Protein AF-A0A258CUJ8-F1 (afdb_monomer_lite)

pLDDT: mean 74.96, std 20.25, range [27.72, 96.25]

Foldseek 3Di:
DDPVCPVVQVVPVVSVVCVVVVVDDDDDQDDLVVLLCVQPVVCVVVVAAFDQDPPPRDTVSVVLSVVCVVPSVCVVLSVQLSVQQQVVADPNRYRYPVSCVVCVHSLSVLLVLLVVLLVPADPLLVVCVLALVLQFWAWDQDPNDTDIDTHKHFPVSQVDPSSNVSQVSCVVSVQKDWDADPVRTIIIYGNDSSNCVNNPVNVVSCVVCVLLSVLQVVLLVLQVVCVVVVNDLVSQDEPDDNLVSLVVNVVCCVSHPHDPRSVVSSVSSVVVRVVVVVVVVVVVVVVVVVVVVVVVVVVVVVVVVLVVQLVVLLVVLVVLLVVLVCLVPVQPLQRFPDVVSVVSLVVNVVSVVSNVVSVHDHDPVCVVSVLVSCLVVQLCVLVVNDRVPSSVVVVVVVVVVVVCVVDLDLPVLLVQCVDVSSVSNVVVVVVSVVVVVVVVVVVVVVVCVVPVDDDDDDDPPVVSVVVSVVVNVVSVVVPDDD

Sequence (482 aa):
MRADFLAQLPEEPTLAALVKEGGLYPLEPPTRTELAAIVRDPAREAGLAFEEDRQSGERLDDVILEAVAADPTALPLLEFALDQLYLRRTADGVLTFAAYRELDGVEGAIASRAEEEFAALPTAEQESFPLVFAALVNLAELRSLERPVRRRAPLADFKTSRARAFADQFVAARLFVRETDAAGAASISVAHEALFSHWTRLKGWIDTNRDLLRIRGRVELAAARWLGENHAGDLLLREGRLLAEARELMVHRNMIALAPGTVDFVEASVQAENGRKRRRLAIAACIGVGLTLAGVVSVLQWRSLAANRIEAALNDYRNALFEANRLVLSGGPRGSLDGSTLRAVEDVLPKRQAILDLGGTLPPSDAADMAKIHELVGVFQVFGGRRDRLGPALAIRDRFLEQAKATKSQSSIAAALTNPHLVTVFQLQTELAIANEQIKRQMRAEEAKRTGVQSPPTDEISSNMMEGLALIWQATSESLPT

Structure (mmCIF, N/CA/C/O backbone):
data_AF-A0A258CUJ8-F1
#
_entry.id   AF-A0A258CUJ8-F1
#
loop_
_atom_site.group_PDB
_atom_site.id
_atom_site.type_symbol
_atom_site.label_atom_id
_atom_site.label_alt_id
_atom_site.label_comp_id
_atom_site.label_asym_id
_atom_site.label_entity_id
_atom_site.label_seq_id
_atom_site.pdbx_PDB_ins_code
_atom_site.Cartn_x
_atom_site.Cartn_y
_atom_site.Cartn_z
_atom_site.occupancy
_atom_site.B_iso_or_equiv
_atom_site.auth_seq_id
_atom_site.auth_comp_id
_atom_site.auth_asym_id
_atom_site.auth_atom_id
_atom_site.pdbx_PDB_model_num
ATOM 1 N N . MET A 1 1 ? -31.244 -2.373 6.420 1.00 65.44 1 MET A N 1
ATOM 2 C CA . MET A 1 1 ? -30.429 -2.320 5.182 1.00 65.44 1 MET A CA 1
ATOM 3 C C . MET A 1 1 ? -29.500 -1.117 5.287 1.00 65.44 1 MET A C 1
ATOM 5 O O . MET A 1 1 ? -29.959 -0.102 5.796 1.00 65.44 1 MET A O 1
ATOM 9 N N . ARG A 1 2 ? -28.223 -1.201 4.883 1.00 70.50 2 ARG A N 1
ATOM 10 C CA . ARG A 1 2 ? -27.360 -0.004 4.840 1.00 70.50 2 ARG A CA 1
ATOM 11 C C . ARG A 1 2 ? -27.717 0.859 3.624 1.00 70.50 2 ARG A C 1
ATOM 13 O O . ARG A 1 2 ? -28.115 0.322 2.591 1.00 70.50 2 ARG A O 1
ATOM 20 N N . ALA A 1 3 ? -27.569 2.177 3.748 1.00 73.50 3 ALA A N 1
ATOM 21 C CA . ALA A 1 3 ? -28.047 3.127 2.744 1.00 73.50 3 ALA A CA 1
ATOM 22 C C . ALA A 1 3 ? -27.373 2.980 1.364 1.00 73.50 3 ALA A C 1
ATOM 24 O O . ALA A 1 3 ? -27.996 3.241 0.342 1.00 73.50 3 ALA A O 1
ATOM 25 N N . ASP A 1 4 ? -26.132 2.498 1.316 1.00 70.50 4 ASP A N 1
ATOM 26 C CA . ASP A 1 4 ? -25.370 2.239 0.089 1.00 70.50 4 ASP A CA 1
ATOM 27 C C . ASP A 1 4 ? -25.959 1.120 -0.787 1.00 70.50 4 ASP A C 1
ATOM 29 O O . ASP A 1 4 ? -25.697 1.079 -1.987 1.00 70.50 4 ASP A O 1
ATOM 33 N N . PHE A 1 5 ? -26.819 0.265 -0.228 1.00 78.06 5 PHE A N 1
ATOM 34 C CA . PHE A 1 5 ? -27.490 -0.810 -0.965 1.00 78.06 5 PHE A CA 1
ATOM 35 C C . PHE A 1 5 ? -28.915 -0.442 -1.411 1.00 78.06 5 PHE A C 1
ATOM 37 O O . PHE A 1 5 ? -29.550 -1.224 -2.115 1.00 78.06 5 PHE A O 1
ATOM 44 N N . LEU A 1 6 ? -29.423 0.756 -1.076 1.00 82.69 6 LEU A N 1
ATOM 45 C CA . LEU A 1 6 ? -30.749 1.218 -1.526 1.00 82.69 6 LEU A CA 1
ATOM 46 C C . LEU A 1 6 ? -30.869 1.271 -3.056 1.00 82.69 6 LEU A C 1
ATOM 48 O O . LEU A 1 6 ? -31.950 1.054 -3.592 1.00 82.69 6 LEU A O 1
ATOM 52 N N . ALA A 1 7 ? -29.770 1.523 -3.771 1.00 81.75 7 ALA A N 1
ATOM 53 C CA . ALA A 1 7 ? -29.768 1.549 -5.233 1.00 81.75 7 ALA A CA 1
ATOM 54 C C . ALA A 1 7 ? -29.983 0.160 -5.869 1.00 81.75 7 ALA A C 1
ATOM 56 O O . ALA A 1 7 ? -30.461 0.081 -6.996 1.00 81.75 7 ALA A O 1
ATOM 57 N N . GLN A 1 8 ? -29.663 -0.919 -5.144 1.00 83.81 8 GLN A N 1
ATOM 58 C CA . GLN A 1 8 ? -29.794 -2.314 -5.595 1.00 83.81 8 GLN A CA 1
ATOM 59 C C . GLN A 1 8 ? -31.160 -2.918 -5.237 1.00 83.81 8 GLN A C 1
ATOM 61 O O . GLN A 1 8 ? -31.503 -4.010 -5.670 1.00 83.81 8 GLN A O 1
ATOM 66 N N . LEU A 1 9 ? -31.979 -2.197 -4.468 1.00 84.19 9 LEU A N 1
ATOM 67 C CA . LEU A 1 9 ? -33.295 -2.642 -4.003 1.00 84.19 9 LEU A CA 1
ATOM 68 C C . LEU A 1 9 ? -34.255 -3.086 -5.135 1.00 84.19 9 LEU A C 1
ATOM 70 O O . LEU A 1 9 ? -35.004 -4.035 -4.911 1.00 84.19 9 LEU A O 1
ATOM 74 N N . PRO A 1 10 ? -34.235 -2.497 -6.353 1.00 83.12 10 PRO A N 1
ATOM 75 C CA . PRO A 1 10 ? -35.038 -2.988 -7.478 1.00 83.12 10 PRO A CA 1
ATOM 76 C C . PRO A 1 10 ? -34.689 -4.405 -7.954 1.00 83.12 10 PRO A C 1
ATOM 78 O O . PRO A 1 10 ? -35.521 -5.033 -8.606 1.00 83.12 10 PRO A O 1
ATOM 81 N N . GLU A 1 11 ? -33.485 -4.899 -7.653 1.00 87.75 11 GLU A N 1
ATOM 82 C CA . GLU A 1 11 ? -33.022 -6.238 -8.040 1.00 87.75 11 GLU A CA 1
ATOM 83 C C . GLU A 1 11 ? -33.632 -7.341 -7.157 1.00 87.75 11 GLU A C 1
ATOM 85 O O . GLU A 1 11 ? -33.636 -8.502 -7.553 1.00 87.75 11 GLU A O 1
ATOM 90 N N . GLU A 1 12 ? -34.225 -6.976 -6.010 1.00 89.44 12 GLU A N 1
ATOM 91 C CA . GLU A 1 12 ? -34.870 -7.887 -5.057 1.00 89.44 12 GLU A CA 1
ATOM 92 C C . GLU A 1 12 ? -36.387 -7.612 -4.954 1.00 89.44 12 GLU A C 1
ATOM 94 O O . GLU A 1 12 ? -36.828 -6.778 -4.150 1.00 89.44 12 GLU A O 1
ATOM 99 N N . PRO A 1 13 ? -37.231 -8.319 -5.737 1.00 86.75 13 PRO A N 1
ATOM 100 C CA . PRO A 1 13 ? -38.654 -8.003 -5.893 1.00 86.75 13 PRO A CA 1
ATOM 101 C C . PRO A 1 13 ? -39.445 -8.013 -4.580 1.00 86.75 13 PRO A C 1
ATOM 103 O O . PRO A 1 13 ? -40.332 -7.182 -4.382 1.00 86.75 13 PRO A O 1
ATOM 106 N N . THR A 1 14 ? -39.107 -8.930 -3.669 1.00 87.75 14 THR A N 1
ATOM 107 C CA . THR A 1 14 ? -39.763 -9.075 -2.361 1.00 87.75 14 THR A CA 1
ATOM 108 C C . THR A 1 14 ? -39.509 -7.861 -1.467 1.00 87.75 14 THR A C 1
ATOM 110 O O . THR A 1 14 ? -40.432 -7.350 -0.836 1.00 87.75 14 THR A O 1
ATOM 113 N N . LEU A 1 15 ? -38.272 -7.352 -1.440 1.00 86.62 15 LEU A N 1
ATOM 114 C CA . LEU A 1 15 ? -37.915 -6.154 -0.674 1.00 86.62 15 LEU A CA 1
ATOM 115 C C . LEU A 1 15 ? -38.490 -4.890 -1.320 1.00 86.62 15 LEU A C 1
ATOM 117 O O . LEU A 1 15 ? -38.989 -4.012 -0.616 1.00 86.62 15 LEU A O 1
ATOM 121 N N . ALA A 1 16 ? -38.478 -4.811 -2.652 1.00 86.56 16 ALA A N 1
ATOM 122 C CA . ALA A 1 16 ? -39.048 -3.686 -3.386 1.00 86.56 16 ALA A CA 1
ATOM 123 C C . ALA A 1 16 ? -40.560 -3.533 -3.152 1.00 86.56 16 ALA A C 1
ATOM 125 O O . ALA A 1 16 ? -41.050 -2.405 -3.055 1.00 86.56 16 ALA A O 1
ATOM 126 N N . ALA A 1 17 ? -41.297 -4.644 -3.039 1.00 89.44 17 ALA A N 1
ATOM 127 C CA . ALA A 1 17 ? -42.718 -4.633 -2.694 1.00 89.44 17 ALA A CA 1
ATOM 128 C C . ALA A 1 17 ? -42.955 -4.057 -1.287 1.00 89.44 17 ALA A C 1
ATOM 130 O O . ALA A 1 17 ? -43.726 -3.110 -1.141 1.00 89.44 17 ALA A O 1
ATOM 131 N N . LEU A 1 18 ? -42.206 -4.531 -0.285 1.00 88.12 18 LEU A N 1
ATOM 132 C CA . LEU A 1 18 ? -42.305 -4.044 1.097 1.00 88.12 18 LEU A CA 1
ATOM 133 C C . LEU A 1 18 ? -41.994 -2.547 1.218 1.00 88.12 18 LEU A C 1
ATOM 135 O O . LEU A 1 18 ? -42.677 -1.825 1.938 1.00 88.12 18 LEU A O 1
ATOM 139 N N . VAL A 1 19 ? -40.988 -2.054 0.490 1.00 86.94 19 VAL A N 1
ATOM 140 C CA . VAL A 1 19 ? -40.651 -0.621 0.483 1.00 86.94 19 VAL A CA 1
ATOM 141 C C . VAL A 1 19 ? -41.768 0.214 -0.147 1.00 86.94 19 VAL A C 1
ATOM 143 O O . VAL A 1 19 ? -42.110 1.266 0.392 1.00 86.94 19 VAL A O 1
ATOM 146 N N . LYS A 1 20 ? -42.376 -0.250 -1.248 1.00 84.06 20 LYS A N 1
ATOM 147 C CA . LYS A 1 20 ? -43.524 0.430 -1.881 1.00 84.06 20 LYS A CA 1
ATOM 148 C C . LYS A 1 20 ? -44.750 0.490 -0.972 1.00 84.06 20 LYS A C 1
ATOM 150 O O . LYS A 1 20 ? -45.496 1.460 -1.036 1.00 84.06 20 LYS A O 1
ATOM 155 N N . GLU A 1 21 ? -44.933 -0.514 -0.124 1.00 89.31 21 GLU A N 1
ATOM 156 C CA . GLU A 1 21 ? -46.008 -0.583 0.871 1.00 89.31 21 GLU A CA 1
ATOM 157 C C . GLU A 1 21 ? -45.726 0.259 2.131 1.00 89.31 21 GLU A C 1
ATOM 159 O O . GLU A 1 21 ? -46.503 0.233 3.082 1.00 89.31 21 GLU A O 1
ATOM 164 N N . GLY A 1 22 ? -44.639 1.041 2.144 1.00 84.44 22 GLY A N 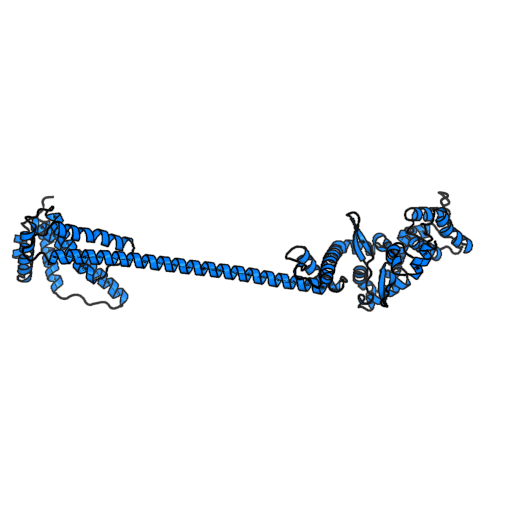1
ATOM 165 C CA . GLY A 1 22 ? -44.278 1.912 3.264 1.00 84.44 22 GLY A CA 1
ATOM 166 C C . GLY A 1 22 ? -43.403 1.241 4.325 1.00 84.44 22 GLY A C 1
ATOM 167 O O . GLY A 1 22 ? -43.164 1.830 5.373 1.00 84.44 22 GLY A O 1
ATOM 168 N N . GLY A 1 23 ? -42.865 0.047 4.062 1.00 84.50 23 GLY A N 1
ATOM 169 C CA . GLY A 1 23 ? -41.956 -0.682 4.956 1.00 84.50 23 GLY A CA 1
ATOM 170 C C . GLY A 1 23 ? -40.547 -0.085 5.084 1.00 84.50 23 GLY A C 1
ATOM 171 O O . GLY A 1 23 ? -39.647 -0.749 5.598 1.00 84.50 23 GLY A O 1
ATOM 172 N N . LEU A 1 24 ? -40.324 1.142 4.604 1.00 84.69 24 LEU A N 1
ATOM 173 C CA . LEU A 1 24 ? -39.053 1.846 4.740 1.00 84.69 24 LEU A CA 1
ATOM 174 C C . LEU A 1 24 ? -39.096 2.777 5.955 1.00 84.69 24 LEU A C 1
ATOM 176 O O . LEU A 1 24 ? -39.751 3.816 5.925 1.00 84.69 24 LEU A O 1
ATOM 180 N N . TYR A 1 25 ? -38.340 2.428 6.994 1.00 86.12 25 TYR A N 1
ATOM 181 C CA . TYR A 1 25 ? -38.115 3.288 8.152 1.00 86.12 25 TYR A CA 1
ATOM 182 C C . TYR A 1 25 ? -36.664 3.795 8.150 1.00 86.12 25 TYR A C 1
ATOM 184 O O . TYR A 1 25 ? -35.745 2.987 8.337 1.00 86.12 25 TYR A O 1
ATOM 192 N N . PRO A 1 26 ? -36.417 5.093 7.895 1.00 82.19 26 PRO A N 1
ATOM 193 C CA . PRO A 1 26 ? -35.075 5.651 7.969 1.00 82.19 26 PRO A CA 1
ATOM 194 C C . PRO A 1 26 ? -34.624 5.722 9.431 1.00 82.19 26 PRO A C 1
ATOM 196 O O . PRO A 1 26 ? -35.289 6.321 10.270 1.00 82.19 26 PRO A O 1
ATOM 199 N N . LEU A 1 27 ? -33.484 5.100 9.735 1.00 84.12 27 LEU A N 1
ATOM 200 C CA . LEU A 1 27 ? -32.829 5.246 11.031 1.00 84.12 27 LEU A CA 1
ATOM 201 C C . LEU A 1 27 ? -31.929 6.477 10.985 1.00 84.12 27 LEU A C 1
ATOM 203 O O . LEU A 1 27 ? -30.932 6.494 10.259 1.00 84.12 27 LEU A O 1
ATOM 207 N N . GLU A 1 28 ? -32.303 7.503 11.739 1.00 83.38 28 GLU A N 1
ATOM 208 C CA . GLU A 1 28 ? -31.484 8.696 11.927 1.00 83.38 28 GLU A CA 1
ATOM 209 C C . GLU A 1 28 ? -30.378 8.432 12.966 1.00 83.38 28 GLU A C 1
ATOM 211 O O . GLU A 1 28 ? -30.519 7.536 13.806 1.00 83.38 28 GLU A O 1
ATOM 216 N N . PRO A 1 29 ? -29.255 9.171 12.919 1.00 80.19 29 PRO A N 1
ATOM 217 C CA . PRO A 1 29 ? -28.270 9.142 13.994 1.00 80.19 29 PRO A CA 1
ATOM 218 C C . PRO A 1 29 ? -28.924 9.494 15.340 1.00 80.19 29 PRO A C 1
ATOM 220 O O . PRO A 1 29 ? -29.805 10.356 15.368 1.00 80.19 29 PRO A O 1
ATOM 223 N N . PRO A 1 30 ? -28.492 8.880 16.456 1.00 85.31 30 PRO A N 1
ATOM 224 C CA . PRO A 1 30 ? -29.081 9.157 17.759 1.00 85.31 30 PRO A CA 1
ATOM 225 C C . PRO A 1 30 ? -28.890 10.625 18.147 1.00 85.31 30 PRO A C 1
ATOM 227 O O . PRO A 1 30 ? -27.820 11.216 17.978 1.00 85.31 30 PRO A O 1
ATOM 230 N N . THR A 1 31 ? -29.936 11.209 18.716 1.00 87.38 31 THR A N 1
ATOM 231 C CA . THR A 1 31 ? -29.903 12.543 19.313 1.00 87.38 31 THR A CA 1
ATOM 232 C C . THR A 1 31 ? -29.016 12.563 20.560 1.00 87.38 31 THR A C 1
ATOM 234 O O . THR A 1 31 ? -28.727 11.532 21.165 1.00 87.38 31 THR A O 1
ATOM 237 N N . ARG A 1 32 ? -28.622 13.757 21.024 1.00 85.44 32 ARG A N 1
ATOM 238 C CA . ARG A 1 32 ? -27.827 13.903 22.258 1.00 85.44 32 ARG A CA 1
ATOM 239 C C . ARG A 1 32 ? -28.506 13.266 23.479 1.00 85.44 32 ARG A C 1
ATOM 241 O O . ARG A 1 32 ? -27.827 12.711 24.337 1.00 85.44 32 ARG A O 1
ATOM 248 N N . THR A 1 33 ? -29.834 13.333 23.551 1.00 89.00 33 THR A N 1
ATOM 249 C CA . THR A 1 33 ? -30.619 12.719 24.633 1.00 89.00 33 THR A CA 1
ATOM 250 C C . THR A 1 33 ? -30.589 11.197 24.552 1.00 89.00 33 THR A C 1
ATOM 252 O O . THR A 1 33 ? -30.416 10.535 25.571 1.00 89.00 33 THR A O 1
ATOM 255 N N . GLU A 1 34 ? -30.706 10.636 23.349 1.00 89.81 34 GLU A N 1
ATOM 256 C CA . GLU A 1 34 ? -30.611 9.190 23.132 1.00 89.81 34 GLU A CA 1
ATOM 257 C C . GLU A 1 34 ? -29.191 8.680 23.387 1.00 89.81 34 GLU A C 1
ATOM 259 O O . GLU A 1 34 ? -29.033 7.656 24.038 1.00 89.81 34 GLU A O 1
ATOM 264 N N . LEU A 1 35 ? -28.153 9.425 22.986 1.00 88.62 35 LEU A N 1
ATOM 265 C CA . LEU A 1 35 ? -26.763 9.135 23.359 1.00 88.62 35 LEU A CA 1
ATOM 266 C C . LEU A 1 35 ? -26.585 9.118 24.881 1.00 88.62 35 LEU A C 1
ATOM 268 O O . LEU A 1 35 ? -25.964 8.206 25.421 1.00 88.62 35 LEU A O 1
ATOM 272 N N . ALA A 1 36 ? -27.173 10.087 25.589 1.00 90.69 36 ALA A N 1
ATOM 273 C CA . ALA A 1 36 ? -27.138 10.115 27.047 1.00 90.69 36 ALA A CA 1
ATOM 274 C C . ALA A 1 36 ? -27.806 8.882 27.663 1.00 90.69 36 ALA A C 1
ATOM 276 O O . ALA A 1 36 ? -27.251 8.311 28.600 1.00 90.69 36 ALA A O 1
ATOM 277 N N . ALA A 1 37 ? -28.949 8.447 27.129 1.00 91.75 37 ALA A N 1
ATOM 278 C CA . ALA A 1 37 ? -29.614 7.216 27.554 1.00 91.75 37 ALA A CA 1
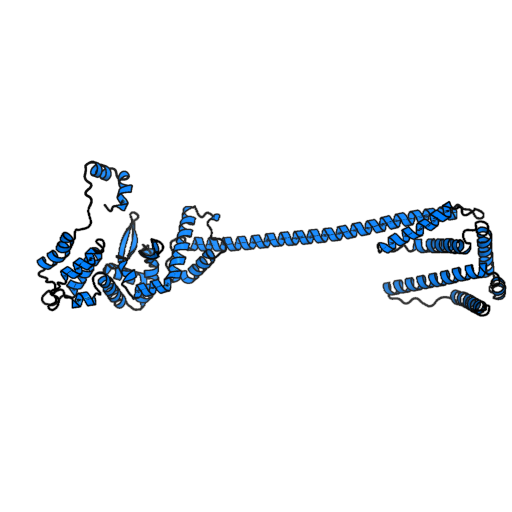ATOM 279 C C . ALA A 1 37 ? -28.743 5.976 27.276 1.00 91.75 37 ALA A C 1
ATOM 281 O O . ALA A 1 37 ? -28.529 5.165 28.175 1.00 91.75 37 ALA A O 1
ATOM 282 N N . ILE A 1 38 ? -28.147 5.883 26.080 1.00 90.44 38 ILE A N 1
ATOM 283 C CA . ILE A 1 38 ? -27.238 4.796 25.672 1.00 90.44 38 ILE A CA 1
ATOM 284 C C . ILE A 1 38 ? -26.055 4.651 26.639 1.00 90.44 38 ILE A C 1
ATOM 286 O O . ILE A 1 38 ? -25.644 3.532 26.928 1.00 90.44 38 ILE A O 1
ATOM 290 N N . VAL A 1 39 ? -25.513 5.756 27.159 1.00 91.38 39 VAL A N 1
ATOM 291 C CA . VAL A 1 39 ? -24.389 5.725 28.112 1.00 91.38 39 VAL A CA 1
ATOM 292 C C . VAL A 1 39 ? -24.860 5.474 29.547 1.00 91.38 39 VAL A C 1
ATOM 294 O O . VAL A 1 39 ? -24.285 4.658 30.267 1.00 91.38 39 VAL A O 1
ATOM 297 N N . ARG A 1 40 ? -25.886 6.203 29.994 1.00 94.12 40 ARG A N 1
ATOM 298 C CA . ARG A 1 40 ? -26.258 6.290 31.415 1.00 94.12 40 ARG A CA 1
ATOM 299 C C . ARG A 1 40 ? -27.136 5.141 31.877 1.00 94.12 40 ARG A C 1
ATOM 301 O O . ARG A 1 40 ? -26.978 4.692 33.011 1.00 94.12 40 ARG A O 1
ATOM 308 N N . ASP A 1 41 ? -28.064 4.685 31.045 1.00 94.44 41 ASP A N 1
ATOM 309 C CA . ASP A 1 41 ? -29.053 3.696 31.468 1.00 94.44 41 ASP A CA 1
ATOM 310 C C . ASP A 1 41 ? -28.437 2.304 31.662 1.00 94.44 41 ASP A C 1
ATOM 312 O O . ASP A 1 41 ? -28.666 1.728 32.725 1.00 94.44 41 ASP A O 1
ATOM 316 N N . PRO A 1 42 ? -27.562 1.789 30.773 1.00 93.25 42 PRO A N 1
ATOM 317 C CA . PRO A 1 42 ? -26.877 0.520 31.027 1.00 93.25 42 PRO A CA 1
ATOM 318 C C . PRO A 1 42 ? -26.018 0.546 32.295 1.00 93.25 42 PRO A C 1
ATOM 320 O O . PRO A 1 42 ? -26.000 -0.427 33.047 1.00 93.25 42 PRO A O 1
ATOM 323 N N . ALA A 1 43 ? -25.338 1.665 32.567 1.00 93.56 43 ALA A N 1
ATOM 324 C CA . ALA A 1 43 ? -24.552 1.828 33.787 1.00 93.56 43 ALA A CA 1
ATOM 325 C C . ALA A 1 43 ? -25.445 1.787 35.038 1.00 93.56 43 ALA A C 1
ATOM 327 O O . ALA A 1 43 ? -25.134 1.077 35.992 1.00 93.56 43 ALA A O 1
ATOM 328 N N . ARG A 1 44 ? -26.586 2.484 35.004 1.00 94.12 44 ARG A N 1
ATOM 329 C CA . ARG A 1 44 ? -27.574 2.504 36.091 1.00 94.12 44 ARG A CA 1
ATOM 330 C C . ARG A 1 44 ? -28.138 1.113 36.378 1.00 94.12 44 ARG A C 1
ATOM 332 O O . ARG A 1 44 ? -28.159 0.704 37.535 1.00 94.12 44 ARG A O 1
ATOM 339 N N . GLU A 1 45 ? -28.551 0.388 35.340 1.00 94.69 45 GLU A N 1
ATOM 340 C CA . GLU A 1 45 ? -29.086 -0.977 35.458 1.00 94.69 45 GLU A CA 1
ATOM 341 C C . GLU A 1 45 ? -28.031 -1.966 35.981 1.00 94.69 45 GLU A C 1
ATOM 343 O O . GLU A 1 45 ? -28.348 -2.885 36.734 1.00 94.69 45 GLU A O 1
ATOM 348 N N . ALA A 1 46 ? -26.757 -1.751 35.643 1.00 93.06 46 ALA A N 1
ATOM 349 C CA . ALA A 1 46 ? -25.636 -2.544 36.144 1.00 93.06 46 ALA A CA 1
ATOM 350 C C . ALA A 1 46 ? -25.156 -2.137 37.554 1.00 93.06 46 ALA A C 1
ATOM 352 O O . ALA A 1 46 ? -24.217 -2.746 38.071 1.00 93.06 46 ALA A O 1
ATOM 353 N N . GLY A 1 47 ? -25.759 -1.117 38.178 1.00 94.06 47 GLY A N 1
ATOM 354 C CA . GLY A 1 47 ? -25.341 -0.598 39.485 1.00 94.06 47 GLY A CA 1
ATOM 355 C C . GLY A 1 47 ? -23.992 0.132 39.466 1.00 94.06 47 GLY A C 1
ATOM 356 O O . GLY A 1 47 ? -23.317 0.195 40.491 1.00 94.06 47 GLY A O 1
ATOM 357 N N . LEU A 1 48 ? -23.583 0.652 38.310 1.00 96.25 48 LEU A N 1
ATOM 358 C CA . LEU A 1 48 ? -22.346 1.405 38.117 1.00 96.25 48 LEU A CA 1
ATOM 359 C C . LEU A 1 48 ? -22.591 2.907 38.284 1.00 96.25 48 LEU A C 1
ATOM 361 O O . LEU A 1 48 ? -23.660 3.424 37.950 1.00 96.25 48 LEU A O 1
ATOM 365 N N . ALA A 1 49 ? -21.567 3.622 38.742 1.00 95.00 49 ALA A N 1
ATOM 366 C CA . ALA A 1 49 ? -21.588 5.077 38.858 1.00 95.00 49 ALA A CA 1
ATOM 367 C C . ALA A 1 49 ? -20.434 5.711 38.076 1.00 95.00 49 ALA A C 1
ATOM 369 O O . ALA A 1 49 ? -19.337 5.161 38.007 1.00 95.00 49 ALA A O 1
ATOM 370 N N . PHE A 1 50 ? -20.675 6.891 37.510 1.00 95.56 50 PHE A N 1
ATOM 371 C CA . PHE A 1 50 ? -19.630 7.720 36.911 1.00 95.56 50 PHE A CA 1
ATOM 372 C C . PHE A 1 50 ? -19.043 8.643 37.978 1.00 95.56 50 PHE A C 1
ATOM 374 O O . PHE A 1 50 ? -19.790 9.208 38.778 1.00 95.56 50 PHE A O 1
ATOM 381 N N . GLU A 1 51 ? -17.718 8.782 37.998 1.00 95.81 51 GLU A N 1
ATOM 382 C CA . GLU A 1 51 ? -17.037 9.717 38.889 1.00 95.81 51 GLU A CA 1
ATOM 383 C C . GLU A 1 51 ? -17.454 11.164 38.587 1.00 95.81 51 GLU A C 1
ATOM 385 O O . GLU A 1 51 ? -17.637 11.560 37.433 1.00 95.81 51 GLU A O 1
ATOM 390 N N . GLU A 1 52 ? -17.589 11.944 39.654 1.00 95.12 52 GLU A N 1
ATOM 391 C CA . GLU A 1 52 ? -17.773 13.389 39.618 1.00 95.12 52 GLU A CA 1
ATOM 392 C C . GLU A 1 52 ? -16.516 14.034 40.202 1.00 95.12 52 GLU A C 1
ATOM 394 O O . GLU A 1 52 ? -16.096 13.706 41.320 1.00 95.12 52 GLU A O 1
ATOM 399 N N . ASP A 1 53 ? -15.886 14.921 39.437 1.00 91.06 53 ASP A N 1
ATOM 400 C CA . ASP A 1 53 ? -14.699 15.633 39.886 1.00 91.06 53 ASP A CA 1
ATOM 401 C C . ASP A 1 53 ? -15.096 16.626 40.985 1.00 91.06 53 ASP A C 1
ATOM 403 O O . ASP A 1 53 ? -15.870 17.561 40.778 1.00 91.06 53 ASP A O 1
ATOM 407 N N . ARG A 1 54 ? -14.529 16.441 42.180 1.00 87.56 54 ARG A N 1
ATOM 408 C CA . ARG A 1 54 ? -14.825 17.271 43.356 1.00 87.56 54 ARG A CA 1
ATOM 409 C C . ARG A 1 54 ? -14.413 18.738 43.200 1.00 87.56 54 ARG A C 1
ATOM 411 O O . ARG A 1 54 ? -14.876 19.562 43.986 1.00 87.56 54 ARG A O 1
ATOM 418 N N . GLN A 1 55 ? -13.506 19.062 42.277 1.00 85.94 55 GLN A N 1
ATOM 419 C CA . GLN A 1 55 ? -13.011 20.424 42.070 1.00 85.94 55 GLN A CA 1
ATOM 420 C C . GLN A 1 55 ? -13.832 21.189 41.033 1.00 85.94 55 GLN A C 1
ATOM 422 O O . GLN A 1 55 ? -14.158 22.353 41.265 1.00 85.94 55 GLN A O 1
ATOM 427 N N . SER A 1 56 ? -14.157 20.558 39.904 1.00 87.81 56 SER A N 1
ATOM 428 C CA . SER A 1 56 ? -14.897 21.194 38.807 1.00 87.81 56 SER A CA 1
ATOM 429 C C . SER A 1 56 ? -16.410 20.962 38.874 1.00 87.81 56 SER A C 1
ATOM 431 O O . SER A 1 56 ? -17.160 21.731 38.275 1.00 87.81 56 SER A O 1
ATOM 433 N N . GLY A 1 57 ? -16.868 19.933 39.597 1.00 88.94 57 GLY A N 1
ATOM 434 C CA . GLY A 1 57 ? -18.254 19.450 39.556 1.00 88.94 57 GLY A CA 1
ATOM 435 C C . GLY A 1 57 ? -18.608 18.743 38.242 1.00 88.94 57 GLY A C 1
ATOM 436 O O . GLY A 1 57 ? -19.780 18.505 37.961 1.00 88.94 57 GLY A O 1
ATOM 437 N N . GLU A 1 58 ? -17.612 18.450 37.404 1.00 92.19 58 GLU A N 1
ATOM 438 C CA . GLU A 1 58 ? -17.807 17.800 36.114 1.00 92.19 58 GLU A CA 1
ATOM 439 C C . GLU A 1 58 ? -18.004 16.293 36.296 1.00 92.19 58 GLU A C 1
ATOM 441 O O . GLU A 1 58 ? -17.292 15.642 37.064 1.00 92.19 58 GLU A O 1
ATOM 446 N N . ARG A 1 59 ? -18.970 15.721 35.575 1.00 93.81 59 ARG A N 1
ATOM 447 C CA . ARG A 1 59 ? -19.272 14.288 35.629 1.00 93.81 59 ARG A CA 1
ATOM 448 C C . ARG A 1 59 ? -18.692 13.584 34.409 1.00 93.81 59 ARG A C 1
ATOM 450 O O . ARG A 1 59 ? -18.816 14.074 33.286 1.00 93.81 59 ARG A O 1
ATOM 457 N N . LEU A 1 60 ? -18.086 12.416 34.614 1.00 93.88 60 LEU A N 1
ATOM 458 C CA . LEU A 1 60 ? -17.403 11.688 33.540 1.00 93.88 60 LEU A CA 1
ATOM 459 C C . LEU A 1 60 ? -18.339 11.334 32.371 1.00 93.88 60 LEU A C 1
ATOM 461 O O . LEU A 1 60 ? -17.927 11.379 31.214 1.00 93.88 60 LEU A O 1
ATOM 465 N N . ASP A 1 61 ? -19.603 11.015 32.642 1.00 93.56 61 ASP A N 1
ATOM 466 C CA . ASP A 1 61 ? -20.592 10.746 31.598 1.00 93.56 61 ASP A CA 1
ATOM 467 C C . ASP A 1 61 ? -20.870 11.968 30.715 1.00 93.56 61 ASP A C 1
ATOM 469 O O . ASP A 1 61 ? -21.059 11.801 29.514 1.00 93.56 61 ASP A O 1
ATOM 473 N N . ASP A 1 62 ? -20.859 13.186 31.264 1.00 91.81 62 ASP A N 1
ATOM 474 C CA . ASP A 1 62 ? -21.013 14.404 30.460 1.00 91.81 62 ASP A CA 1
ATOM 475 C C . ASP A 1 62 ? -19.807 14.613 29.528 1.00 91.81 62 ASP A C 1
ATOM 477 O O . ASP A 1 62 ? -20.001 14.904 28.346 1.00 91.81 62 ASP A O 1
ATOM 481 N N . VAL A 1 63 ? -18.587 14.348 30.010 1.00 90.94 63 VAL A N 1
ATOM 482 C CA . VAL A 1 63 ? -17.353 14.418 29.201 1.00 90.94 63 VAL A CA 1
ATOM 483 C C . VAL A 1 63 ? -17.354 13.391 28.068 1.00 90.94 63 VAL A C 1
ATOM 485 O O . VAL A 1 63 ? -17.015 13.714 26.928 1.00 90.94 63 VAL A O 1
ATOM 488 N N . ILE A 1 64 ? -17.765 12.152 28.351 1.00 90.12 64 ILE A N 1
ATOM 489 C CA . ILE A 1 64 ? -17.884 11.098 27.332 1.00 90.12 64 ILE A CA 1
ATOM 490 C C . ILE A 1 64 ? -18.936 11.484 26.283 1.00 90.12 64 ILE A C 1
ATOM 492 O O . ILE A 1 64 ? -18.712 11.312 25.084 1.00 90.12 64 ILE A O 1
ATOM 496 N N . LEU A 1 65 ? -20.078 12.030 26.712 1.00 89.00 65 LEU A N 1
ATOM 497 C CA . LEU A 1 65 ? -21.138 12.462 25.801 1.00 89.00 65 LEU A CA 1
ATOM 498 C C . LEU A 1 65 ? -20.708 13.628 24.917 1.00 89.00 65 LEU A C 1
ATOM 500 O O . LEU A 1 65 ? -21.084 13.668 23.748 1.00 89.00 65 LEU A O 1
ATOM 504 N N . GLU A 1 66 ? -19.932 14.568 25.450 1.00 87.06 66 GLU A N 1
ATOM 505 C CA . GLU A 1 66 ? -19.389 15.677 24.669 1.00 87.06 66 GLU A CA 1
ATOM 506 C C . GLU A 1 66 ? -18.377 15.192 23.624 1.00 87.06 66 GLU A C 1
ATOM 508 O O . GLU A 1 66 ? -18.452 15.615 22.469 1.00 87.06 66 GLU A O 1
ATOM 513 N N . ALA A 1 67 ? -17.524 14.225 23.979 1.00 82.38 67 ALA A N 1
ATOM 514 C CA . ALA A 1 67 ? -16.580 13.611 23.046 1.00 82.38 67 ALA A CA 1
ATOM 515 C C . ALA A 1 67 ? -17.280 12.914 21.862 1.00 82.38 67 ALA A C 1
ATOM 517 O O . ALA A 1 67 ? -16.840 13.041 20.723 1.00 82.38 67 ALA A O 1
ATOM 518 N N . VAL A 1 68 ? -18.394 12.215 22.105 1.00 81.69 68 VAL A N 1
ATOM 519 C CA . VAL A 1 68 ? -19.131 11.484 21.052 1.00 81.69 68 VAL A CA 1
ATOM 520 C C . VAL A 1 68 ? -20.101 12.378 20.280 1.00 81.69 68 VAL A C 1
ATOM 522 O O . VAL A 1 68 ? -20.367 12.129 19.107 1.00 81.69 68 VAL A O 1
ATOM 525 N N . ALA A 1 69 ? -20.609 13.456 20.883 1.00 76.44 69 ALA A N 1
ATOM 526 C CA . ALA A 1 69 ? -21.494 14.395 20.192 1.00 76.44 69 ALA A CA 1
ATOM 527 C C . ALA A 1 69 ? -20.817 15.084 18.990 1.00 76.44 69 ALA A C 1
ATOM 529 O O . ALA A 1 69 ? -21.513 15.521 18.072 1.00 76.44 69 ALA A O 1
ATOM 530 N N . ALA A 1 70 ? -19.482 15.165 18.982 1.00 70.62 70 ALA A N 1
ATOM 531 C CA . ALA A 1 70 ? -18.702 15.703 17.870 1.00 70.62 70 ALA A CA 1
ATOM 532 C C . ALA A 1 70 ? -18.698 14.791 16.626 1.00 70.62 70 ALA A C 1
ATOM 534 O O . ALA A 1 70 ? -18.601 15.295 15.506 1.00 70.62 70 ALA A O 1
ATOM 535 N N . ASP A 1 71 ? -18.843 13.474 16.808 1.00 69.25 71 ASP A N 1
ATOM 536 C CA . ASP A 1 71 ? -18.944 12.491 15.728 1.00 69.25 71 ASP A CA 1
ATOM 537 C C . ASP A 1 71 ? -19.970 11.392 16.078 1.00 69.25 71 ASP A C 1
ATOM 539 O O . ASP A 1 71 ? -19.628 10.369 16.678 1.00 69.25 71 ASP A O 1
ATOM 543 N N . PRO A 1 72 ? -21.239 11.546 15.654 1.00 58.31 72 PRO A N 1
ATOM 544 C CA . PRO A 1 72 ? -22.296 10.561 15.895 1.00 58.31 72 PRO A CA 1
ATOM 545 C C . PRO A 1 72 ? -22.029 9.173 15.288 1.00 58.31 72 PRO A C 1
ATOM 547 O O . PRO A 1 72 ? -22.745 8.222 15.604 1.00 58.31 72 PRO A O 1
ATOM 550 N N . THR A 1 73 ? -21.025 9.026 14.413 1.00 65.88 73 THR A N 1
ATOM 551 C CA . THR A 1 73 ? -20.619 7.721 13.867 1.00 65.88 73 THR A CA 1
ATOM 552 C C . THR A 1 73 ? -19.702 6.933 14.808 1.00 65.88 73 THR A C 1
ATOM 554 O O . THR A 1 73 ? -19.483 5.742 14.589 1.00 65.88 73 THR A O 1
ATOM 557 N N . ALA A 1 74 ? -19.256 7.545 15.910 1.00 72.25 74 ALA A N 1
ATOM 558 C CA . ALA A 1 74 ? -18.348 6.959 16.890 1.00 72.25 74 ALA A CA 1
ATOM 559 C C . ALA A 1 74 ? -19.021 6.014 17.908 1.00 72.25 74 ALA A C 1
ATOM 561 O O . ALA A 1 74 ? -18.381 5.627 18.883 1.00 72.25 74 ALA A O 1
ATOM 562 N N . LEU A 1 75 ? -20.279 5.590 17.707 1.00 81.50 75 LEU A N 1
ATOM 563 C CA . LEU A 1 75 ? -20.947 4.622 18.597 1.00 81.50 75 LEU A CA 1
ATOM 564 C C . LEU A 1 75 ? -20.125 3.343 18.862 1.00 81.50 75 LEU A C 1
ATOM 566 O O . LEU A 1 75 ? -20.062 2.930 20.018 1.00 81.50 75 LEU A O 1
ATOM 570 N N . PRO A 1 76 ? -19.454 2.722 17.867 1.00 77.69 76 PRO A N 1
ATOM 571 C CA . PRO A 1 76 ? -18.597 1.565 18.133 1.00 77.69 76 PRO A CA 1
ATOM 572 C C . PRO A 1 76 ? -17.380 1.903 19.007 1.00 77.69 76 PRO A C 1
ATOM 574 O O . PRO A 1 76 ? -16.952 1.083 19.815 1.00 77.69 76 PRO A O 1
ATOM 577 N N . LEU A 1 77 ? -16.820 3.111 18.870 1.00 80.81 77 LEU A N 1
ATOM 578 C CA . LEU A 1 77 ? -15.732 3.576 19.736 1.00 80.81 77 LEU A CA 1
ATOM 579 C C . LEU A 1 77 ? -16.234 3.853 21.153 1.00 80.81 77 LEU A C 1
ATOM 581 O O . LEU A 1 77 ? -15.542 3.536 22.115 1.00 80.81 77 LEU A O 1
ATOM 585 N N . LEU A 1 78 ? -17.445 4.395 21.283 1.00 87.44 78 LEU A N 1
ATOM 586 C CA . LEU A 1 78 ? -18.101 4.597 22.569 1.00 87.44 78 LEU A CA 1
ATOM 587 C C . LEU A 1 78 ? -18.350 3.265 23.284 1.00 87.44 78 LEU A C 1
ATOM 589 O O . LEU A 1 78 ? -17.986 3.144 24.449 1.00 87.44 78 LEU A O 1
ATOM 593 N N . GLU A 1 79 ? -18.918 2.263 22.597 1.00 86.19 79 GLU A N 1
ATOM 594 C CA . GLU A 1 79 ? -19.081 0.902 23.140 1.00 86.19 79 GLU A CA 1
ATOM 595 C C . GLU A 1 79 ? -17.744 0.392 23.683 1.00 86.19 79 GLU A C 1
ATOM 597 O O . GLU A 1 79 ? -17.654 -0.045 24.830 1.00 86.19 79 GLU A O 1
ATOM 602 N N . PHE A 1 80 ? -16.696 0.512 22.867 1.00 83.44 80 PHE A N 1
ATOM 603 C CA . PHE A 1 80 ? -15.365 0.052 23.218 1.00 83.44 80 PHE A CA 1
ATOM 604 C C . PHE A 1 80 ? -14.800 0.784 24.445 1.00 83.44 80 PHE A C 1
ATOM 606 O O . PHE A 1 80 ? -14.310 0.150 25.378 1.00 83.44 80 PHE A O 1
ATOM 613 N N . ALA A 1 81 ? -14.893 2.113 24.481 1.00 89.31 81 ALA A N 1
ATOM 614 C CA . ALA A 1 81 ? -14.411 2.917 25.598 1.00 89.31 81 ALA A CA 1
ATOM 615 C C . ALA A 1 81 ? -15.162 2.604 26.902 1.00 89.31 81 ALA A C 1
ATOM 617 O O . ALA A 1 81 ? -14.535 2.492 27.956 1.00 89.31 81 ALA A O 1
ATOM 618 N N . LEU A 1 82 ? -16.482 2.409 26.842 1.00 91.50 82 LEU A N 1
ATOM 619 C CA . LEU A 1 82 ? -17.293 2.047 28.007 1.00 91.50 82 LEU A CA 1
ATOM 620 C C . LEU A 1 82 ? -16.965 0.644 28.530 1.00 91.50 82 LEU A C 1
ATOM 622 O O . LEU A 1 82 ? -16.863 0.469 29.743 1.00 91.50 82 LEU A O 1
ATOM 626 N N . ASP A 1 83 ? -16.740 -0.334 27.649 1.00 89.81 83 ASP A N 1
ATOM 627 C CA . ASP A 1 83 ? -16.282 -1.675 28.038 1.00 89.81 83 ASP A CA 1
ATOM 628 C C . ASP A 1 83 ? -14.911 -1.613 28.734 1.00 89.81 83 ASP A C 1
ATOM 630 O O . ASP A 1 83 ? -14.711 -2.166 29.817 1.00 89.81 83 ASP A O 1
ATOM 634 N N . GLN A 1 84 ? -13.976 -0.838 28.180 1.00 88.88 84 GLN A N 1
ATOM 635 C CA . GLN A 1 84 ? -12.652 -0.646 28.774 1.00 88.88 84 GLN A CA 1
ATOM 636 C C . GLN A 1 84 ? -12.689 0.084 30.124 1.00 88.88 84 GLN A C 1
ATOM 638 O O . GLN A 1 84 ? -11.918 -0.266 31.024 1.00 88.88 84 GLN A O 1
ATOM 643 N N . LEU A 1 85 ? -13.580 1.066 30.287 1.00 92.38 85 LEU A N 1
ATOM 644 C CA . LEU A 1 85 ? -13.834 1.717 31.573 1.00 92.38 85 LEU A CA 1
ATOM 645 C C . LEU A 1 85 ? -14.450 0.743 32.575 1.00 92.38 85 LEU A C 1
ATOM 647 O O . LEU A 1 85 ? -14.040 0.718 33.734 1.00 92.38 85 LEU A O 1
ATOM 651 N N . TYR A 1 86 ? -15.392 -0.093 32.136 1.00 92.88 86 TYR A N 1
ATOM 652 C CA . TYR A 1 86 ? -16.005 -1.112 32.979 1.00 92.88 86 TYR A CA 1
ATOM 653 C C . TYR A 1 86 ? -14.973 -2.116 33.497 1.00 92.88 86 TYR A C 1
ATOM 655 O O . TYR A 1 86 ? -14.986 -2.447 34.683 1.00 92.88 86 TYR A O 1
ATOM 663 N N . LEU A 1 87 ? -14.049 -2.580 32.654 1.00 90.44 87 LEU A N 1
ATOM 664 C CA . LEU A 1 87 ? -12.989 -3.505 33.067 1.00 90.44 87 LEU A CA 1
ATOM 665 C C . LEU A 1 87 ? -11.995 -2.874 34.057 1.00 90.44 87 LEU A C 1
ATOM 667 O O . LEU A 1 87 ? -11.443 -3.588 34.890 1.00 90.44 87 LEU A O 1
ATOM 671 N N . ARG A 1 88 ? -11.801 -1.549 34.000 1.00 91.75 88 ARG A N 1
ATOM 672 C CA . ARG A 1 88 ? -10.906 -0.773 34.884 1.00 91.75 88 ARG A CA 1
ATOM 673 C C . ARG A 1 88 ? -11.629 -0.085 36.050 1.00 91.75 88 ARG A C 1
ATOM 675 O O . ARG A 1 88 ? -11.026 0.723 36.756 1.00 91.75 88 ARG A O 1
ATOM 682 N N . ARG A 1 89 ? -12.916 -0.380 36.255 1.00 94.56 89 ARG A N 1
ATOM 683 C CA . ARG A 1 89 ? -13.722 0.214 37.330 1.00 94.56 89 ARG A CA 1
ATOM 684 C C . ARG A 1 89 ? -13.143 -0.097 38.710 1.00 94.56 89 ARG A C 1
ATOM 686 O O . ARG A 1 89 ? -12.472 -1.111 38.910 1.00 94.56 89 ARG A O 1
ATOM 693 N N . THR A 1 90 ? -13.465 0.741 39.688 1.00 94.44 90 THR A N 1
ATOM 694 C CA . THR A 1 90 ? -13.117 0.466 41.088 1.00 94.44 90 THR A CA 1
ATOM 695 C C . THR A 1 90 ? -13.888 -0.743 41.629 1.00 94.44 90 THR A C 1
ATOM 697 O O . THR A 1 90 ? -14.918 -1.140 41.082 1.00 94.44 90 THR A O 1
ATOM 700 N N . ALA A 1 91 ? -13.427 -1.313 42.747 1.00 92.00 91 ALA A N 1
ATOM 701 C CA . ALA A 1 91 ? -14.132 -2.407 43.423 1.00 92.00 91 ALA A CA 1
ATOM 702 C C . ALA A 1 91 ? -15.584 -2.043 43.800 1.00 92.00 91 ALA A C 1
ATOM 704 O O . ALA A 1 91 ? -16.451 -2.914 43.795 1.00 92.00 91 ALA A O 1
ATOM 705 N N . ASP A 1 92 ? -15.850 -0.756 44.044 1.00 92.50 92 ASP A N 1
ATOM 706 C CA . ASP A 1 92 ? -17.173 -0.214 44.371 1.00 92.50 92 ASP A CA 1
ATOM 707 C C . ASP A 1 92 ? -18.045 0.077 43.132 1.00 92.50 92 ASP A C 1
ATOM 709 O O . ASP A 1 92 ? -19.141 0.615 43.260 1.00 92.50 92 ASP A O 1
ATOM 713 N N . GLY A 1 93 ? -17.575 -0.252 41.921 1.00 93.31 93 GLY A N 1
ATOM 714 C CA . GLY A 1 93 ? -18.341 -0.079 40.682 1.00 93.31 93 GLY A CA 1
ATOM 715 C C . GLY A 1 93 ? -18.305 1.333 40.089 1.00 93.31 93 GLY A C 1
ATOM 716 O O . GLY A 1 93 ? -19.195 1.689 39.316 1.00 93.31 93 GLY A O 1
ATOM 717 N N . VAL A 1 94 ? -17.292 2.140 40.422 1.00 95.88 94 VAL A N 1
ATOM 718 C CA . VAL A 1 94 ? -17.148 3.511 39.906 1.00 95.88 94 VAL A CA 1
ATOM 719 C C . VAL A 1 94 ? -16.247 3.540 38.669 1.00 95.88 94 VAL A C 1
ATOM 721 O O . VAL A 1 94 ? -15.127 3.022 38.688 1.00 95.88 94 VAL A O 1
ATOM 724 N N . LEU A 1 95 ? -16.730 4.175 37.601 1.00 96.00 95 LEU A N 1
ATOM 725 C CA . LEU A 1 95 ? -15.987 4.503 36.384 1.00 96.00 95 LEU A CA 1
ATOM 726 C C . LEU A 1 95 ? -15.284 5.849 36.590 1.00 96.00 95 LEU A C 1
ATOM 728 O O . LEU A 1 95 ? -15.951 6.852 36.840 1.00 96.00 95 LEU A O 1
ATOM 732 N N . THR A 1 96 ? -13.952 5.874 36.520 1.00 95.00 96 THR A N 1
ATOM 733 C CA . THR A 1 96 ? -13.146 7.012 36.997 1.00 95.00 96 THR A CA 1
ATOM 734 C C . THR A 1 96 ? -12.551 7.858 35.875 1.00 95.00 96 THR A C 1
ATOM 736 O O . THR A 1 96 ? -12.199 7.361 34.802 1.00 95.00 96 THR A O 1
ATOM 739 N N . PHE A 1 97 ? -12.351 9.147 36.151 1.00 94.31 97 PHE A N 1
ATOM 740 C CA . PHE A 1 97 ? -11.580 10.060 35.309 1.00 94.31 97 PHE A CA 1
ATOM 741 C C . PHE A 1 97 ? -10.121 9.631 35.181 1.00 94.31 97 PHE A C 1
ATOM 743 O O . PHE A 1 97 ? -9.471 9.963 34.192 1.00 94.31 97 PHE A O 1
ATOM 750 N N . ALA A 1 98 ? -9.571 8.947 36.187 1.00 93.06 98 ALA A N 1
ATOM 751 C CA . ALA A 1 98 ? -8.226 8.386 36.107 1.00 93.06 98 ALA A CA 1
ATOM 752 C C . ALA A 1 98 ? -8.149 7.328 34.997 1.00 93.06 98 ALA A C 1
ATOM 754 O O . ALA A 1 98 ? -7.365 7.496 34.067 1.00 93.06 98 ALA A O 1
ATOM 755 N N . ALA A 1 99 ? -9.041 6.330 35.021 1.00 91.94 99 ALA A N 1
ATOM 756 C CA . ALA A 1 99 ? -9.104 5.301 33.984 1.00 91.94 99 ALA A CA 1
ATOM 757 C C . ALA A 1 99 ? -9.414 5.896 32.599 1.00 91.94 99 ALA A C 1
ATOM 759 O O . ALA A 1 99 ? -8.806 5.506 31.608 1.00 91.94 99 ALA A O 1
ATOM 760 N N . TYR A 1 100 ? -10.313 6.882 32.518 1.00 92.00 100 TYR A N 1
ATOM 761 C CA . TYR A 1 100 ? -10.630 7.547 31.250 1.00 92.00 100 TYR A CA 1
ATOM 762 C C . TYR A 1 100 ? -9.440 8.313 30.653 1.00 92.00 100 TYR A C 1
ATOM 764 O O . TYR A 1 100 ? -9.226 8.279 29.442 1.00 92.00 100 TYR A O 1
ATOM 772 N N . ARG A 1 101 ? -8.635 8.975 31.494 1.00 90.69 101 ARG A N 1
ATOM 773 C CA . ARG A 1 101 ? -7.412 9.668 31.060 1.00 90.69 101 ARG A CA 1
ATOM 774 C C . ARG A 1 101 ? -6.291 8.703 30.696 1.00 90.69 101 ARG A C 1
ATOM 776 O O . ARG A 1 101 ? -5.566 8.972 29.749 1.00 90.69 101 ARG A O 1
ATOM 783 N N . GLU A 1 102 ? -6.162 7.582 31.401 1.00 88.12 102 GLU A N 1
ATOM 784 C CA . GLU A 1 102 ? -5.226 6.510 31.031 1.00 88.12 102 GLU A CA 1
ATOM 785 C C . GLU A 1 102 ? -5.560 5.893 29.668 1.00 88.12 102 GLU A C 1
ATOM 787 O O . GLU A 1 102 ? -4.659 5.494 28.934 1.00 88.12 102 GLU A O 1
ATOM 792 N N . LEU A 1 103 ? -6.846 5.852 29.310 1.00 86.31 103 LEU A N 1
ATOM 793 C CA . LEU A 1 103 ? -7.304 5.451 27.982 1.00 86.31 103 LEU A CA 1
ATOM 794 C C . LEU A 1 103 ? -7.094 6.529 26.912 1.00 86.31 103 LEU A C 1
ATOM 796 O O . LEU A 1 103 ? -7.321 6.233 25.748 1.00 86.31 103 LEU A O 1
ATOM 800 N N . ASP A 1 104 ? -6.673 7.746 27.270 1.00 86.44 104 ASP A N 1
ATOM 801 C CA . ASP A 1 104 ? -6.603 8.898 26.359 1.00 86.44 104 ASP A CA 1
ATOM 802 C C . ASP A 1 104 ? -7.964 9.195 25.685 1.00 86.44 104 ASP A C 1
ATOM 804 O O . ASP A 1 104 ? -8.075 9.500 24.496 1.00 86.44 104 ASP A O 1
ATOM 808 N N . GLY A 1 105 ? -9.042 9.065 26.467 1.00 86.12 105 GLY A N 1
ATOM 809 C CA . GLY A 1 105 ? -10.412 9.324 26.033 1.00 86.12 105 GLY A CA 1
ATOM 810 C C . GLY A 1 105 ? -11.051 8.201 25.205 1.00 86.12 105 GLY A C 1
ATOM 811 O O . GLY A 1 105 ? -10.597 7.057 25.193 1.00 86.12 105 GLY A O 1
ATOM 812 N N . VAL A 1 106 ? -12.155 8.523 24.515 1.00 84.38 106 VAL A N 1
ATOM 813 C CA . VAL A 1 106 ? -12.924 7.547 23.713 1.00 84.38 106 VAL A CA 1
ATOM 814 C C . VAL A 1 106 ? -12.101 7.002 22.540 1.00 84.38 106 VAL A C 1
ATOM 816 O O . VAL A 1 106 ? -12.058 5.793 22.319 1.00 84.38 106 VAL A O 1
ATOM 819 N N . GLU A 1 107 ? -11.423 7.880 21.798 1.00 79.00 107 GLU A N 1
ATOM 820 C CA . GLU A 1 107 ? -10.632 7.484 20.625 1.00 79.00 107 GLU A CA 1
ATOM 821 C C . GLU A 1 107 ? -9.318 6.785 21.005 1.00 79.00 107 GLU A C 1
ATOM 823 O O . GLU A 1 107 ? -8.855 5.911 20.272 1.00 79.00 107 GLU A O 1
ATOM 828 N N . GLY A 1 108 ? -8.725 7.126 22.152 1.00 83.31 108 GLY A N 1
ATOM 829 C CA . GLY A 1 108 ? -7.504 6.493 22.647 1.00 83.31 108 GLY A CA 1
ATOM 830 C C . GLY A 1 108 ? -7.720 5.078 23.191 1.00 83.31 108 GLY A C 1
ATOM 831 O O . GLY A 1 108 ? -6.813 4.243 23.113 1.00 83.31 108 GLY A O 1
ATOM 832 N N . ALA A 1 109 ? -8.932 4.749 23.657 1.00 84.81 109 ALA A N 1
ATOM 833 C CA . ALA A 1 109 ? -9.218 3.447 24.256 1.00 84.81 109 ALA A CA 1
ATOM 834 C C . ALA A 1 109 ? -8.882 2.284 23.304 1.00 84.81 109 ALA A C 1
ATOM 836 O O . ALA A 1 109 ? -8.242 1.308 23.708 1.00 84.81 109 ALA A O 1
ATOM 837 N N . ILE A 1 110 ? -9.240 2.410 22.018 1.00 86.06 110 ILE A N 1
ATOM 838 C CA . ILE A 1 110 ? -8.947 1.390 20.996 1.00 86.06 110 ILE A CA 1
ATOM 839 C C . ILE A 1 110 ? -7.441 1.244 20.739 1.00 86.06 110 ILE A C 1
ATOM 841 O O . ILE A 1 110 ? -6.957 0.140 20.491 1.00 86.06 110 ILE A O 1
ATOM 845 N N . ALA A 1 111 ? -6.689 2.344 20.829 1.00 88.50 111 ALA A N 1
ATOM 846 C CA . ALA A 1 111 ? -5.242 2.349 20.662 1.00 88.50 111 ALA A CA 1
ATOM 847 C C . ALA A 1 111 ? -4.533 1.676 21.842 1.00 88.50 111 ALA A C 1
ATOM 849 O O . ALA A 1 111 ? -3.622 0.879 21.624 1.00 88.50 111 ALA A O 1
ATOM 850 N N . SER A 1 112 ? -4.985 1.947 23.070 1.00 86.56 112 SER A N 1
ATOM 851 C CA . SER A 1 112 ? -4.469 1.301 24.281 1.00 86.56 112 SER A CA 1
ATOM 852 C C . SER A 1 112 ? -4.649 -0.218 24.211 1.00 86.56 112 SER A C 1
ATOM 854 O O . SER A 1 112 ? -3.680 -0.967 24.338 1.00 86.56 112 SER A O 1
ATOM 856 N N . ARG A 1 113 ? -5.852 -0.686 23.849 1.00 87.06 113 ARG A N 1
ATOM 857 C CA . ARG A 1 113 ? -6.105 -2.120 23.650 1.00 87.06 113 ARG A CA 1
ATOM 858 C C . ARG A 1 113 ? -5.239 -2.729 22.554 1.00 87.06 113 ARG A C 1
ATOM 860 O O . ARG A 1 113 ? -4.739 -3.836 22.722 1.00 87.06 113 ARG A O 1
ATOM 867 N N . ALA A 1 114 ? -5.081 -2.039 21.427 1.00 92.12 114 ALA A N 1
ATOM 868 C CA . ALA A 1 114 ? -4.239 -2.531 20.344 1.00 92.12 114 ALA A CA 1
ATOM 869 C C . ALA A 1 114 ? -2.778 -2.687 20.773 1.00 92.12 114 ALA A C 1
ATOM 871 O O . ALA A 1 114 ? -2.142 -3.663 20.379 1.00 92.12 114 ALA A O 1
ATOM 872 N N . GLU A 1 115 ? -2.260 -1.781 21.606 1.00 93.75 115 GLU A N 1
ATOM 873 C CA . GLU A 1 115 ? -0.913 -1.915 22.160 1.00 93.75 115 GLU A CA 1
ATOM 874 C C . GLU A 1 115 ? -0.823 -3.048 23.193 1.00 93.75 115 GLU A C 1
ATOM 876 O O . GLU A 1 115 ? 0.144 -3.802 23.152 1.00 93.75 115 GLU A O 1
ATOM 881 N N . GLU A 1 116 ? -1.824 -3.231 24.062 1.00 92.12 116 GLU A N 1
ATOM 882 C CA . GLU A 1 116 ? -1.881 -4.364 25.004 1.00 92.12 116 GLU A CA 1
ATOM 883 C C . GLU A 1 116 ? -1.877 -5.716 24.272 1.00 92.12 116 GLU A C 1
ATOM 885 O O . GLU A 1 116 ? -1.074 -6.596 24.582 1.00 92.12 116 GLU A O 1
ATOM 890 N N . GLU A 1 117 ? -2.740 -5.872 23.265 1.00 94.81 117 GLU A N 1
ATOM 891 C CA . GLU A 1 117 ? -2.828 -7.090 22.454 1.00 94.81 117 GLU A CA 1
ATOM 892 C C . GLU A 1 117 ? -1.557 -7.319 21.636 1.00 94.81 117 GLU A C 1
ATOM 894 O O . GLU A 1 117 ? -1.068 -8.444 21.537 1.00 94.81 117 GLU A O 1
ATOM 899 N N . PHE A 1 118 ? -0.965 -6.249 21.100 1.00 96.12 118 PHE A N 1
ATOM 900 C CA . PHE A 1 118 ? 0.319 -6.336 20.417 1.00 96.12 118 PHE A CA 1
ATOM 901 C C . PHE A 1 118 ? 1.445 -6.776 21.362 1.00 96.12 118 PHE A C 1
ATOM 903 O O . PHE A 1 118 ? 2.245 -7.639 21.003 1.00 96.12 118 PHE A O 1
ATOM 910 N N . ALA A 1 119 ? 1.509 -6.212 22.569 1.00 95.81 119 ALA A N 1
ATOM 911 C CA . ALA A 1 119 ? 2.520 -6.552 23.565 1.00 95.81 119 ALA A CA 1
ATOM 912 C C . ALA A 1 119 ? 2.358 -7.985 24.102 1.00 95.81 119 ALA A C 1
ATOM 914 O O . ALA A 1 119 ? 3.355 -8.618 24.451 1.00 95.81 119 ALA A O 1
ATOM 915 N N . ALA A 1 120 ? 1.127 -8.504 24.133 1.00 95.69 120 ALA A N 1
ATOM 916 C CA . ALA A 1 120 ? 0.826 -9.876 24.531 1.00 95.69 120 ALA A CA 1
ATOM 917 C C . ALA A 1 120 ? 1.233 -10.926 23.478 1.00 95.69 120 ALA A C 1
ATOM 919 O O . ALA A 1 120 ? 1.409 -12.095 23.827 1.00 95.69 120 ALA A O 1
ATOM 920 N N . LEU A 1 121 ? 1.404 -10.537 22.208 1.00 96.19 121 LEU A N 1
ATOM 921 C CA . LEU A 1 121 ? 1.860 -11.452 21.158 1.00 96.19 121 LEU A CA 1
ATOM 922 C C . LEU A 1 121 ? 3.309 -11.910 21.400 1.00 96.19 121 LEU A C 1
ATOM 924 O O . LEU A 1 121 ? 4.162 -11.097 21.769 1.00 96.19 121 LEU A O 1
ATOM 928 N N . PRO A 1 122 ? 3.657 -13.172 21.092 1.00 96.06 122 PRO A N 1
ATOM 929 C CA . PRO A 1 122 ? 5.045 -13.617 21.029 1.00 96.06 122 PRO A CA 1
ATOM 930 C C . PRO A 1 122 ? 5.878 -12.769 20.055 1.00 96.06 122 PRO A C 1
ATOM 932 O O . PRO A 1 122 ? 5.402 -12.391 18.984 1.00 96.06 122 PRO A O 1
ATOM 935 N N . THR A 1 123 ? 7.164 -12.544 20.352 1.00 94.88 123 THR A N 1
ATOM 936 C CA . THR A 1 123 ? 8.060 -11.714 19.516 1.00 94.88 123 THR A CA 1
ATOM 937 C C . THR A 1 123 ? 8.082 -12.149 18.046 1.00 94.88 123 THR A C 1
ATOM 939 O O . THR A 1 123 ? 8.069 -11.311 17.151 1.00 94.88 123 THR A O 1
ATOM 942 N N . ALA A 1 124 ? 8.035 -13.458 17.781 1.00 92.94 124 ALA A N 1
ATOM 943 C CA . ALA A 1 124 ? 7.993 -13.991 16.419 1.00 92.94 124 ALA A CA 1
ATOM 944 C C . ALA A 1 124 ? 6.718 -13.592 15.647 1.00 92.94 124 ALA A C 1
ATOM 946 O O . ALA A 1 124 ? 6.747 -13.465 14.426 1.00 92.94 124 ALA A O 1
ATOM 947 N N . GLU A 1 125 ? 5.590 -13.410 16.333 1.00 93.50 125 GLU A N 1
ATOM 948 C CA . GLU A 1 125 ? 4.328 -12.968 15.731 1.00 93.50 125 GLU A CA 1
ATOM 949 C C . GLU A 1 125 ? 4.302 -11.449 15.565 1.00 93.50 125 GLU A C 1
ATOM 951 O O . GLU A 1 125 ? 3.878 -10.963 14.515 1.00 93.50 125 GLU A O 1
ATOM 956 N N . GLN A 1 126 ? 4.871 -10.708 16.522 1.00 94.44 126 GLN A N 1
ATOM 957 C CA . GLN A 1 126 ? 5.064 -9.257 16.423 1.00 94.44 126 GLN A CA 1
ATOM 958 C C . GLN A 1 126 ? 5.868 -8.851 15.174 1.00 94.44 126 GLN A C 1
ATOM 960 O O . GLN A 1 126 ? 5.561 -7.832 14.555 1.00 94.44 126 GLN A O 1
ATOM 965 N N . GLU A 1 127 ? 6.837 -9.664 14.732 1.00 92.19 127 GLU A N 1
ATOM 966 C CA . GLU A 1 127 ? 7.583 -9.450 13.476 1.00 92.19 127 GLU A CA 1
ATOM 967 C C . GLU A 1 127 ? 6.680 -9.395 12.229 1.00 92.19 127 GLU A C 1
ATOM 969 O O . GLU A 1 127 ? 7.064 -8.827 11.206 1.00 92.19 127 GLU A O 1
ATOM 974 N N . SER A 1 128 ? 5.465 -9.951 12.298 1.00 92.19 128 SER A N 1
ATOM 975 C CA . SER A 1 128 ? 4.495 -9.916 11.195 1.00 92.19 128 SER A CA 1
ATOM 976 C C . SER A 1 128 ? 3.729 -8.591 11.101 1.00 92.19 128 SER A C 1
ATOM 978 O O . SER A 1 128 ? 2.967 -8.405 10.152 1.00 92.19 128 SER A O 1
ATOM 980 N N . PHE A 1 129 ? 3.945 -7.653 12.030 1.00 93.19 129 PHE A N 1
ATOM 981 C CA . PHE A 1 129 ? 3.260 -6.359 12.081 1.00 93.19 129 PHE A CA 1
ATOM 982 C C . PHE A 1 129 ? 3.285 -5.586 10.751 1.00 93.19 129 PHE A C 1
ATOM 984 O O . PHE A 1 129 ? 2.207 -5.213 10.280 1.00 93.19 129 PHE A O 1
ATOM 991 N N . PRO A 1 130 ? 4.444 -5.385 10.079 1.00 90.94 130 PRO A N 1
ATOM 992 C CA . PRO A 1 130 ? 4.473 -4.649 8.816 1.00 90.94 130 PRO A CA 1
ATOM 993 C C . PRO A 1 130 ? 3.648 -5.329 7.7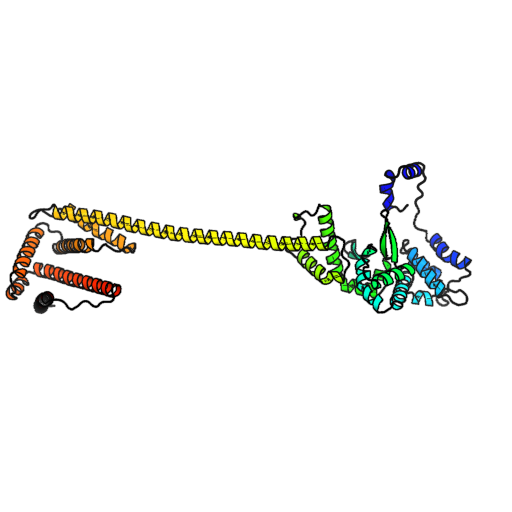22 1.00 90.94 130 PRO A C 1
ATOM 995 O O . PRO A 1 130 ? 2.948 -4.659 6.971 1.00 90.94 130 PRO A O 1
ATOM 998 N N . LEU A 1 131 ? 3.693 -6.663 7.658 1.00 89.00 131 LEU A N 1
ATOM 999 C CA . LEU A 1 131 ? 2.978 -7.443 6.650 1.00 89.00 131 LEU A CA 1
ATOM 1000 C C . LEU A 1 131 ? 1.459 -7.356 6.853 1.00 89.00 131 LEU A C 1
ATOM 1002 O O . LEU A 1 131 ? 0.719 -7.143 5.892 1.00 89.00 131 LEU A O 1
ATOM 1006 N N . VAL A 1 132 ? 1.004 -7.494 8.103 1.00 92.81 132 VAL A N 1
ATOM 1007 C CA . VAL A 1 132 ? -0.417 -7.433 8.470 1.00 92.81 132 VAL A CA 1
ATOM 1008 C C . VAL A 1 132 ? -0.991 -6.053 8.158 1.00 92.81 132 VAL A C 1
ATOM 1010 O O . VAL A 1 132 ? -1.981 -5.951 7.434 1.00 92.81 132 VAL A O 1
ATOM 1013 N N . PHE A 1 133 ? -0.358 -4.975 8.630 1.00 92.88 133 PHE A N 1
ATOM 1014 C CA . PHE A 1 133 ? -0.882 -3.627 8.395 1.00 92.88 133 PHE A CA 1
ATOM 1015 C C . PHE A 1 133 ? -0.694 -3.149 6.960 1.00 92.88 133 PHE A C 1
ATOM 1017 O O . PHE A 1 133 ? -1.555 -2.429 6.457 1.00 92.88 133 PHE A O 1
ATOM 1024 N N . ALA A 1 134 ? 0.323 -3.623 6.236 1.00 90.19 134 ALA A N 1
ATOM 1025 C CA . ALA A 1 134 ? 0.381 -3.403 4.796 1.00 90.19 134 ALA A CA 1
ATOM 1026 C C . ALA A 1 134 ? -0.838 -4.000 4.086 1.00 90.19 134 ALA A C 1
ATOM 1028 O O . ALA A 1 134 ? -1.378 -3.355 3.194 1.00 90.19 134 ALA A O 1
ATOM 1029 N N . ALA A 1 135 ? -1.328 -5.176 4.480 1.00 89.94 135 ALA A N 1
ATOM 1030 C CA . ALA A 1 135 ? -2.527 -5.753 3.872 1.00 89.94 135 ALA A CA 1
ATOM 1031 C C . ALA A 1 135 ? -3.816 -4.978 4.207 1.00 89.94 135 ALA A C 1
ATOM 1033 O O . ALA A 1 135 ? -4.725 -4.913 3.379 1.00 89.94 135 ALA A O 1
ATOM 1034 N N . LEU A 1 136 ? -3.887 -4.369 5.394 1.00 93.38 136 LEU A N 1
ATOM 1035 C CA . LEU A 1 136 ? -5.118 -3.795 5.952 1.00 93.38 136 LEU A CA 1
ATOM 1036 C C . LEU A 1 136 ? -5.236 -2.268 5.841 1.00 93.38 136 LEU A C 1
ATOM 1038 O O . LEU A 1 136 ? -6.319 -1.725 6.061 1.00 93.38 136 LEU A O 1
ATOM 1042 N N . VAL A 1 137 ? -4.157 -1.569 5.491 1.00 93.56 137 VAL A N 1
ATOM 1043 C CA . VAL A 1 137 ? -4.130 -0.107 5.340 1.00 93.56 137 VAL A CA 1
ATOM 1044 C C . VAL A 1 137 ? -3.983 0.251 3.872 1.00 93.56 137 VAL A C 1
ATOM 1046 O O . VAL A 1 137 ? -3.161 -0.336 3.171 1.00 93.56 137 VAL A O 1
ATOM 1049 N N . ASN A 1 138 ? -4.724 1.252 3.404 1.00 91.06 138 ASN A N 1
ATOM 1050 C CA . ASN A 1 138 ? -4.454 1.935 2.143 1.00 91.06 138 ASN A CA 1
ATOM 1051 C C . ASN A 1 138 ? -4.395 3.452 2.344 1.00 91.06 138 ASN A C 1
ATOM 1053 O O . ASN A 1 138 ? -4.883 3.955 3.348 1.00 91.06 138 ASN A O 1
ATOM 1057 N N . LEU A 1 139 ? -3.813 4.184 1.395 1.00 91.00 139 LEU A N 1
ATOM 1058 C CA . LEU A 1 139 ? -3.902 5.644 1.366 1.00 91.00 139 LEU A CA 1
ATOM 1059 C C . LEU A 1 139 ? -4.923 6.049 0.306 1.00 91.00 139 LEU A C 1
ATOM 1061 O O . LEU A 1 139 ? -4.781 5.682 -0.861 1.00 91.00 139 LEU A O 1
ATOM 1065 N N . ALA A 1 140 ? -5.946 6.795 0.715 1.00 82.44 140 ALA A N 1
ATOM 1066 C CA . ALA A 1 140 ? -6.914 7.396 -0.192 1.00 82.44 140 ALA A CA 1
ATOM 1067 C C . ALA A 1 140 ? -6.774 8.918 -0.181 1.00 82.44 140 ALA A C 1
ATOM 1069 O O . ALA A 1 140 ? -6.501 9.529 0.855 1.00 82.44 140 ALA A O 1
ATOM 1070 N N . GLU A 1 141 ? -6.976 9.531 -1.343 1.00 78.50 141 GLU A N 1
ATOM 1071 C CA . GLU A 1 141 ? -7.030 10.981 -1.470 1.00 78.50 141 GLU A CA 1
ATOM 1072 C C . GLU A 1 141 ? -8.465 11.450 -1.210 1.00 78.50 141 GLU A C 1
ATOM 1074 O O . GLU A 1 141 ? -9.378 11.176 -1.989 1.00 78.50 141 GLU A O 1
ATOM 1079 N N . LEU A 1 142 ? -8.675 12.144 -0.092 1.00 67.31 142 LEU A N 1
ATOM 1080 C CA . LEU A 1 142 ? -9.966 12.712 0.280 1.00 67.31 142 LEU A CA 1
ATOM 1081 C C . LEU A 1 142 ? -9.807 14.220 0.458 1.00 67.31 142 LEU A C 1
ATOM 1083 O O . LEU A 1 142 ? -9.061 14.675 1.322 1.00 67.31 142 LEU A O 1
ATOM 1087 N N . ARG A 1 143 ? -10.521 15.010 -0.356 1.00 67.69 143 ARG A N 1
ATOM 1088 C CA . ARG A 1 143 ? -10.444 16.487 -0.342 1.00 67.69 143 ARG A CA 1
ATOM 1089 C C . ARG A 1 143 ? -8.997 17.003 -0.453 1.00 67.69 143 ARG A C 1
ATOM 1091 O O . ARG A 1 143 ? -8.599 17.894 0.292 1.00 67.69 143 ARG A O 1
ATOM 1098 N N . SER A 1 144 ? -8.213 16.408 -1.356 1.00 70.50 144 SER A N 1
ATOM 1099 C CA . SER A 1 144 ? -6.798 16.750 -1.599 1.00 70.50 144 SER A CA 1
ATOM 1100 C C . SER A 1 144 ? -5.852 16.508 -0.414 1.00 70.50 144 SER A C 1
ATOM 1102 O O . SER A 1 144 ? -4.721 16.990 -0.417 1.00 70.50 144 SER A O 1
ATOM 1104 N N . LEU A 1 145 ? -6.290 15.745 0.592 1.00 75.12 145 LEU A N 1
ATOM 1105 C CA . LEU A 1 145 ? -5.447 15.244 1.670 1.00 75.12 145 LEU A CA 1
ATOM 1106 C C . LEU A 1 145 ? -5.403 13.720 1.608 1.00 75.12 145 LEU A C 1
ATOM 1108 O O . LEU A 1 145 ? -6.435 13.051 1.554 1.00 75.12 145 LEU A O 1
ATOM 1112 N N . GLU A 1 146 ? -4.197 13.163 1.647 1.00 82.81 146 GLU A N 1
ATOM 1113 C CA . GLU A 1 146 ? -4.020 11.720 1.774 1.00 82.81 146 GLU A CA 1
ATOM 1114 C C . GLU A 1 146 ? -4.335 11.286 3.203 1.00 82.81 146 GLU A C 1
ATOM 1116 O O . GLU A 1 146 ? -3.733 11.784 4.161 1.00 82.81 146 GLU A O 1
ATOM 1121 N N . ARG A 1 147 ? -5.251 10.331 3.348 1.00 87.12 147 ARG A N 1
ATOM 1122 C CA . ARG A 1 147 ? -5.603 9.747 4.641 1.00 87.12 147 ARG A CA 1
ATOM 1123 C C . ARG A 1 147 ? -5.496 8.223 4.595 1.00 87.12 147 ARG A C 1
ATOM 1125 O O . ARG A 1 147 ? -5.834 7.627 3.567 1.00 87.12 147 ARG A O 1
ATOM 1132 N N . PRO A 1 148 ? -5.022 7.590 5.681 1.00 89.81 148 PRO A N 1
ATOM 1133 C CA . PRO A 1 148 ? -5.120 6.149 5.832 1.00 89.81 148 PRO A CA 1
ATOM 1134 C C . PRO A 1 148 ? -6.587 5.740 5.879 1.00 89.81 148 PRO A C 1
ATOM 1136 O O . PRO A 1 148 ? -7.360 6.307 6.644 1.00 89.81 148 PRO A O 1
ATOM 1139 N N . VAL A 1 149 ? -6.947 4.764 5.060 1.00 90.25 149 VAL A N 1
ATOM 1140 C CA . VAL A 1 149 ? -8.275 4.156 5.024 1.00 90.25 149 VAL A CA 1
ATOM 1141 C C . VAL A 1 149 ? -8.148 2.649 5.158 1.00 90.25 149 VAL A C 1
ATOM 1143 O O . VAL A 1 149 ? -7.122 2.054 4.799 1.00 90.25 149 VAL A O 1
ATOM 1146 N N . ARG A 1 150 ? -9.201 2.008 5.659 1.00 90.25 150 ARG A N 1
ATOM 1147 C CA . ARG A 1 150 ? -9.217 0.553 5.805 1.00 90.25 150 ARG A CA 1
ATOM 1148 C C . ARG A 1 150 ? -9.236 -0.128 4.435 1.00 90.25 150 ARG A C 1
ATOM 1150 O O . ARG A 1 150 ? -9.991 0.242 3.536 1.00 90.25 150 ARG A O 1
ATOM 1157 N N . ARG A 1 151 ? -8.431 -1.177 4.294 1.00 90.31 151 ARG A N 1
ATOM 1158 C CA . ARG A 1 151 ? -8.420 -2.102 3.157 1.00 90.31 151 ARG A CA 1
ATOM 1159 C C . ARG A 1 151 ? -8.914 -3.463 3.628 1.00 90.31 151 ARG A C 1
ATOM 1161 O O . ARG A 1 151 ? -8.533 -3.932 4.697 1.00 90.31 151 ARG A O 1
ATOM 1168 N N . ARG A 1 152 ? -9.756 -4.102 2.813 1.00 90.50 152 ARG A N 1
ATOM 1169 C CA . ARG A 1 152 ? -10.124 -5.507 3.019 1.00 90.50 152 ARG A CA 1
ATOM 1170 C C . ARG A 1 152 ? -9.045 -6.383 2.401 1.00 90.50 152 ARG A C 1
ATOM 1172 O O . ARG A 1 152 ? -8.733 -6.228 1.220 1.00 90.50 152 ARG A O 1
ATOM 1179 N N . ALA A 1 153 ? -8.489 -7.282 3.199 1.00 89.94 153 ALA A N 1
ATOM 1180 C CA . ALA A 1 153 ? -7.512 -8.261 2.757 1.00 89.94 153 ALA A CA 1
ATOM 1181 C C . ALA A 1 153 ? -8.150 -9.655 2.757 1.00 89.94 153 ALA A C 1
ATOM 1183 O O . ALA A 1 153 ? -8.676 -10.077 3.795 1.00 89.94 153 ALA A O 1
ATOM 1184 N N . PRO A 1 154 ? -8.119 -10.387 1.631 1.00 88.62 154 PRO A N 1
ATOM 1185 C CA . PRO A 1 154 ? -8.429 -11.804 1.610 1.00 88.62 154 PRO A CA 1
ATOM 1186 C C . PRO A 1 154 ? -7.663 -12.548 2.692 1.00 88.62 154 PRO A C 1
ATOM 1188 O O . PRO A 1 154 ? -6.474 -12.339 2.924 1.00 88.62 154 PRO A O 1
ATOM 1191 N N . LEU A 1 155 ? -8.345 -13.489 3.323 1.00 85.81 155 LEU A N 1
ATOM 1192 C CA . LEU A 1 155 ? -7.761 -14.287 4.382 1.00 85.81 155 LEU A CA 1
ATOM 1193 C C . LEU A 1 155 ? -6.534 -15.100 3.921 1.00 85.81 155 LEU A C 1
ATOM 1195 O O . LEU A 1 155 ? -5.642 -15.392 4.715 1.00 85.81 155 LEU A O 1
ATOM 1199 N N . ALA A 1 156 ? -6.496 -15.433 2.630 1.00 82.44 156 ALA A N 1
ATOM 1200 C CA . ALA A 1 156 ? -5.402 -16.132 1.965 1.00 82.44 156 ALA A CA 1
ATOM 1201 C C . ALA A 1 156 ? -4.112 -15.295 1.829 1.00 82.44 156 ALA A C 1
ATOM 1203 O O . ALA A 1 156 ? -3.044 -15.867 1.602 1.00 82.44 156 ALA A O 1
ATOM 1204 N N . ASP A 1 157 ? -4.181 -13.970 1.997 1.00 82.06 157 ASP A N 1
ATOM 1205 C CA . ASP A 1 157 ? -3.005 -13.094 1.916 1.00 82.06 157 ASP A CA 1
ATOM 1206 C C . ASP A 1 157 ? -2.106 -13.230 3.160 1.00 82.06 157 ASP A C 1
ATOM 1208 O O . ASP A 1 157 ? -0.896 -13.000 3.093 1.00 82.06 157 ASP A O 1
ATOM 1212 N N . PHE A 1 158 ? -2.658 -13.710 4.281 1.00 85.19 158 PHE A N 1
ATOM 1213 C CA . PHE A 1 158 ? -1.938 -14.002 5.525 1.00 85.19 158 PHE A CA 1
ATOM 1214 C C . PHE A 1 158 ? -1.269 -15.387 5.465 1.00 85.19 158 PHE A C 1
ATOM 1216 O O . PHE A 1 158 ? -1.638 -16.315 6.182 1.00 85.19 158 PHE A O 1
ATOM 1223 N N . LYS A 1 159 ? -0.284 -15.536 4.570 1.00 79.94 159 LYS A N 1
ATOM 1224 C CA . LYS A 1 159 ? 0.338 -16.831 4.219 1.00 79.94 159 LYS A CA 1
ATOM 1225 C C . LYS A 1 159 ? 1.150 -17.484 5.341 1.00 79.94 159 LYS A C 1
ATOM 1227 O O . LYS A 1 159 ? 1.365 -18.693 5.307 1.00 79.94 159 LYS A O 1
ATOM 1232 N N . THR A 1 160 ? 1.660 -16.705 6.293 1.00 86.88 160 THR A N 1
ATOM 1233 C CA . THR A 1 160 ? 2.474 -17.232 7.395 1.00 86.88 160 THR A CA 1
ATOM 1234 C C . THR A 1 160 ? 1.596 -17.550 8.601 1.00 86.88 160 THR A C 1
ATOM 1236 O O . THR A 1 160 ? 0.679 -16.799 8.930 1.00 86.88 160 THR A O 1
ATOM 1239 N N . SER A 1 161 ? 1.909 -18.639 9.310 1.00 89.56 161 SER A N 1
ATOM 1240 C CA . SER A 1 161 ? 1.220 -18.995 10.560 1.00 89.56 161 SER A CA 1
ATOM 1241 C C . SER A 1 161 ? 1.292 -17.877 11.604 1.00 89.56 161 SER A C 1
ATOM 1243 O O . SER A 1 161 ? 0.348 -17.675 12.355 1.00 89.56 161 SER A O 1
ATOM 1245 N N . ARG A 1 162 ? 2.384 -17.107 11.598 1.00 92.44 162 ARG A N 1
ATOM 1246 C CA . ARG A 1 162 ? 2.601 -15.954 12.480 1.00 92.44 162 ARG A CA 1
ATOM 1247 C C . ARG A 1 162 ? 1.669 -14.783 12.164 1.00 92.44 162 ARG A C 1
ATOM 1249 O O . ARG A 1 162 ? 1.018 -14.268 13.062 1.00 92.44 162 ARG A O 1
ATOM 1256 N N . ALA A 1 163 ? 1.551 -14.399 10.889 1.00 91.44 163 ALA A N 1
ATOM 1257 C CA . ALA A 1 163 ? 0.622 -13.344 10.478 1.00 91.44 163 ALA A CA 1
ATOM 1258 C C . ALA A 1 163 ? -0.836 -13.760 10.709 1.00 91.44 163 ALA A C 1
ATOM 1260 O O . ALA A 1 163 ? -1.682 -12.928 11.029 1.00 91.44 163 ALA A O 1
ATOM 1261 N N . ARG A 1 164 ? -1.118 -15.061 10.580 1.00 92.00 164 ARG A N 1
ATOM 1262 C CA . ARG A 1 164 ? -2.418 -15.643 10.890 1.00 92.00 164 ARG A CA 1
ATOM 1263 C C . ARG A 1 164 ? -2.765 -15.547 12.375 1.00 92.00 164 ARG A C 1
ATOM 1265 O O . ARG A 1 164 ? -3.840 -15.053 12.691 1.00 92.00 164 ARG A O 1
ATOM 1272 N N . ALA A 1 165 ? -1.858 -15.976 13.252 1.00 93.75 165 ALA A N 1
ATOM 1273 C CA . ALA A 1 165 ? -2.033 -15.901 14.702 1.00 93.75 165 ALA A CA 1
ATOM 1274 C C . ALA A 1 165 ? -2.237 -14.452 15.172 1.00 93.75 165 ALA A C 1
ATOM 1276 O O . ALA A 1 165 ? -3.201 -14.175 15.882 1.00 93.75 165 ALA A O 1
ATOM 1277 N N . PHE A 1 166 ? -1.423 -13.519 14.655 1.00 95.38 166 PHE A N 1
ATOM 1278 C CA . PHE A 1 166 ? -1.601 -12.081 14.869 1.00 95.38 166 PHE A CA 1
ATOM 1279 C C . PHE A 1 166 ? -3.028 -11.642 14.516 1.00 95.38 166 PHE A C 1
ATOM 1281 O O . PHE A 1 166 ? -3.717 -11.013 15.318 1.00 95.38 166 PHE A O 1
ATOM 1288 N N . ALA A 1 167 ? -3.479 -11.962 13.298 1.00 93.88 167 ALA A N 1
ATOM 1289 C CA . ALA A 1 167 ? -4.787 -11.541 12.817 1.00 93.88 167 ALA A CA 1
ATOM 1290 C C . ALA A 1 167 ? -5.929 -12.165 13.634 1.00 93.88 167 ALA A C 1
ATOM 1292 O O . ALA A 1 167 ? -6.890 -11.469 13.951 1.00 93.88 167 ALA A O 1
ATOM 1293 N N . ASP A 1 168 ? -5.822 -13.442 14.006 1.00 93.44 168 ASP A N 1
ATOM 1294 C CA . ASP A 1 168 ? -6.836 -14.136 14.802 1.00 93.44 168 ASP A CA 1
ATOM 1295 C C . ASP A 1 168 ? -6.943 -13.566 16.225 1.00 93.44 168 ASP A C 1
ATOM 1297 O O . ASP A 1 168 ? -8.059 -13.369 16.707 1.00 93.44 168 ASP A O 1
ATOM 1301 N N . GLN A 1 169 ? -5.823 -13.214 16.868 1.00 95.06 169 GLN A N 1
ATOM 1302 C CA . GLN A 1 169 ? -5.841 -12.539 18.170 1.00 95.06 169 GLN A CA 1
ATOM 1303 C C . GLN A 1 169 ? -6.499 -11.156 18.080 1.00 95.06 169 GLN A C 1
ATOM 1305 O O . GLN A 1 169 ? -7.378 -10.832 18.877 1.00 95.06 169 GLN A O 1
ATOM 1310 N N . PHE A 1 170 ? -6.160 -10.364 17.059 1.00 95.00 170 PHE A N 1
ATOM 1311 C CA . PHE A 1 170 ? -6.776 -9.049 16.850 1.00 95.00 170 PHE A CA 1
ATOM 1312 C C . PHE A 1 170 ? -8.269 -9.139 16.491 1.00 95.00 170 PHE A C 1
ATOM 1314 O O . PHE A 1 170 ? -9.040 -8.250 16.855 1.00 95.00 170 PHE A O 1
ATOM 1321 N N . VAL A 1 171 ? -8.709 -10.209 15.820 1.00 93.62 171 VAL A N 1
ATOM 1322 C CA . VAL A 1 171 ? -10.140 -10.497 15.620 1.00 93.62 171 VAL A CA 1
ATOM 1323 C C . VAL A 1 171 ? -10.808 -10.867 16.947 1.00 93.62 171 VAL A C 1
ATOM 1325 O O . VAL A 1 171 ? -11.889 -10.360 17.238 1.00 93.62 171 VAL A O 1
ATOM 1328 N N . ALA A 1 172 ? -10.176 -11.704 17.776 1.00 91.75 172 ALA A N 1
ATOM 1329 C CA . ALA A 1 172 ? -10.709 -12.086 19.086 1.00 91.75 172 ALA A CA 1
ATOM 1330 C C . ALA A 1 172 ? -10.859 -10.871 20.020 1.00 91.75 172 ALA A C 1
ATOM 1332 O O . ALA A 1 172 ? -11.850 -10.755 20.739 1.00 91.75 172 ALA A O 1
ATOM 1333 N N . ALA A 1 173 ? -9.922 -9.925 19.935 1.00 89.00 173 ALA A N 1
ATOM 1334 C CA . ALA A 1 173 ? -9.957 -8.649 20.640 1.00 89.00 173 ALA A CA 1
ATOM 1335 C C . ALA A 1 173 ? -10.878 -7.590 19.999 1.00 89.00 173 ALA A C 1
ATOM 1337 O O . ALA A 1 173 ? -10.912 -6.458 20.475 1.00 89.00 173 ALA A O 1
ATOM 1338 N N . ARG A 1 174 ? -11.616 -7.934 18.929 1.00 87.62 174 ARG A N 1
ATOM 1339 C CA . ARG A 1 174 ? -12.518 -7.041 18.167 1.00 87.62 174 ARG A CA 1
ATOM 1340 C C . ARG A 1 174 ? -11.840 -5.828 17.515 1.00 87.62 174 ARG A C 1
ATOM 1342 O O . ARG A 1 174 ? -12.517 -4.901 17.079 1.00 87.62 174 ARG A O 1
ATOM 1349 N N . LEU A 1 175 ? -10.515 -5.835 17.393 1.00 90.19 175 LEU A N 1
ATOM 1350 C CA . LEU A 1 175 ? -9.753 -4.789 16.702 1.00 90.19 175 LEU A CA 1
ATOM 1351 C C . LEU A 1 175 ? -9.807 -4.974 15.182 1.00 90.19 175 LEU A C 1
ATOM 1353 O O . LEU A 1 175 ? -9.759 -4.000 14.425 1.00 90.19 175 LEU A O 1
ATOM 1357 N N . PHE A 1 176 ? -9.944 -6.223 14.733 1.00 93.94 176 PHE A N 1
ATOM 1358 C CA . PHE A 1 176 ? -10.198 -6.592 13.345 1.00 93.94 176 PHE A CA 1
ATOM 1359 C C . PHE A 1 176 ? -11.585 -7.213 13.185 1.00 93.94 176 PHE A C 1
ATOM 1361 O O . PHE A 1 176 ? -12.083 -7.918 14.061 1.00 93.94 176 PHE A O 1
ATOM 1368 N N . VAL A 1 177 ? -12.184 -6.990 12.019 1.00 90.50 177 VAL A N 1
ATOM 1369 C CA . VAL A 1 177 ? -13.457 -7.589 11.618 1.00 90.50 177 VAL A CA 1
ATOM 1370 C C . VAL A 1 177 ? -13.188 -8.604 10.522 1.00 90.50 177 VAL A C 1
ATOM 1372 O O . VAL A 1 177 ? -12.514 -8.305 9.532 1.00 90.50 177 VAL A O 1
ATOM 1375 N N . ARG A 1 178 ? -13.744 -9.803 10.701 1.00 91.81 178 ARG A N 1
ATOM 1376 C CA . ARG A 1 178 ? -13.767 -10.846 9.682 1.00 91.81 178 ARG A CA 1
ATOM 1377 C C . ARG A 1 178 ? -15.110 -10.814 8.966 1.00 91.81 178 ARG A C 1
ATOM 1379 O O . ARG A 1 178 ? -16.148 -11.036 9.581 1.00 91.81 178 ARG A O 1
ATOM 1386 N N . GLU A 1 179 ? -15.076 -10.577 7.665 1.00 87.12 179 GLU A N 1
ATOM 1387 C CA . GLU A 1 179 ? -16.253 -10.577 6.800 1.00 87.12 179 GLU A CA 1
ATOM 1388 C C . GLU A 1 179 ? -16.194 -11.785 5.865 1.00 87.12 179 GLU A C 1
ATOM 1390 O O . GLU A 1 179 ? -15.112 -12.203 5.452 1.00 87.12 179 GLU A O 1
ATOM 1395 N N . THR A 1 180 ? -17.348 -12.351 5.525 1.00 87.44 180 THR A N 1
ATOM 1396 C CA . THR A 1 180 ? -17.457 -13.390 4.492 1.00 87.44 180 THR A CA 1
ATOM 1397 C C . THR A 1 180 ? -18.356 -12.850 3.396 1.00 87.44 180 THR A C 1
ATOM 1399 O O . THR A 1 180 ? -19.447 -12.361 3.691 1.00 87.44 180 THR A O 1
ATOM 1402 N N . ASP A 1 181 ? -17.880 -12.871 2.155 1.00 80.75 181 ASP A N 1
ATOM 1403 C CA . ASP A 1 181 ? -18.675 -12.420 1.018 1.00 80.75 181 ASP A CA 1
ATOM 1404 C C . ASP A 1 181 ? -19.733 -13.459 0.602 1.00 80.75 181 ASP A C 1
ATOM 1406 O O . ASP A 1 181 ? -19.780 -14.583 1.109 1.00 80.75 181 ASP A O 1
ATOM 1410 N N . ALA A 1 182 ? -20.599 -13.080 -0.342 1.00 75.31 182 ALA A N 1
ATOM 1411 C CA . ALA A 1 182 ? -21.639 -13.963 -0.873 1.00 75.31 182 ALA A CA 1
ATOM 1412 C C . ALA A 1 182 ? -21.077 -15.207 -1.593 1.00 75.31 182 ALA A C 1
ATOM 1414 O O . ALA A 1 182 ? -21.786 -16.200 -1.740 1.00 75.31 182 ALA A O 1
ATOM 1415 N N . ALA A 1 183 ? -19.811 -15.168 -2.021 1.00 76.31 183 ALA A N 1
ATOM 1416 C CA . ALA A 1 183 ? -19.108 -16.285 -2.646 1.00 76.31 183 ALA A CA 1
ATOM 1417 C C . ALA A 1 183 ? -18.408 -17.202 -1.618 1.00 76.31 183 ALA A C 1
ATOM 1419 O O . ALA A 1 183 ? -17.791 -18.196 -2.002 1.00 76.31 183 ALA A O 1
ATOM 1420 N N . GLY A 1 184 ? -18.510 -16.898 -0.318 1.00 78.69 184 GLY A N 1
ATOM 1421 C CA . GLY A 1 184 ? -17.904 -17.664 0.769 1.00 78.69 184 GLY A CA 1
ATOM 1422 C C . GLY A 1 184 ? -16.432 -17.334 1.040 1.00 78.69 184 GLY A C 1
ATOM 1423 O O . GLY A 1 184 ? -15.802 -18.002 1.864 1.00 78.69 184 GLY A O 1
ATOM 1424 N N . ALA A 1 185 ? -15.858 -16.319 0.389 1.00 84.19 185 ALA A N 1
ATOM 1425 C CA . ALA A 1 185 ? -14.490 -15.895 0.640 1.00 84.19 185 ALA A CA 1
ATOM 1426 C C . ALA A 1 185 ? -14.421 -15.021 1.899 1.00 84.19 185 ALA A C 1
ATOM 1428 O O . ALA A 1 185 ? -15.067 -13.977 2.019 1.00 84.19 185 ALA A O 1
ATOM 1429 N N . ALA A 1 186 ? -13.607 -15.458 2.860 1.00 89.12 186 ALA A N 1
ATOM 1430 C CA . ALA A 1 186 ? -13.352 -14.700 4.074 1.00 89.12 186 ALA A CA 1
ATOM 1431 C C . ALA A 1 186 ? -12.306 -13.599 3.825 1.00 89.12 186 ALA A C 1
ATOM 1433 O O . ALA A 1 186 ? -11.274 -13.825 3.187 1.00 89.12 186 ALA A O 1
ATOM 1434 N N . SER A 1 187 ? -12.538 -12.426 4.401 1.00 91.75 187 SER A N 1
ATOM 1435 C CA . SER A 1 187 ? -11.625 -11.285 4.399 1.00 91.75 187 SER A CA 1
ATOM 1436 C C . SER A 1 187 ? -11.508 -10.679 5.795 1.00 91.75 187 SER A C 1
ATOM 1438 O O . SER A 1 187 ? -12.369 -10.886 6.651 1.00 91.75 187 SER A O 1
ATOM 1440 N N . ILE A 1 188 ? -10.413 -9.964 6.036 1.00 93.38 188 ILE A N 1
ATOM 1441 C CA . ILE A 1 188 ? -10.145 -9.235 7.276 1.00 93.38 188 ILE A CA 1
ATOM 1442 C C . ILE A 1 188 ? -10.001 -7.750 6.950 1.00 93.38 188 ILE A C 1
ATOM 1444 O O . ILE A 1 188 ? -9.421 -7.379 5.928 1.00 93.38 188 ILE A O 1
ATOM 1448 N N . SER A 1 189 ? -10.524 -6.899 7.827 1.00 92.94 189 SER A N 1
ATOM 1449 C CA . SER A 1 189 ? -10.312 -5.451 7.808 1.00 92.94 189 SER A CA 1
ATOM 1450 C C . SER A 1 189 ? -10.168 -4.908 9.225 1.00 92.94 189 SER A C 1
ATOM 1452 O O . SER A 1 189 ? -10.558 -5.565 10.191 1.00 92.94 189 SER A O 1
ATOM 1454 N N . VAL A 1 190 ? -9.619 -3.704 9.358 1.00 92.00 190 VAL A N 1
ATOM 1455 C CA . VAL A 1 190 ? -9.599 -2.998 10.643 1.00 92.00 190 VAL A CA 1
ATOM 1456 C C . VAL A 1 190 ? -11.022 -2.600 11.042 1.00 92.00 190 VAL A C 1
ATOM 1458 O O . VAL A 1 190 ? -11.775 -2.096 10.205 1.00 92.00 190 VAL A O 1
ATOM 1461 N N . ALA A 1 191 ? -11.381 -2.820 12.311 1.00 86.00 191 ALA A N 1
ATOM 1462 C CA . ALA A 1 191 ? -12.711 -2.513 12.832 1.00 86.00 191 ALA A CA 1
ATOM 1463 C C . ALA A 1 191 ? -13.026 -1.015 12.750 1.00 86.00 191 ALA A C 1
ATOM 1465 O O . ALA A 1 191 ? -14.107 -0.640 12.295 1.00 86.00 191 ALA A O 1
ATOM 1466 N N . HIS A 1 192 ? -12.058 -0.169 13.120 1.00 84.56 192 HIS A N 1
ATOM 1467 C CA . HIS A 1 192 ? -12.202 1.283 13.094 1.00 84.56 192 HIS A CA 1
ATOM 1468 C C . HIS A 1 192 ? -10.934 1.994 12.610 1.00 84.56 192 HIS A C 1
ATOM 1470 O O . HIS A 1 192 ? -9.823 1.656 13.019 1.00 84.56 192 HIS A O 1
ATOM 1476 N N . GLU A 1 193 ? -11.094 3.041 11.798 1.00 85.25 193 GLU A N 1
ATOM 1477 C CA . GLU A 1 193 ? -9.969 3.835 11.267 1.00 85.25 193 GLU A CA 1
ATOM 1478 C C . GLU A 1 193 ? -9.285 4.707 12.333 1.00 85.25 193 GLU A C 1
ATOM 1480 O O . GLU A 1 193 ? -8.184 5.209 12.113 1.00 85.25 193 GLU A O 1
ATOM 1485 N N . ALA A 1 194 ? -9.884 4.815 13.524 1.00 83.81 194 ALA A N 1
ATOM 1486 C CA . ALA A 1 194 ? -9.275 5.470 14.683 1.00 83.81 194 ALA A CA 1
ATOM 1487 C C . ALA A 1 194 ? -7.916 4.837 15.041 1.00 83.81 194 ALA A C 1
ATOM 1489 O O . ALA A 1 194 ? -6.976 5.539 15.410 1.00 83.81 194 ALA A O 1
ATOM 1490 N N . LEU A 1 195 ? -7.748 3.529 14.809 1.00 89.38 195 LEU A N 1
ATOM 1491 C CA . LEU A 1 195 ? -6.462 2.855 14.997 1.00 89.38 195 LEU A CA 1
ATOM 1492 C C . LEU A 1 195 ? -5.330 3.477 14.168 1.00 89.38 195 LEU A C 1
ATOM 1494 O O . LEU A 1 195 ? -4.190 3.495 14.620 1.00 89.38 195 LEU A O 1
ATOM 1498 N N . PHE A 1 196 ? -5.615 4.031 12.988 1.00 90.69 196 PHE A N 1
ATOM 1499 C CA . PHE A 1 196 ? -4.586 4.645 12.144 1.00 90.69 196 PHE A CA 1
ATOM 1500 C C . PHE A 1 196 ? -4.067 5.975 12.695 1.00 90.69 196 PHE A C 1
ATOM 1502 O O . PHE A 1 196 ? -2.954 6.376 12.360 1.00 90.69 196 PHE A O 1
ATOM 1509 N N . SER A 1 197 ? -4.863 6.650 13.526 1.00 84.81 197 SER A N 1
ATOM 1510 C CA . SER A 1 197 ? -4.575 8.006 14.005 1.00 84.81 197 SER A CA 1
ATOM 1511 C C . SER A 1 197 ? -4.140 8.038 15.470 1.00 84.81 197 SER A C 1
ATOM 1513 O O . SER A 1 197 ? -3.270 8.840 15.815 1.00 84.81 197 SER A O 1
ATOM 1515 N N . HIS A 1 198 ? -4.695 7.154 16.306 1.00 86.94 198 HIS A N 1
ATOM 1516 C CA . HIS A 1 198 ? -4.478 7.153 17.758 1.00 86.94 198 HIS A CA 1
ATOM 1517 C C . HIS A 1 198 ? -3.462 6.106 18.217 1.00 86.94 198 HIS A C 1
ATOM 1519 O O . HIS A 1 198 ? -2.794 6.302 19.228 1.00 86.94 198 HIS A O 1
ATOM 1525 N N . TRP A 1 199 ? -3.266 5.012 17.472 1.00 93.00 199 TRP A N 1
ATOM 1526 C CA . TRP A 1 199 ? -2.251 4.031 17.849 1.00 93.00 199 TRP A CA 1
ATOM 1527 C C . TRP A 1 199 ? -0.868 4.456 17.360 1.00 93.00 199 TRP A C 1
ATOM 1529 O O . TRP A 1 199 ? -0.507 4.265 16.197 1.00 93.00 199 TRP A O 1
ATOM 1539 N N . THR A 1 200 ? -0.072 5.020 18.270 1.00 92.25 200 THR A N 1
ATOM 1540 C CA . THR A 1 200 ? 1.249 5.613 18.000 1.00 92.25 200 THR A CA 1
ATOM 1541 C C . THR A 1 200 ? 2.166 4.722 17.160 1.00 92.25 200 THR A C 1
ATOM 1543 O O . THR A 1 200 ? 2.800 5.207 16.222 1.00 92.25 200 THR A O 1
ATOM 1546 N N . ARG A 1 201 ? 2.212 3.413 17.445 1.00 95.00 201 ARG A N 1
ATOM 1547 C CA . ARG A 1 201 ? 3.025 2.444 16.693 1.00 95.00 201 ARG A CA 1
ATOM 1548 C C . ARG A 1 201 ? 2.584 2.339 15.233 1.00 95.00 201 ARG A C 1
ATOM 1550 O O . ARG A 1 201 ? 3.421 2.389 14.332 1.00 95.00 201 ARG A O 1
ATOM 1557 N N . LEU A 1 202 ? 1.279 2.208 14.998 1.00 95.19 202 LEU A N 1
ATOM 1558 C CA . LEU A 1 202 ? 0.718 2.100 13.654 1.00 95.19 202 LEU A CA 1
ATOM 1559 C C . LEU A 1 202 ? 0.838 3.414 12.891 1.00 95.19 202 LEU A C 1
ATOM 1561 O O . LEU A 1 202 ? 1.271 3.403 11.742 1.00 95.19 202 LEU A O 1
ATOM 1565 N N . LYS A 1 203 ? 0.559 4.543 13.541 1.00 93.62 203 LYS A N 1
ATOM 1566 C CA . LYS A 1 203 ? 0.769 5.875 12.969 1.00 93.62 203 LYS A CA 1
ATOM 1567 C C . LYS A 1 203 ? 2.217 6.071 12.511 1.00 93.62 203 LYS A C 1
ATOM 1569 O O . LYS A 1 203 ? 2.449 6.389 11.349 1.00 93.62 203 LYS A O 1
ATOM 1574 N N . GLY A 1 204 ? 3.191 5.784 13.379 1.00 94.94 204 GLY A N 1
ATOM 1575 C CA . GLY A 1 204 ? 4.614 5.894 13.041 1.00 94.94 204 GLY A CA 1
ATOM 1576 C C . GLY A 1 204 ? 5.034 4.968 11.895 1.00 94.94 204 GLY A C 1
ATOM 1577 O O . GLY A 1 204 ? 5.811 5.361 11.021 1.00 94.94 204 GLY A O 1
ATOM 1578 N N . TRP A 1 205 ? 4.479 3.753 11.847 1.00 95.12 205 TRP A N 1
ATOM 1579 C CA . TRP A 1 205 ? 4.705 2.833 10.734 1.00 95.12 205 TRP A CA 1
ATOM 1580 C C . TRP A 1 205 ? 4.102 3.347 9.420 1.00 95.12 205 TRP A C 1
ATOM 1582 O O . TRP A 1 205 ? 4.785 3.313 8.395 1.00 95.12 205 TRP A O 1
ATOM 1592 N N . ILE A 1 206 ? 2.867 3.862 9.438 1.00 93.69 206 ILE A N 1
ATOM 1593 C CA . ILE A 1 206 ? 2.208 4.449 8.261 1.00 93.69 206 ILE A CA 1
ATOM 1594 C C . ILE A 1 206 ? 3.013 5.643 7.747 1.00 93.69 206 ILE A C 1
ATOM 1596 O O . ILE A 1 206 ? 3.262 5.728 6.547 1.00 93.69 206 ILE A O 1
ATOM 1600 N N . ASP A 1 207 ? 3.451 6.533 8.638 1.00 92.69 207 ASP A N 1
ATOM 1601 C CA . ASP A 1 207 ? 4.213 7.726 8.266 1.00 92.69 207 ASP A CA 1
ATOM 1602 C C . ASP A 1 207 ? 5.565 7.361 7.638 1.00 92.69 207 ASP A C 1
ATOM 1604 O O . ASP A 1 207 ? 5.942 7.929 6.614 1.00 92.69 207 ASP A O 1
ATOM 1608 N N . THR A 1 208 ? 6.246 6.343 8.174 1.00 93.56 208 THR A N 1
ATOM 1609 C CA . THR A 1 208 ? 7.511 5.835 7.614 1.00 93.56 208 THR A CA 1
ATOM 1610 C C . THR A 1 208 ? 7.318 5.180 6.241 1.00 93.56 208 THR A C 1
ATOM 1612 O O . THR A 1 208 ? 8.179 5.293 5.373 1.00 93.56 208 THR A O 1
ATOM 1615 N N . ASN A 1 209 ? 6.188 4.502 6.016 1.00 92.19 209 ASN A N 1
ATOM 1616 C CA . ASN A 1 209 ? 5.914 3.739 4.790 1.00 92.19 209 ASN A CA 1
ATOM 1617 C C . ASN A 1 209 ? 4.982 4.472 3.810 1.00 92.19 209 ASN A C 1
ATOM 1619 O O . ASN A 1 209 ? 4.488 3.873 2.850 1.00 92.19 209 ASN A O 1
ATOM 1623 N N . ARG A 1 210 ? 4.734 5.767 4.029 1.00 91.56 210 ARG A N 1
ATOM 1624 C CA . ARG A 1 210 ? 3.721 6.542 3.304 1.00 91.56 210 ARG A CA 1
ATOM 1625 C C . ARG A 1 210 ? 3.959 6.567 1.797 1.00 91.56 210 ARG A C 1
ATOM 1627 O O . ARG A 1 210 ? 3.032 6.341 1.021 1.00 91.56 210 ARG A O 1
ATOM 1634 N N . ASP A 1 211 ? 5.204 6.791 1.385 1.00 90.69 211 ASP A N 1
ATOM 1635 C CA . ASP A 1 211 ? 5.584 6.834 -0.030 1.00 90.69 211 ASP A CA 1
ATOM 1636 C C . ASP A 1 211 ? 5.354 5.487 -0.715 1.00 90.69 211 ASP A C 1
ATOM 1638 O O . ASP A 1 211 ? 4.797 5.425 -1.812 1.00 90.69 211 ASP A O 1
ATOM 1642 N N . LEU A 1 212 ? 5.702 4.399 -0.030 1.00 90.62 212 LEU A N 1
ATOM 1643 C CA . LEU A 1 212 ? 5.556 3.051 -0.551 1.00 90.62 212 LEU A CA 1
ATOM 1644 C C . LEU A 1 212 ? 4.073 2.640 -0.664 1.00 90.62 212 LEU A C 1
ATOM 1646 O O . LEU A 1 212 ? 3.661 2.086 -1.686 1.00 90.62 212 LEU A O 1
ATOM 1650 N N . LEU A 1 213 ? 3.241 2.983 0.329 1.00 90.94 213 LEU A N 1
ATOM 1651 C CA . LEU A 1 213 ? 1.785 2.788 0.273 1.00 90.94 213 LEU A CA 1
ATOM 1652 C C . LEU A 1 213 ? 1.140 3.608 -0.857 1.00 90.94 213 LEU A C 1
ATOM 1654 O O . LEU A 1 213 ? 0.249 3.106 -1.548 1.00 90.94 213 LEU A O 1
ATOM 1658 N N . ARG A 1 214 ? 1.616 4.839 -1.093 1.00 91.12 214 ARG A N 1
ATOM 1659 C CA . ARG A 1 214 ? 1.161 5.699 -2.197 1.00 91.12 214 ARG A CA 1
ATOM 1660 C C . ARG A 1 214 ? 1.511 5.103 -3.557 1.00 91.12 214 ARG A C 1
ATOM 1662 O O . ARG A 1 214 ? 0.657 5.045 -4.444 1.00 91.12 214 ARG A O 1
ATOM 1669 N N . ILE A 1 215 ? 2.756 4.652 -3.729 1.00 91.38 215 ILE A N 1
ATOM 1670 C CA . ILE A 1 215 ? 3.208 3.975 -4.951 1.00 91.38 215 ILE A CA 1
ATOM 1671 C C . ILE A 1 215 ? 2.333 2.753 -5.211 1.00 91.38 215 ILE A C 1
ATOM 1673 O O . ILE A 1 215 ? 1.804 2.609 -6.315 1.00 91.38 215 ILE A O 1
ATOM 1677 N N . ARG A 1 216 ? 2.110 1.920 -4.187 1.00 91.62 216 ARG A N 1
ATOM 1678 C CA . ARG A 1 216 ? 1.238 0.754 -4.306 1.00 91.62 216 ARG A CA 1
ATOM 1679 C C . ARG A 1 216 ? -0.157 1.138 -4.785 1.00 91.62 216 ARG A C 1
ATOM 1681 O O . ARG A 1 216 ? -0.607 0.567 -5.769 1.00 91.62 216 ARG A O 1
ATOM 1688 N N . GLY A 1 217 ? -0.814 2.106 -4.144 1.00 89.94 217 GLY A N 1
ATOM 1689 C CA . GLY A 1 217 ? -2.168 2.518 -4.528 1.00 89.94 217 GLY A CA 1
ATOM 1690 C C . GLY A 1 217 ? -2.263 2.944 -5.998 1.00 89.94 217 GLY A C 1
ATOM 1691 O O . GLY A 1 217 ? -3.176 2.533 -6.712 1.00 89.94 217 GLY A O 1
ATOM 1692 N N . ARG A 1 218 ? -1.272 3.699 -6.494 1.00 91.12 218 ARG A N 1
ATOM 1693 C CA . ARG A 1 218 ? -1.211 4.123 -7.904 1.00 91.12 218 ARG A CA 1
ATOM 1694 C C . ARG A 1 218 ? -0.982 2.956 -8.867 1.00 91.12 218 ARG A C 1
ATOM 1696 O O . ARG A 1 218 ? -1.594 2.925 -9.934 1.00 91.12 218 ARG A O 1
ATOM 1703 N N . VAL A 1 219 ? -0.107 2.015 -8.511 1.00 93.25 219 VAL A N 1
ATOM 1704 C CA . VAL A 1 219 ? 0.200 0.840 -9.343 1.00 93.25 219 VAL A CA 1
ATOM 1705 C C . VAL A 1 219 ? -0.968 -0.147 -9.355 1.00 93.25 219 VAL A C 1
ATOM 1707 O O . VAL A 1 219 ? -1.329 -0.624 -10.426 1.00 93.25 219 VAL A O 1
ATOM 1710 N N . GLU A 1 220 ? -1.602 -0.406 -8.210 1.00 92.19 220 GLU A N 1
ATOM 1711 C CA . GLU A 1 220 ? -2.783 -1.274 -8.105 1.00 92.19 220 GLU A CA 1
ATOM 1712 C C . GLU A 1 220 ? -3.972 -0.702 -8.886 1.00 92.19 220 GLU A C 1
ATOM 1714 O O . GLU A 1 220 ? -4.656 -1.450 -9.578 1.00 92.19 220 GLU A O 1
ATOM 1719 N N . LEU A 1 221 ? -4.187 0.620 -8.861 1.00 91.38 221 LEU A N 1
ATOM 1720 C CA . LEU A 1 221 ? -5.226 1.260 -9.675 1.00 91.38 221 LEU A CA 1
ATOM 1721 C C . LEU A 1 221 ? -4.978 1.063 -11.180 1.00 91.38 221 LEU A C 1
ATOM 1723 O O . LEU A 1 221 ? -5.903 0.748 -11.931 1.00 91.38 221 LEU A O 1
ATOM 1727 N N . ALA A 1 222 ? -3.729 1.222 -11.627 1.00 92.94 222 ALA A N 1
ATOM 1728 C CA . ALA A 1 222 ? -3.355 0.983 -13.019 1.00 92.94 222 ALA A CA 1
ATOM 1729 C C . ALA A 1 222 ? -3.498 -0.502 -13.406 1.00 92.94 222 ALA A C 1
ATOM 1731 O O . ALA A 1 222 ? -4.020 -0.807 -14.479 1.00 92.94 222 ALA A O 1
ATOM 1732 N N . ALA A 1 223 ? -3.103 -1.414 -12.513 1.00 94.19 223 ALA A N 1
ATOM 1733 C CA . ALA A 1 223 ? -3.244 -2.854 -12.705 1.00 94.19 223 ALA A CA 1
ATOM 1734 C C . ALA A 1 223 ? -4.716 -3.278 -12.791 1.00 94.19 223 ALA A C 1
ATOM 1736 O O . ALA A 1 223 ? -5.083 -4.022 -13.697 1.00 94.19 223 ALA A O 1
ATOM 1737 N N . ALA A 1 224 ? -5.577 -2.760 -11.910 1.00 92.06 224 ALA A N 1
ATOM 1738 C CA . ALA A 1 224 ? -7.010 -3.043 -11.921 1.00 92.06 224 ALA A CA 1
ATOM 1739 C C . ALA A 1 224 ? -7.659 -2.631 -13.250 1.00 92.06 224 ALA A C 1
ATOM 1741 O O . ALA A 1 224 ? -8.460 -3.381 -13.808 1.00 92.06 224 ALA A O 1
ATOM 1742 N N . ARG A 1 225 ? -7.262 -1.477 -13.805 1.00 93.25 225 ARG A N 1
ATOM 1743 C CA . ARG A 1 225 ? -7.717 -1.042 -15.130 1.00 93.25 225 ARG A CA 1
ATOM 1744 C C . ARG A 1 225 ? -7.242 -1.981 -16.242 1.00 93.25 225 ARG A C 1
ATOM 1746 O O . ARG A 1 225 ? -8.034 -2.354 -17.098 1.00 93.25 225 ARG A O 1
ATOM 1753 N N . TRP A 1 226 ? -5.973 -2.384 -16.220 1.00 95.25 226 TRP A N 1
ATOM 1754 C CA . TRP A 1 226 ? -5.415 -3.314 -17.207 1.00 95.25 226 TRP A CA 1
ATOM 1755 C C . TRP A 1 226 ? -6.098 -4.686 -17.185 1.00 95.25 226 TRP A C 1
ATOM 1757 O O . TRP A 1 226 ? -6.406 -5.231 -18.244 1.00 95.25 226 TRP A O 1
ATOM 1767 N N . LEU A 1 227 ? -6.398 -5.212 -15.995 1.00 93.81 227 LEU A N 1
ATOM 1768 C CA . LEU A 1 227 ? -7.163 -6.451 -15.834 1.00 93.81 227 LEU A CA 1
ATOM 1769 C C . LEU A 1 227 ? -8.599 -6.298 -16.359 1.00 93.81 227 LEU A C 1
ATOM 1771 O O . LEU A 1 227 ? -9.077 -7.170 -17.081 1.00 93.81 227 LEU A O 1
ATOM 1775 N N . GLY A 1 228 ? -9.261 -5.177 -16.047 1.00 92.06 228 GLY A N 1
ATOM 1776 C CA . GLY A 1 228 ? -10.623 -4.884 -16.507 1.00 92.06 228 GLY A CA 1
ATOM 1777 C C . GLY A 1 228 ? -10.748 -4.716 -18.026 1.00 92.06 228 GLY A C 1
ATOM 1778 O O . GLY A 1 228 ? -11.775 -5.069 -18.598 1.00 92.06 228 GLY A O 1
ATOM 1779 N N . GLU A 1 229 ? -9.698 -4.240 -18.697 1.00 92.94 229 GLU A N 1
ATOM 1780 C CA . GLU A 1 229 ? -9.641 -4.085 -20.158 1.00 92.94 229 GLU A CA 1
ATOM 1781 C C . GLU A 1 229 ? -8.969 -5.292 -20.857 1.00 92.94 229 GLU A C 1
ATOM 1783 O O . GLU A 1 229 ? -8.360 -5.153 -21.917 1.00 92.94 229 GLU A O 1
ATOM 1788 N N . ASN A 1 230 ? -9.073 -6.501 -20.283 1.00 92.25 230 ASN A N 1
ATOM 1789 C CA . ASN A 1 230 ? -8.557 -7.757 -20.856 1.00 92.25 230 ASN A CA 1
ATOM 1790 C C . ASN A 1 230 ? -7.069 -7.708 -21.247 1.00 92.25 230 ASN A C 1
ATOM 1792 O O . ASN A 1 230 ? -6.666 -8.212 -22.295 1.00 92.25 230 ASN A O 1
ATOM 1796 N N . HIS A 1 231 ? -6.237 -7.146 -20.374 1.00 91.88 231 HIS A N 1
ATOM 1797 C CA . HIS A 1 231 ? -4.785 -7.098 -20.532 1.00 91.88 231 HIS A CA 1
ATOM 1798 C C . HIS A 1 231 ? -4.310 -6.265 -21.742 1.00 91.88 231 HIS A C 1
ATOM 1800 O O . HIS A 1 231 ? -3.248 -6.538 -22.313 1.00 91.88 231 HIS A O 1
ATOM 1806 N N . ALA A 1 232 ? -5.061 -5.226 -22.127 1.00 90.50 232 ALA A N 1
ATOM 1807 C CA . ALA A 1 232 ? -4.731 -4.362 -23.260 1.00 90.50 232 ALA A CA 1
ATOM 1808 C C . ALA A 1 232 ? -3.303 -3.772 -23.174 1.00 90.50 232 ALA A C 1
ATOM 1810 O O . ALA A 1 232 ? -2.878 -3.203 -22.165 1.00 90.50 232 ALA A O 1
ATOM 1811 N N . GLY A 1 233 ? -2.520 -3.936 -24.247 1.00 88.06 233 GLY A N 1
ATOM 1812 C CA . GLY A 1 233 ? -1.086 -3.614 -24.256 1.00 88.06 233 GLY A CA 1
ATOM 1813 C C . GLY A 1 233 ? -0.749 -2.115 -24.239 1.00 88.06 233 GLY A C 1
ATOM 1814 O O . GLY A 1 233 ? 0.391 -1.734 -23.964 1.00 88.06 233 GLY A O 1
ATOM 1815 N N . ASP A 1 234 ? -1.714 -1.253 -24.542 1.00 90.19 234 ASP A N 1
ATOM 1816 C CA . ASP A 1 234 ? -1.606 0.208 -24.513 1.00 90.19 234 ASP A CA 1
ATOM 1817 C C . ASP A 1 234 ? -1.661 0.790 -23.092 1.00 90.19 234 ASP A C 1
ATOM 1819 O O . ASP A 1 234 ? -1.052 1.836 -22.850 1.00 90.19 234 ASP A O 1
ATOM 1823 N N . LEU A 1 235 ? -2.296 0.077 -22.157 1.00 91.12 235 LEU A N 1
ATOM 1824 C CA . LEU A 1 235 ? -2.351 0.409 -20.729 1.00 91.12 235 LEU A CA 1
ATOM 1825 C C . LEU A 1 235 ? -1.075 0.045 -19.962 1.00 91.12 235 LEU A C 1
ATOM 1827 O O . LEU A 1 235 ? -0.886 0.493 -18.829 1.00 91.12 235 LEU A O 1
ATOM 1831 N N . LEU A 1 236 ? -0.186 -0.751 -20.564 1.00 93.38 236 LEU A N 1
ATOM 1832 C CA . LEU A 1 236 ? 1.096 -1.096 -19.956 1.00 93.38 236 LEU A CA 1
ATOM 1833 C C . LEU A 1 236 ? 1.928 0.160 -19.702 1.00 93.38 236 LEU A C 1
ATOM 1835 O O . LEU A 1 236 ? 2.077 1.022 -20.581 1.00 93.38 236 LEU A O 1
ATOM 1839 N N . LEU A 1 237 ? 2.544 0.220 -18.519 1.00 92.62 237 LEU A N 1
ATOM 1840 C CA . LEU A 1 237 ? 3.313 1.383 -18.096 1.00 92.62 237 LEU A CA 1
ATOM 1841 C C . LEU A 1 237 ? 4.413 1.693 -19.119 1.00 92.62 237 LEU A C 1
ATOM 1843 O O . LEU A 1 237 ? 5.165 0.823 -19.571 1.00 92.62 237 LEU A O 1
ATOM 1847 N N . ARG A 1 238 ? 4.476 2.963 -19.520 1.00 89.81 238 ARG A N 1
ATOM 1848 C CA . ARG A 1 238 ? 5.528 3.487 -20.393 1.00 89.81 238 ARG A CA 1
ATOM 1849 C C . ARG A 1 238 ? 6.757 3.855 -19.566 1.00 89.81 238 ARG A C 1
ATOM 1851 O O . ARG A 1 238 ? 6.673 4.032 -18.354 1.00 89.81 238 ARG A O 1
ATOM 1858 N N . GLU A 1 239 ? 7.886 3.999 -20.252 1.00 88.44 239 GLU A N 1
ATOM 1859 C CA . GLU A 1 239 ? 9.107 4.561 -19.673 1.00 88.44 239 GLU A CA 1
ATOM 1860 C C . GLU A 1 239 ? 8.795 5.894 -18.979 1.00 88.44 239 GLU A C 1
ATOM 1862 O O . GLU A 1 239 ? 8.171 6.782 -19.566 1.00 88.44 239 GLU A O 1
ATOM 1867 N N . GLY A 1 240 ? 9.182 6.001 -17.710 1.00 90.50 240 GLY A N 1
ATOM 1868 C CA . GLY A 1 240 ? 8.874 7.150 -16.872 1.00 90.50 240 GLY A CA 1
ATOM 1869 C C . GLY A 1 240 ? 8.792 6.790 -15.393 1.00 90.50 240 GLY A C 1
ATOM 1870 O O . GLY A 1 240 ? 9.078 5.664 -14.982 1.00 90.50 240 GLY A O 1
ATOM 1871 N N . ARG A 1 241 ? 8.368 7.772 -14.593 1.00 91.31 241 ARG A N 1
ATOM 1872 C CA . ARG A 1 241 ? 8.352 7.696 -13.126 1.00 91.31 241 ARG A CA 1
ATOM 1873 C C . ARG A 1 241 ? 7.532 6.521 -12.586 1.00 91.31 241 ARG A C 1
ATOM 1875 O O . ARG A 1 241 ? 8.040 5.773 -11.765 1.00 91.31 241 ARG A O 1
ATOM 1882 N N . LEU A 1 242 ? 6.308 6.319 -13.079 1.00 91.12 242 LEU A N 1
ATOM 1883 C CA . LEU A 1 242 ? 5.414 5.278 -12.553 1.00 91.12 242 LEU A CA 1
ATOM 1884 C C . LEU A 1 242 ? 5.952 3.856 -12.791 1.00 91.12 242 LEU A C 1
ATOM 1886 O O . LEU A 1 242 ? 5.748 2.980 -11.960 1.00 91.12 242 LEU A O 1
ATOM 1890 N N . LEU A 1 243 ? 6.676 3.622 -13.892 1.00 93.50 243 LEU A N 1
ATOM 1891 C CA . LEU A 1 243 ? 7.323 2.332 -14.147 1.00 93.50 243 LEU A CA 1
ATOM 1892 C C . LEU A 1 243 ? 8.543 2.111 -13.241 1.00 93.50 243 LEU A C 1
ATOM 1894 O O . LEU A 1 243 ? 8.786 0.985 -12.814 1.00 93.50 243 LEU A O 1
ATOM 1898 N N . ALA A 1 244 ? 9.298 3.166 -12.924 1.00 93.06 244 ALA A N 1
ATOM 1899 C CA . ALA A 1 244 ? 10.386 3.088 -11.951 1.00 93.06 244 ALA A CA 1
ATOM 1900 C C . ALA A 1 244 ? 9.852 2.789 -10.538 1.00 93.06 244 ALA A C 1
ATOM 1902 O O . ALA A 1 244 ? 10.323 1.852 -9.899 1.00 93.06 244 ALA A O 1
ATOM 1903 N N . GLU A 1 245 ? 8.807 3.504 -10.112 1.00 93.00 245 GLU A N 1
ATOM 1904 C CA . GLU A 1 245 ? 8.095 3.271 -8.846 1.00 93.00 245 GLU A CA 1
ATOM 1905 C C . GLU A 1 245 ? 7.518 1.841 -8.782 1.00 93.00 245 GLU A C 1
ATOM 1907 O O . GLU A 1 245 ? 7.656 1.148 -7.778 1.00 93.00 245 GLU A O 1
ATOM 1912 N N . ALA A 1 246 ? 6.939 1.339 -9.878 1.00 92.81 246 ALA A N 1
ATOM 1913 C CA . ALA A 1 246 ? 6.452 -0.038 -9.955 1.00 92.81 246 ALA A CA 1
ATOM 1914 C C . ALA A 1 246 ? 7.574 -1.084 -9.805 1.00 92.81 246 ALA A C 1
ATOM 1916 O O . ALA A 1 246 ? 7.372 -2.118 -9.168 1.00 92.81 246 ALA A O 1
ATOM 1917 N N . ARG A 1 247 ? 8.771 -0.828 -10.354 1.00 92.81 247 ARG A N 1
ATOM 1918 C CA . ARG A 1 247 ? 9.945 -1.701 -10.155 1.00 92.81 247 ARG A CA 1
ATOM 1919 C C . ARG A 1 247 ? 10.419 -1.682 -8.704 1.00 92.81 247 ARG A C 1
ATOM 1921 O O . ARG A 1 247 ? 10.739 -2.737 -8.166 1.00 92.81 247 ARG A O 1
ATOM 1928 N N . GLU A 1 248 ? 10.442 -0.513 -8.073 1.00 90.62 248 GLU A N 1
ATOM 1929 C CA . GLU A 1 248 ? 10.783 -0.368 -6.654 1.00 90.62 248 GLU A CA 1
ATOM 1930 C C . GLU A 1 248 ? 9.799 -1.130 -5.755 1.00 90.62 248 GLU A C 1
ATOM 1932 O O . GLU A 1 248 ? 10.209 -1.832 -4.827 1.00 90.62 248 GLU A O 1
ATOM 1937 N N . LEU A 1 249 ? 8.507 -1.079 -6.085 1.00 90.69 249 LEU A N 1
ATOM 1938 C CA . LEU A 1 249 ? 7.474 -1.846 -5.396 1.00 90.69 249 LEU A CA 1
ATOM 1939 C C . LEU A 1 249 ? 7.717 -3.362 -5.497 1.00 90.69 249 LEU A C 1
ATOM 1941 O O . LEU A 1 249 ? 7.510 -4.080 -4.522 1.00 90.69 249 LEU A O 1
ATOM 1945 N N . MET A 1 250 ? 8.210 -3.857 -6.640 1.00 90.06 250 MET A N 1
ATOM 1946 C CA . MET A 1 250 ? 8.565 -5.276 -6.799 1.00 90.06 250 MET A CA 1
ATOM 1947 C C . MET A 1 250 ? 9.749 -5.703 -5.926 1.00 90.06 250 MET A C 1
ATOM 1949 O O . MET A 1 250 ? 9.773 -6.849 -5.477 1.00 90.06 250 MET A O 1
ATOM 1953 N N . VAL A 1 251 ? 10.704 -4.809 -5.648 1.00 88.81 251 VAL A N 1
ATOM 1954 C CA . VAL A 1 251 ? 11.820 -5.087 -4.723 1.00 88.81 251 VAL A CA 1
ATOM 1955 C C . VAL A 1 251 ? 11.297 -5.286 -3.298 1.00 88.81 251 VAL A C 1
ATOM 1957 O O . VAL A 1 251 ? 11.721 -6.207 -2.603 1.00 88.81 251 VAL A O 1
ATOM 1960 N N . HIS A 1 252 ? 10.308 -4.488 -2.894 1.00 85.00 252 HIS A N 1
ATOM 1961 C CA . HIS A 1 252 ? 9.719 -4.514 -1.552 1.00 85.00 252 HIS A CA 1
ATOM 1962 C C . HIS A 1 252 ? 8.462 -5.395 -1.439 1.00 85.00 252 HIS A C 1
ATOM 1964 O O . HIS A 1 252 ? 7.769 -5.358 -0.423 1.00 85.00 252 HIS A O 1
ATOM 1970 N N . ARG A 1 253 ? 8.172 -6.241 -2.440 1.00 80.88 253 ARG A N 1
ATOM 1971 C CA . ARG A 1 253 ? 6.937 -7.054 -2.508 1.00 80.88 253 ARG A CA 1
ATOM 1972 C C . ARG A 1 253 ? 6.734 -8.031 -1.346 1.00 80.88 253 ARG A C 1
ATOM 1974 O O . ARG A 1 253 ? 5.632 -8.514 -1.144 1.00 80.88 253 ARG A O 1
ATOM 1981 N N . ASN A 1 254 ? 7.793 -8.361 -0.605 1.00 77.62 254 ASN A N 1
ATOM 1982 C CA . ASN A 1 254 ? 7.698 -9.233 0.572 1.00 77.62 254 ASN A CA 1
ATOM 1983 C C . ASN A 1 254 ? 7.301 -8.464 1.842 1.00 77.62 254 ASN A C 1
ATOM 1985 O O . ASN A 1 254 ? 6.871 -9.077 2.812 1.00 77.62 254 ASN A O 1
ATOM 1989 N N . MET A 1 255 ? 7.460 -7.139 1.846 1.00 75.31 255 MET A N 1
ATOM 1990 C CA . MET A 1 255 ? 7.094 -6.267 2.967 1.00 75.31 255 MET A CA 1
ATOM 1991 C C . MET A 1 255 ? 5.673 -5.713 2.819 1.00 75.31 255 MET A C 1
ATOM 1993 O O . MET A 1 255 ? 5.140 -5.137 3.762 1.00 75.31 255 MET A O 1
ATOM 1997 N N . ILE A 1 256 ? 5.060 -5.883 1.642 1.00 80.06 256 ILE A N 1
ATOM 1998 C CA . ILE A 1 256 ? 3.753 -5.331 1.302 1.00 80.06 256 ILE A CA 1
ATOM 1999 C C . ILE A 1 256 ? 2.898 -6.351 0.568 1.00 80.06 256 ILE A C 1
ATOM 2001 O O . ILE A 1 256 ? 3.303 -6.901 -0.451 1.00 80.06 256 ILE A O 1
ATOM 2005 N N . ALA A 1 257 ? 1.662 -6.521 1.033 1.00 80.06 257 ALA A N 1
ATOM 2006 C CA . ALA A 1 257 ? 0.648 -7.249 0.287 1.00 80.06 257 ALA A CA 1
ATOM 2007 C C . ALA A 1 257 ? 0.190 -6.436 -0.938 1.00 80.06 257 ALA A C 1
ATOM 2009 O O . ALA A 1 257 ? -0.176 -5.259 -0.825 1.00 80.06 257 ALA A O 1
ATOM 2010 N N . LEU A 1 258 ? 0.223 -7.085 -2.101 1.00 85.19 258 LEU A N 1
ATOM 2011 C CA . LEU A 1 258 ? -0.186 -6.544 -3.395 1.00 85.19 258 LEU A CA 1
ATOM 2012 C C . LEU A 1 258 ? -1.493 -7.199 -3.834 1.00 85.19 258 LEU A C 1
ATOM 2014 O O . LEU A 1 258 ? -1.683 -8.398 -3.637 1.00 85.19 258 LEU A O 1
ATOM 2018 N N . ALA A 1 259 ? -2.371 -6.425 -4.467 1.00 83.69 259 ALA A N 1
ATOM 2019 C CA . ALA A 1 259 ? -3.601 -6.944 -5.042 1.00 83.69 259 ALA A CA 1
ATOM 2020 C C . ALA A 1 259 ? -3.306 -7.999 -6.133 1.00 83.69 259 ALA A C 1
ATOM 2022 O O . ALA A 1 259 ? -2.293 -7.882 -6.842 1.00 83.69 259 ALA A O 1
ATOM 2023 N N . PRO A 1 260 ? -4.189 -8.999 -6.313 1.00 82.88 260 PRO A N 1
ATOM 2024 C CA . PRO A 1 260 ? -4.048 -10.003 -7.366 1.00 82.88 260 PRO A CA 1
ATOM 2025 C C . PRO A 1 260 ? -3.825 -9.376 -8.751 1.00 82.88 260 PRO A C 1
ATOM 2027 O O . PRO A 1 260 ? -4.425 -8.356 -9.080 1.00 82.88 260 PRO A O 1
ATOM 2030 N N . GLY A 1 261 ? -2.932 -9.963 -9.554 1.00 86.25 261 GLY A N 1
ATOM 2031 C CA . GLY A 1 261 ? -2.597 -9.493 -10.908 1.00 86.25 261 GLY A CA 1
ATOM 2032 C C . GLY A 1 261 ? -1.708 -8.240 -10.983 1.00 86.25 261 GLY A C 1
ATOM 2033 O O . GLY A 1 261 ? -1.240 -7.885 -12.063 1.00 86.25 261 GLY A O 1
ATOM 2034 N N . THR A 1 262 ? -1.392 -7.591 -9.853 1.00 91.44 262 THR A N 1
ATOM 2035 C CA . THR A 1 262 ? -0.472 -6.434 -9.833 1.00 91.44 262 THR A CA 1
ATOM 2036 C C . THR A 1 262 ? 0.943 -6.824 -10.255 1.00 91.44 262 THR A C 1
ATOM 2038 O O . THR A 1 262 ? 1.594 -6.087 -10.990 1.00 91.44 262 THR A O 1
ATOM 2041 N N . VAL A 1 263 ? 1.425 -7.988 -9.812 1.00 91.75 263 VAL A N 1
ATOM 2042 C CA . VAL A 1 263 ? 2.756 -8.495 -10.188 1.00 91.75 263 VAL A CA 1
ATOM 2043 C C . VAL A 1 263 ? 2.820 -8.741 -11.696 1.00 91.75 263 VAL A C 1
ATOM 2045 O O . VAL A 1 263 ? 3.714 -8.212 -12.354 1.00 91.75 263 VAL A O 1
ATOM 2048 N N . ASP A 1 264 ? 1.821 -9.433 -12.248 1.00 93.50 264 ASP A N 1
ATOM 2049 C CA . ASP A 1 264 ? 1.732 -9.734 -13.682 1.00 93.50 264 ASP A CA 1
ATOM 2050 C C . ASP A 1 264 ? 1.700 -8.453 -14.527 1.00 93.50 264 ASP A C 1
ATOM 2052 O O . ASP A 1 264 ? 2.395 -8.349 -15.539 1.00 93.50 264 ASP A O 1
ATOM 2056 N N . PHE A 1 265 ? 0.958 -7.433 -14.079 1.00 95.50 265 PHE A N 1
ATOM 2057 C CA . PHE A 1 265 ? 0.908 -6.122 -14.729 1.00 95.50 265 PHE A CA 1
ATOM 2058 C C . PHE A 1 265 ? 2.277 -5.434 -14.780 1.00 95.50 265 PHE A C 1
ATOM 2060 O O . PHE A 1 265 ? 2.681 -4.893 -15.820 1.00 95.50 265 PHE A O 1
ATOM 2067 N N . VAL A 1 266 ? 3.001 -5.429 -13.657 1.00 94.25 266 VAL A N 1
ATOM 2068 C CA . VAL A 1 266 ? 4.321 -4.795 -13.579 1.00 94.25 266 VAL A CA 1
ATOM 2069 C C . VAL A 1 266 ? 5.327 -5.560 -14.433 1.00 94.25 266 VAL A C 1
ATOM 2071 O O . VAL A 1 266 ? 6.068 -4.940 -15.199 1.00 94.25 266 VAL A O 1
ATOM 2074 N N . GLU A 1 267 ? 5.319 -6.891 -14.384 1.00 94.31 267 GLU A N 1
ATOM 2075 C CA . GLU A 1 267 ? 6.185 -7.727 -15.217 1.00 94.31 267 GLU A CA 1
ATOM 2076 C C . GLU A 1 267 ? 5.902 -7.534 -16.714 1.00 94.31 267 GLU A C 1
ATOM 2078 O O . GLU A 1 267 ? 6.836 -7.284 -17.484 1.00 94.31 267 GLU A O 1
ATOM 2083 N N . ALA A 1 268 ? 4.632 -7.541 -17.130 1.00 94.25 268 ALA A N 1
ATOM 2084 C CA . ALA A 1 268 ? 4.233 -7.272 -18.512 1.00 94.25 268 ALA A CA 1
ATOM 2085 C C . ALA A 1 268 ? 4.680 -5.874 -18.973 1.00 94.25 268 ALA A C 1
ATOM 2087 O O . ALA A 1 268 ? 5.200 -5.705 -20.082 1.00 94.25 268 ALA A O 1
ATOM 2088 N N . SER A 1 269 ? 4.557 -4.868 -18.103 1.00 94.56 269 SER A N 1
ATOM 2089 C CA . SER A 1 269 ? 4.993 -3.498 -18.391 1.00 94.56 269 SER A CA 1
ATOM 2090 C C . SER A 1 269 ? 6.510 -3.403 -18.585 1.00 94.56 269 SER A C 1
ATOM 2092 O O . SER A 1 269 ? 6.982 -2.794 -19.552 1.00 94.56 269 SER A O 1
ATOM 2094 N N . VAL A 1 270 ? 7.282 -4.066 -17.720 1.00 93.44 270 VAL A N 1
ATOM 2095 C CA . VAL A 1 270 ? 8.748 -4.155 -17.811 1.00 93.44 270 VAL A CA 1
ATOM 2096 C C . VAL A 1 270 ? 9.188 -4.863 -19.096 1.00 93.44 270 VAL A C 1
ATOM 2098 O O . VAL A 1 270 ? 10.099 -4.393 -19.787 1.00 93.44 270 VAL A O 1
ATOM 2101 N N . GLN A 1 271 ? 8.538 -5.971 -19.455 1.00 92.44 271 GLN A N 1
ATOM 2102 C CA . GLN A 1 271 ? 8.835 -6.701 -20.689 1.00 92.44 271 GLN A CA 1
ATOM 2103 C C . GLN A 1 271 ? 8.528 -5.854 -21.933 1.00 92.44 271 GLN A C 1
ATOM 2105 O O . GLN A 1 271 ? 9.352 -5.771 -22.851 1.00 92.44 271 GLN A O 1
ATOM 2110 N N . ALA A 1 272 ? 7.392 -5.153 -21.944 1.00 91.75 272 ALA A N 1
ATOM 2111 C CA . ALA A 1 272 ? 7.012 -4.271 -23.041 1.00 91.75 272 ALA A CA 1
ATOM 2112 C C . ALA A 1 272 ? 7.957 -3.066 -23.194 1.00 91.75 272 ALA A C 1
ATOM 2114 O O . ALA A 1 272 ? 8.198 -2.613 -24.316 1.00 91.75 272 ALA A O 1
ATOM 2115 N N . GLU A 1 273 ? 8.509 -2.524 -22.105 1.00 92.19 273 GLU A N 1
ATOM 2116 C CA . GLU A 1 273 ? 9.541 -1.478 -22.161 1.00 92.19 273 GLU A CA 1
ATOM 2117 C C . GLU A 1 273 ? 10.823 -2.001 -22.827 1.00 92.19 273 GLU A C 1
ATOM 2119 O O . GLU A 1 273 ? 11.343 -1.381 -23.761 1.00 92.19 273 GLU A O 1
ATOM 2124 N N . ASN A 1 274 ? 11.297 -3.177 -22.410 1.00 90.00 274 ASN A N 1
ATOM 2125 C CA . ASN A 1 274 ? 12.494 -3.801 -22.971 1.00 90.00 274 ASN A CA 1
ATOM 2126 C C . ASN A 1 274 ? 12.334 -4.099 -24.472 1.00 90.00 274 ASN A C 1
ATOM 2128 O O . ASN A 1 274 ? 13.247 -3.832 -25.259 1.00 90.00 274 ASN A O 1
ATOM 2132 N N . GLY A 1 275 ? 11.162 -4.586 -24.894 1.00 89.00 275 GLY A N 1
ATOM 2133 C CA . GLY A 1 275 ? 10.836 -4.791 -26.309 1.00 89.00 275 GLY A CA 1
ATOM 2134 C C . GLY A 1 275 ? 10.831 -3.485 -27.112 1.00 89.00 275 GLY A C 1
ATOM 2135 O O . GLY A 1 275 ? 11.414 -3.414 -28.198 1.00 89.00 275 GLY A O 1
ATOM 2136 N N . ARG A 1 276 ? 10.251 -2.412 -26.554 1.00 88.75 276 ARG A N 1
ATOM 2137 C CA . ARG A 1 276 ? 10.245 -1.073 -27.170 1.00 88.75 276 ARG A CA 1
ATOM 2138 C C . ARG A 1 276 ? 11.660 -0.503 -27.320 1.00 88.75 276 ARG A C 1
ATOM 2140 O O . ARG A 1 276 ? 11.978 0.017 -28.392 1.00 88.75 276 ARG A O 1
ATOM 2147 N N . LYS A 1 277 ? 12.526 -0.648 -26.309 1.00 88.44 277 LYS A N 1
ATOM 2148 C CA . LYS A 1 277 ? 13.940 -0.227 -26.372 1.00 88.44 277 LYS A CA 1
ATOM 2149 C C . LYS A 1 277 ? 14.706 -0.979 -27.461 1.00 88.44 277 LYS A C 1
ATOM 2151 O O . LYS A 1 277 ? 15.357 -0.344 -28.290 1.00 88.44 277 LYS A O 1
ATOM 2156 N N . ARG A 1 278 ? 14.552 -2.306 -27.541 1.00 90.25 278 ARG A N 1
ATOM 2157 C CA . ARG A 1 278 ? 15.163 -3.127 -28.604 1.00 90.25 278 ARG A CA 1
ATOM 2158 C C . ARG A 1 278 ? 14.706 -2.703 -29.997 1.00 90.25 278 ARG A C 1
ATOM 2160 O O . ARG A 1 278 ? 15.537 -2.548 -30.885 1.00 90.25 278 ARG A O 1
ATOM 2167 N N . ARG A 1 279 ? 13.406 -2.452 -30.186 1.00 89.38 279 ARG A N 1
ATOM 2168 C CA . ARG A 1 279 ? 12.865 -2.005 -31.478 1.00 89.38 279 ARG A CA 1
ATOM 2169 C C . ARG A 1 279 ? 13.397 -0.629 -31.885 1.00 89.38 279 ARG A C 1
ATOM 2171 O O . ARG A 1 279 ? 13.741 -0.447 -33.046 1.00 89.38 279 ARG A O 1
ATOM 2178 N N . ARG A 1 280 ? 13.505 0.322 -30.949 1.00 89.62 280 ARG A N 1
ATOM 2179 C CA . ARG A 1 280 ? 14.101 1.646 -31.215 1.00 89.62 280 ARG A CA 1
ATOM 2180 C C . ARG A 1 280 ? 15.564 1.531 -31.641 1.00 89.62 280 ARG A C 1
ATOM 2182 O O . ARG A 1 280 ? 15.942 2.147 -32.630 1.00 89.62 280 ARG A O 1
ATOM 2189 N N . LEU A 1 281 ? 16.354 0.714 -30.942 1.00 92.62 281 LEU A N 1
ATOM 2190 C CA . LEU A 1 281 ? 17.754 0.464 -31.298 1.00 92.62 281 LEU A CA 1
ATOM 2191 C C . LEU A 1 281 ? 17.883 -0.220 -32.662 1.00 92.62 281 LEU A C 1
ATOM 2193 O O . LEU A 1 281 ? 18.720 0.187 -33.458 1.00 92.62 281 LEU A O 1
ATOM 2197 N N . ALA A 1 282 ? 17.024 -1.196 -32.968 1.00 91.69 282 ALA A N 1
ATOM 2198 C CA . ALA A 1 282 ? 17.001 -1.844 -34.277 1.00 91.69 282 ALA A CA 1
ATOM 2199 C C . ALA A 1 282 ? 16.656 -0.854 -35.402 1.00 91.69 282 ALA A C 1
ATOM 2201 O O . ALA A 1 282 ? 17.335 -0.832 -36.422 1.00 91.69 282 ALA A O 1
ATOM 2202 N N . ILE A 1 283 ? 15.654 0.011 -35.206 1.00 93.75 283 ILE A N 1
ATOM 2203 C CA . ILE A 1 283 ? 15.300 1.058 -36.178 1.00 93.75 283 ILE A CA 1
ATOM 2204 C C . ILE A 1 283 ? 16.461 2.043 -36.357 1.00 93.75 283 ILE A C 1
ATOM 2206 O O . ILE A 1 283 ? 16.820 2.351 -37.489 1.00 93.75 283 ILE A O 1
ATOM 2210 N N . ALA A 1 284 ? 17.079 2.503 -35.265 1.00 92.69 284 ALA A N 1
ATOM 2211 C CA . ALA A 1 284 ? 18.235 3.395 -35.325 1.00 92.69 284 ALA A CA 1
ATOM 2212 C C . ALA A 1 284 ? 19.424 2.744 -36.054 1.00 92.69 284 ALA A C 1
ATOM 2214 O O . ALA A 1 284 ? 20.061 3.394 -36.878 1.00 92.69 284 ALA A O 1
ATOM 2215 N N . ALA A 1 285 ? 19.676 1.454 -35.816 1.00 92.75 285 ALA A N 1
ATOM 2216 C CA . ALA A 1 285 ? 20.692 0.689 -36.530 1.00 92.75 285 ALA A CA 1
ATOM 2217 C C . ALA A 1 285 ? 20.366 0.569 -38.028 1.00 92.75 285 ALA A C 1
ATOM 2219 O O . ALA A 1 285 ? 21.241 0.818 -38.852 1.00 92.75 285 ALA A O 1
ATOM 2220 N N . CYS A 1 286 ? 19.114 0.273 -38.399 1.00 93.31 286 CYS A N 1
ATOM 2221 C CA . CYS A 1 286 ? 18.684 0.235 -39.800 1.00 93.31 286 CYS A CA 1
ATOM 2222 C C . CYS A 1 286 ? 18.845 1.594 -40.494 1.00 93.31 286 CYS A C 1
ATOM 2224 O O . CYS A 1 286 ? 19.320 1.643 -41.626 1.00 93.31 286 CYS A O 1
ATOM 2226 N N . ILE A 1 287 ? 18.493 2.695 -39.822 1.00 93.94 287 ILE A N 1
ATOM 2227 C CA . ILE A 1 287 ? 18.702 4.054 -40.345 1.00 93.94 287 ILE A CA 1
ATOM 2228 C C . ILE A 1 287 ? 20.200 4.326 -40.515 1.00 93.94 287 ILE A C 1
ATOM 2230 O O . ILE A 1 287 ? 20.612 4.810 -41.566 1.00 93.94 287 ILE A O 1
ATOM 2234 N N . GLY A 1 288 ? 21.022 3.965 -39.525 1.00 90.50 288 GLY A N 1
ATOM 2235 C CA . GLY A 1 288 ? 22.476 4.096 -39.598 1.00 90.50 288 GLY A CA 1
ATOM 2236 C C . GLY A 1 288 ? 23.075 3.332 -40.782 1.00 90.50 288 GLY A C 1
ATOM 2237 O O . GLY A 1 288 ? 23.837 3.908 -41.550 1.00 90.50 288 GLY A O 1
ATOM 2238 N N . VAL A 1 289 ? 22.673 2.073 -40.983 1.00 93.31 289 VAL A N 1
ATOM 2239 C CA . VAL A 1 289 ? 23.091 1.248 -42.132 1.00 93.31 289 VAL A CA 1
ATOM 2240 C C . VAL A 1 289 ? 22.597 1.834 -43.459 1.00 93.31 289 VAL A C 1
ATOM 2242 O O . VAL A 1 289 ? 23.330 1.846 -44.444 1.00 93.31 289 VAL A O 1
ATOM 2245 N N . GLY A 1 290 ? 21.372 2.364 -43.500 1.00 90.56 290 GLY A N 1
ATOM 2246 C CA . GLY A 1 290 ? 20.840 3.038 -44.686 1.00 90.56 290 GLY A CA 1
ATOM 2247 C C . GLY A 1 290 ? 21.653 4.278 -45.067 1.00 90.56 290 GLY A C 1
ATOM 2248 O O . GLY A 1 290 ? 21.993 4.455 -46.236 1.00 90.56 290 GLY A O 1
ATOM 2249 N N . LEU A 1 291 ? 22.025 5.102 -44.083 1.00 94.56 291 LEU A N 1
ATOM 2250 C CA . LEU A 1 291 ? 22.853 6.292 -44.295 1.00 94.56 291 LEU A CA 1
ATOM 2251 C C . LEU A 1 291 ? 24.276 5.937 -44.743 1.00 94.56 291 LEU A C 1
ATOM 2253 O O . LEU A 1 291 ? 24.810 6.597 -45.636 1.00 94.56 291 LEU A O 1
ATOM 2257 N N . THR A 1 292 ? 24.889 4.888 -44.184 1.00 92.25 292 THR A N 1
ATOM 2258 C CA . THR A 1 292 ? 26.226 4.453 -44.618 1.00 92.25 292 THR A CA 1
ATOM 2259 C C . THR A 1 292 ? 26.205 3.889 -46.035 1.00 92.25 292 THR A C 1
ATOM 2261 O O . THR A 1 292 ? 27.060 4.259 -46.838 1.00 92.25 292 THR A O 1
ATOM 2264 N N . LEU A 1 293 ? 25.208 3.071 -46.388 1.00 92.88 293 LEU A N 1
ATOM 2265 C CA . LEU A 1 293 ? 25.030 2.568 -47.754 1.00 92.88 293 LEU A CA 1
ATOM 2266 C C . LEU A 1 293 ? 24.807 3.708 -48.752 1.00 92.88 293 LEU A C 1
ATOM 2268 O O . LEU A 1 293 ? 25.461 3.736 -49.794 1.00 92.88 293 LEU A O 1
ATOM 2272 N N . ALA A 1 294 ? 23.951 4.680 -48.424 1.00 91.12 294 ALA A N 1
ATOM 2273 C CA . ALA A 1 294 ? 23.732 5.857 -49.263 1.00 91.12 294 ALA A CA 1
ATOM 2274 C C . ALA A 1 294 ? 25.021 6.678 -49.453 1.00 91.12 294 ALA A C 1
ATOM 2276 O O . ALA A 1 294 ? 25.315 7.123 -50.565 1.00 91.12 294 ALA A O 1
ATOM 2277 N N . GLY A 1 295 ? 25.828 6.826 -48.397 1.00 89.25 295 GLY A N 1
ATOM 2278 C CA . GLY A 1 295 ? 27.141 7.469 -48.463 1.00 89.25 295 GLY A CA 1
ATOM 2279 C C . GLY A 1 295 ? 28.122 6.725 -49.374 1.00 89.25 295 GLY A C 1
ATOM 2280 O O . GLY A 1 295 ? 28.742 7.342 -50.239 1.00 89.25 295 GLY A O 1
ATOM 2281 N N . VAL A 1 296 ? 28.219 5.397 -49.248 1.00 92.38 296 VAL A N 1
ATOM 2282 C CA . VAL A 1 296 ? 29.073 4.559 -50.112 1.00 92.38 296 VAL A CA 1
ATOM 2283 C C . VAL A 1 296 ? 28.641 4.658 -51.573 1.00 92.38 296 VAL A C 1
ATOM 2285 O O . VAL A 1 296 ? 29.483 4.890 -52.440 1.00 92.38 296 VAL A O 1
ATOM 2288 N N . VAL A 1 297 ? 27.339 4.546 -51.857 1.00 91.88 297 VAL A N 1
ATOM 2289 C CA . VAL A 1 297 ? 26.802 4.697 -53.219 1.00 91.88 297 VAL A CA 1
ATOM 2290 C C . VAL A 1 297 ? 27.124 6.082 -53.778 1.00 91.88 297 VAL A C 1
ATOM 2292 O O . VAL A 1 297 ? 27.563 6.178 -54.921 1.00 91.88 297 VAL A O 1
ATOM 2295 N N . SER A 1 298 ? 26.999 7.139 -52.970 1.00 87.25 298 SER A N 1
ATOM 2296 C CA . SER A 1 298 ? 27.337 8.509 -53.379 1.00 87.25 298 SER A CA 1
ATOM 2297 C C . SER A 1 298 ? 28.820 8.655 -53.747 1.00 87.25 298 SER A C 1
ATOM 2299 O O . SER A 1 298 ? 29.148 9.249 -54.773 1.00 87.25 298 SER A O 1
ATOM 2301 N N . VAL A 1 299 ? 29.730 8.061 -52.964 1.00 88.25 299 VAL A N 1
ATOM 2302 C CA . VAL A 1 299 ? 31.174 8.062 -53.263 1.00 88.25 299 VAL A CA 1
ATOM 2303 C C . VAL A 1 299 ? 31.483 7.264 -54.532 1.00 88.25 299 VAL A C 1
ATOM 2305 O O . VAL A 1 299 ? 32.265 7.719 -55.367 1.00 88.25 299 VAL A O 1
ATOM 2308 N N . LEU A 1 300 ? 30.867 6.093 -54.714 1.00 89.81 300 LEU A N 1
ATOM 2309 C CA . LEU A 1 300 ? 31.042 5.283 -55.924 1.00 89.81 300 LEU A CA 1
ATOM 2310 C C . LEU A 1 300 ? 30.527 6.013 -57.172 1.00 89.81 300 LEU A C 1
ATOM 2312 O O . LEU A 1 300 ? 31.221 6.039 -58.190 1.00 89.81 300 LEU A O 1
ATOM 2316 N N . GLN A 1 301 ? 29.364 6.665 -57.083 1.00 82.38 301 GLN A N 1
ATOM 2317 C CA . GLN A 1 301 ? 28.819 7.487 -58.164 1.00 82.38 301 GLN A CA 1
ATOM 2318 C C . GLN A 1 301 ? 29.753 8.648 -58.505 1.00 82.38 301 GLN A C 1
ATOM 2320 O O . GLN A 1 301 ? 30.068 8.843 -59.678 1.00 82.38 301 GLN A O 1
ATOM 2325 N N . TRP A 1 302 ? 30.276 9.360 -57.504 1.00 80.88 302 TRP A N 1
ATOM 2326 C CA . TRP A 1 302 ? 31.232 10.441 -57.739 1.00 80.88 302 TRP A CA 1
ATOM 2327 C C . TRP A 1 302 ? 32.503 9.944 -58.441 1.00 80.88 302 TRP A C 1
ATOM 2329 O O . TRP A 1 302 ? 32.940 10.555 -59.417 1.00 80.88 302 TRP A O 1
ATOM 2339 N N . ARG A 1 303 ? 33.046 8.790 -58.028 1.00 81.00 303 ARG A N 1
ATOM 2340 C CA . ARG A 1 303 ? 34.202 8.166 -58.695 1.00 81.00 303 ARG A CA 1
ATOM 2341 C C . ARG A 1 303 ? 33.898 7.771 -60.140 1.00 81.00 303 ARG A C 1
ATOM 2343 O O . ARG A 1 303 ? 34.728 8.015 -61.008 1.00 81.00 303 ARG A O 1
ATOM 2350 N N . SER A 1 304 ? 32.722 7.201 -60.406 1.00 81.25 304 SER A N 1
ATOM 2351 C CA . SER A 1 304 ? 32.316 6.822 -61.768 1.00 81.25 304 SER A CA 1
ATOM 2352 C C . SER A 1 304 ? 32.127 8.038 -62.681 1.00 81.25 304 SER A C 1
ATOM 2354 O O . SER A 1 304 ? 32.592 8.038 -63.816 1.00 81.25 304 SER A O 1
ATOM 2356 N N . LEU A 1 305 ? 31.533 9.121 -62.166 1.00 81.19 305 LEU A N 1
ATOM 2357 C CA . LEU A 1 305 ? 31.374 10.374 -62.902 1.00 81.19 305 LEU A CA 1
ATOM 2358 C C . LEU A 1 305 ? 32.724 11.039 -63.179 1.00 81.19 305 LEU A C 1
ATOM 2360 O O . LEU A 1 305 ? 32.923 11.578 -64.265 1.00 81.19 305 LEU A O 1
ATOM 2364 N N . ALA A 1 306 ? 33.656 10.988 -62.225 1.00 79.25 306 ALA A N 1
ATOM 2365 C CA . ALA A 1 306 ? 35.017 11.475 -62.425 1.00 79.25 306 ALA A CA 1
ATOM 2366 C C . ALA A 1 306 ? 35.752 10.666 -63.508 1.00 79.25 306 ALA A C 1
ATOM 2368 O O . ALA A 1 306 ? 36.347 11.260 -64.404 1.00 79.25 306 ALA A O 1
ATOM 2369 N N . ALA A 1 307 ? 35.642 9.333 -63.485 1.00 79.81 307 ALA A N 1
ATOM 2370 C CA . ALA A 1 307 ? 36.238 8.463 -64.500 1.00 79.81 307 ALA A CA 1
ATOM 2371 C C . ALA A 1 307 ? 35.673 8.737 -65.905 1.00 79.81 307 ALA A C 1
ATOM 2373 O O . ALA A 1 307 ? 36.445 8.942 -66.838 1.00 79.81 307 ALA A O 1
ATOM 2374 N N . ASN A 1 308 ? 34.347 8.853 -66.042 1.00 82.19 308 ASN A N 1
ATOM 2375 C CA . ASN A 1 308 ? 33.699 9.153 -67.324 1.00 82.19 308 ASN A CA 1
ATOM 2376 C C . ASN A 1 308 ? 34.125 10.519 -67.889 1.00 82.19 308 ASN A C 1
ATOM 2378 O O . ASN A 1 308 ? 34.261 10.670 -69.100 1.00 82.19 308 ASN A O 1
ATOM 2382 N N . ARG A 1 309 ? 34.350 11.524 -67.028 1.00 79.56 309 ARG A N 1
ATOM 2383 C CA . ARG A 1 309 ? 34.857 12.842 -67.451 1.00 79.56 309 ARG A CA 1
ATOM 2384 C C . ARG A 1 309 ? 36.288 12.763 -67.975 1.00 79.56 309 ARG A C 1
ATOM 2386 O O . ARG A 1 309 ? 36.584 13.393 -68.985 1.00 79.56 309 ARG A O 1
ATOM 2393 N N . ILE A 1 310 ? 37.148 11.987 -67.313 1.00 78.38 310 ILE A N 1
ATOM 2394 C CA . ILE A 1 310 ? 38.526 11.754 -67.764 1.00 78.38 310 ILE A CA 1
ATOM 2395 C C . ILE A 1 310 ? 38.521 11.003 -69.101 1.00 78.38 310 ILE A C 1
ATOM 2397 O O . ILE A 1 310 ? 39.248 11.386 -70.010 1.00 78.38 310 ILE A O 1
ATOM 2401 N N . GLU A 1 311 ? 37.678 9.981 -69.260 1.00 77.62 311 GLU A N 1
ATOM 2402 C CA . GLU A 1 311 ? 37.581 9.210 -70.505 1.00 77.62 311 GLU A CA 1
ATOM 2403 C C . GLU A 1 311 ? 37.027 10.039 -71.674 1.00 77.62 311 GLU A C 1
ATOM 2405 O O . GLU A 1 311 ? 37.564 9.979 -72.780 1.00 77.62 311 GLU A O 1
ATOM 2410 N N . ALA A 1 312 ? 36.013 10.875 -71.433 1.00 82.06 312 ALA A N 1
ATOM 2411 C CA . ALA A 1 312 ? 35.512 11.817 -72.431 1.00 82.06 312 ALA A CA 1
ATOM 2412 C C . ALA A 1 312 ? 36.598 12.821 -72.853 1.00 82.06 312 ALA A C 1
ATOM 2414 O O . ALA A 1 312 ? 36.837 12.996 -74.046 1.00 82.06 312 ALA A O 1
ATOM 2415 N N . ALA A 1 313 ? 37.319 13.404 -71.888 1.00 78.06 313 ALA A N 1
ATOM 2416 C CA . ALA A 1 313 ? 38.428 14.314 -72.168 1.00 78.06 313 ALA A CA 1
ATOM 2417 C C . ALA A 1 31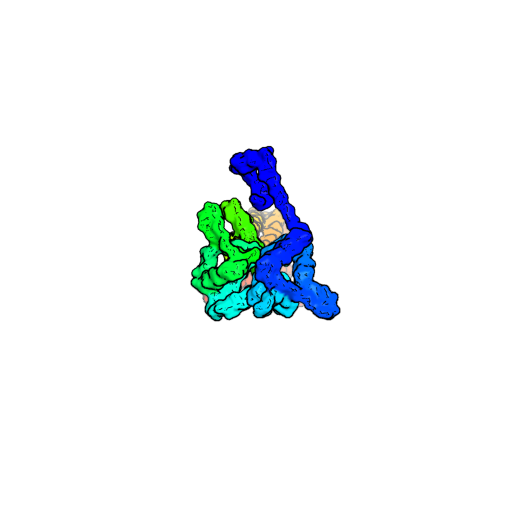3 ? 39.573 13.619 -72.932 1.00 78.06 313 ALA A C 1
ATOM 2419 O O . ALA A 1 313 ? 40.150 14.209 -73.844 1.00 78.06 313 ALA A O 1
ATOM 2420 N N . LEU A 1 314 ? 39.868 12.351 -72.616 1.00 74.25 314 LEU A N 1
ATOM 2421 C CA . LEU A 1 314 ? 40.841 11.527 -73.342 1.00 74.25 314 LEU A CA 1
ATOM 2422 C C . LEU A 1 314 ? 40.406 11.243 -74.781 1.00 74.25 314 LEU A C 1
ATOM 2424 O O . LEU A 1 314 ? 41.240 11.296 -75.682 1.00 74.25 314 LEU A O 1
ATOM 2428 N N . ASN A 1 315 ? 39.127 10.956 -75.021 1.00 79.00 315 ASN A N 1
ATOM 2429 C CA . ASN A 1 315 ? 38.608 10.740 -76.373 1.00 79.00 315 ASN A CA 1
ATOM 2430 C C . ASN A 1 315 ? 38.627 12.032 -77.196 1.00 79.00 315 ASN A C 1
ATOM 2432 O O . ASN A 1 315 ? 39.069 12.009 -78.344 1.00 79.00 315 ASN A O 1
ATOM 2436 N N . ASP A 1 316 ? 38.239 13.161 -76.603 1.00 80.56 316 ASP A N 1
ATOM 2437 C CA . ASP A 1 316 ? 38.326 14.474 -77.248 1.00 80.56 316 ASP A CA 1
ATOM 2438 C C . ASP A 1 316 ? 39.772 14.831 -77.601 1.00 80.56 316 ASP A C 1
ATOM 2440 O O . ASP A 1 316 ? 40.048 15.310 -78.702 1.00 80.56 316 ASP A O 1
ATOM 2444 N N . TYR A 1 317 ? 40.707 14.554 -76.690 1.00 72.75 317 TYR A N 1
ATOM 2445 C CA . TYR A 1 317 ? 42.136 14.718 -76.925 1.00 72.75 317 TYR A CA 1
ATOM 2446 C C . TYR A 1 317 ? 42.649 13.802 -78.043 1.00 72.75 317 TYR A C 1
ATOM 2448 O O . TYR A 1 317 ? 43.328 14.281 -78.947 1.00 72.75 317 TYR A O 1
ATOM 2456 N N . ARG A 1 318 ? 42.293 12.510 -78.039 1.00 71.44 318 ARG A N 1
ATOM 2457 C CA . ARG A 1 318 ? 42.687 11.551 -79.088 1.00 71.44 318 ARG A CA 1
ATOM 2458 C C . ARG A 1 318 ? 42.150 11.938 -80.458 1.00 71.44 318 ARG A C 1
ATOM 2460 O O . ARG A 1 318 ? 42.872 11.816 -81.442 1.00 71.44 318 ARG A O 1
ATOM 2467 N N . ASN A 1 319 ? 40.913 12.421 -80.527 1.00 77.94 319 ASN A N 1
ATOM 2468 C CA . ASN A 1 319 ? 40.311 12.881 -81.774 1.00 77.94 319 ASN A CA 1
ATOM 2469 C C . ASN A 1 319 ? 41.045 14.111 -82.319 1.00 77.94 319 ASN A C 1
ATOM 2471 O O . ASN A 1 319 ? 41.414 14.119 -83.492 1.00 77.94 319 ASN A O 1
ATOM 2475 N N . ALA A 1 320 ? 41.331 15.097 -81.463 1.00 71.88 320 ALA A N 1
ATOM 2476 C CA . ALA A 1 320 ? 42.117 16.269 -81.845 1.00 71.88 320 ALA A CA 1
ATOM 2477 C C . ALA A 1 320 ? 43.543 15.883 -82.278 1.00 71.88 320 ALA A C 1
ATOM 2479 O O . ALA A 1 320 ? 44.046 16.380 -83.283 1.00 71.88 320 ALA A O 1
ATOM 2480 N N . LEU A 1 321 ? 44.177 14.941 -81.569 1.00 65.88 321 LEU A N 1
ATOM 2481 C CA . LEU A 1 321 ? 45.508 14.427 -81.893 1.00 65.88 321 LEU A CA 1
ATOM 2482 C C . LEU A 1 321 ? 45.521 13.711 -83.249 1.00 65.88 321 LEU A C 1
ATOM 2484 O O . LEU A 1 321 ? 46.399 13.958 -84.075 1.00 65.88 321 LEU A O 1
ATOM 2488 N N . PHE A 1 322 ? 44.535 12.849 -83.500 1.00 68.62 322 PHE A N 1
ATOM 2489 C CA . PHE A 1 322 ? 44.389 12.141 -84.766 1.00 68.62 322 PHE A CA 1
ATOM 2490 C C . PHE A 1 322 ? 44.109 13.105 -85.920 1.00 68.62 322 PHE A C 1
ATOM 2492 O O . PHE A 1 322 ? 44.683 12.952 -86.995 1.00 68.62 322 PHE A O 1
ATOM 2499 N N . GLU A 1 323 ? 43.267 14.118 -85.711 1.00 70.44 323 GLU A N 1
ATOM 2500 C CA . GLU A 1 323 ? 42.975 15.135 -86.718 1.00 70.44 323 GLU A CA 1
ATOM 2501 C C . GLU A 1 323 ? 44.208 15.985 -87.043 1.00 70.44 323 GLU A C 1
ATOM 2503 O O . GLU A 1 323 ? 44.531 16.155 -88.222 1.00 70.44 323 GLU A O 1
ATOM 2508 N N . ALA A 1 324 ? 44.947 16.431 -86.023 1.00 63.28 324 ALA A N 1
ATOM 2509 C CA . ALA A 1 324 ? 46.214 17.133 -86.192 1.00 63.28 324 ALA A CA 1
ATOM 2510 C C . ALA A 1 324 ? 47.236 16.267 -86.945 1.00 63.28 324 ALA A C 1
ATOM 2512 O O . ALA A 1 324 ? 47.803 16.713 -87.942 1.00 63.28 324 ALA A O 1
ATOM 2513 N N . ASN A 1 325 ? 47.422 15.005 -86.541 1.00 61.34 325 ASN A N 1
ATOM 2514 C CA . ASN A 1 325 ? 48.364 14.085 -87.182 1.00 61.34 325 ASN A CA 1
ATOM 2515 C C . ASN A 1 325 ? 47.952 13.763 -88.630 1.00 61.34 325 ASN A C 1
ATOM 2517 O O . ASN A 1 325 ? 48.782 13.775 -89.536 1.00 61.34 325 ASN A O 1
ATOM 2521 N N . ARG A 1 326 ? 46.653 13.561 -88.889 1.00 65.50 326 ARG A N 1
ATOM 2522 C CA . ARG A 1 326 ? 46.111 13.359 -90.240 1.00 65.50 326 ARG A CA 1
ATOM 2523 C C . ARG A 1 326 ? 46.371 14.569 -91.131 1.00 65.50 326 ARG A C 1
ATOM 2525 O O . ARG A 1 326 ? 46.812 14.388 -92.261 1.00 65.50 326 ARG A O 1
ATOM 2532 N N . LEU A 1 327 ? 46.106 15.785 -90.649 1.00 65.00 327 LEU A N 1
ATOM 2533 C CA . LEU A 1 327 ? 46.335 17.012 -91.418 1.00 65.00 327 LEU A CA 1
ATOM 2534 C C . LEU A 1 327 ? 47.827 17.208 -91.714 1.00 65.00 327 LEU A C 1
ATOM 2536 O O . LEU A 1 327 ? 48.180 17.475 -92.862 1.00 65.00 327 LEU A O 1
ATOM 2540 N N . VAL A 1 328 ? 48.693 16.952 -90.730 1.00 57.97 328 VAL A N 1
ATOM 2541 C CA . VAL A 1 328 ? 50.155 16.996 -90.882 1.00 57.97 328 VAL A CA 1
ATOM 2542 C C . VAL A 1 328 ? 50.657 15.965 -91.901 1.00 57.97 328 VAL A C 1
ATOM 2544 O O . VAL A 1 328 ? 51.473 16.309 -92.750 1.00 57.97 328 VAL A O 1
ATOM 2547 N N . LEU A 1 329 ? 50.156 14.725 -91.873 1.00 56.56 329 LEU A N 1
ATOM 2548 C CA . LEU A 1 329 ? 50.568 13.661 -92.800 1.00 56.56 329 LEU A CA 1
ATOM 2549 C C . LEU A 1 329 ? 49.964 13.812 -94.208 1.00 56.56 329 LEU A C 1
ATOM 2551 O O . LEU A 1 329 ? 50.578 13.398 -95.189 1.00 56.56 329 LEU A O 1
ATOM 2555 N N . SER A 1 330 ? 48.769 14.400 -94.325 1.00 55.28 330 SER A N 1
ATOM 2556 C CA . SER A 1 330 ? 48.107 14.654 -95.614 1.00 55.28 330 SER A CA 1
ATOM 2557 C C . SER A 1 330 ? 48.711 15.834 -96.386 1.00 55.28 330 SER A C 1
ATOM 2559 O O . SER A 1 330 ? 48.600 15.895 -97.613 1.00 55.28 330 SER A O 1
ATOM 2561 N N . GLY A 1 331 ? 49.410 16.741 -95.695 1.00 50.97 331 GLY A N 1
ATOM 2562 C CA . GLY A 1 331 ? 50.294 17.722 -96.312 1.00 50.97 331 GLY A CA 1
ATOM 2563 C C . GLY A 1 331 ? 51.565 17.031 -96.797 1.00 50.97 331 GLY A C 1
ATOM 2564 O O . GLY A 1 331 ? 52.542 16.958 -96.065 1.00 50.97 331 GLY A O 1
ATOM 2565 N N . GLY A 1 332 ? 51.549 16.480 -98.016 1.00 42.59 332 GLY A N 1
ATOM 2566 C CA . GLY A 1 332 ? 52.691 15.754 -98.592 1.00 42.59 332 GLY A CA 1
ATOM 2567 C C . GLY A 1 332 ? 54.022 16.539 -98.574 1.00 42.59 332 GLY A C 1
ATOM 2568 O O . GLY A 1 332 ? 54.044 17.720 -98.241 1.00 42.59 332 GLY A O 1
ATOM 2569 N N . PRO A 1 333 ? 55.153 15.953 -99.012 1.00 38.00 333 PRO A N 1
ATOM 2570 C CA . PRO A 1 333 ? 56.519 16.472 -98.784 1.00 38.00 333 PRO A CA 1
ATOM 2571 C C . PRO A 1 333 ? 56.855 17.851 -99.404 1.00 38.00 333 PRO A C 1
ATOM 2573 O O . PRO A 1 333 ? 57.982 18.327 -99.295 1.00 38.00 333 PRO A O 1
ATOM 2576 N N . ARG A 1 334 ? 55.893 18.512 -100.060 1.00 39.53 334 ARG A N 1
ATOM 2577 C CA . ARG A 1 334 ? 55.965 19.904 -100.548 1.00 39.53 334 ARG A CA 1
ATOM 2578 C C . ARG A 1 334 ? 54.692 20.724 -100.252 1.00 39.53 334 ARG A C 1
ATOM 2580 O O . ARG A 1 334 ? 54.502 21.788 -100.832 1.00 39.53 334 ARG A O 1
ATOM 2587 N N . GLY A 1 335 ? 53.806 20.229 -99.388 1.00 41.47 335 GLY A N 1
ATOM 2588 C CA . GLY A 1 335 ? 52.502 20.812 -99.081 1.00 41.47 335 GLY A CA 1
ATOM 2589 C C . GLY A 1 335 ? 52.586 21.896 -98.009 1.00 41.47 335 GLY A C 1
ATOM 2590 O O . GLY A 1 335 ? 53.128 21.684 -96.931 1.00 41.47 335 GLY A O 1
ATOM 2591 N N . SER A 1 336 ? 52.044 23.071 -98.322 1.00 46.59 336 SER A N 1
ATOM 2592 C CA . SER A 1 336 ? 51.875 24.189 -97.394 1.00 46.59 336 SER A CA 1
ATOM 2593 C C . SER A 1 336 ? 51.110 23.744 -96.143 1.00 46.59 336 SER A C 1
ATOM 2595 O O . SER A 1 336 ? 49.957 23.336 -96.250 1.00 46.59 336 SER A O 1
ATOM 2597 N N . LEU A 1 337 ? 51.726 23.871 -94.963 1.00 53.78 337 LEU A N 1
ATOM 2598 C CA . LEU A 1 337 ? 50.996 23.904 -93.695 1.00 53.78 337 LEU A CA 1
ATOM 2599 C C . LEU A 1 337 ? 50.023 25.095 -93.766 1.00 53.78 337 LEU A C 1
ATOM 2601 O O . LEU A 1 337 ? 50.444 26.255 -93.739 1.00 53.78 337 LEU A O 1
ATOM 2605 N N . ASP A 1 338 ? 48.736 24.820 -93.970 1.00 55.06 338 ASP A N 1
ATOM 2606 C CA . ASP A 1 338 ? 47.691 25.844 -94.004 1.00 55.06 338 ASP A CA 1
ATOM 2607 C C . ASP A 1 338 ? 47.205 26.184 -92.587 1.00 55.06 338 ASP A C 1
ATOM 2609 O O . ASP A 1 338 ? 47.396 25.419 -91.641 1.00 55.06 338 ASP A O 1
ATOM 2613 N N . GLY A 1 339 ? 46.555 27.339 -92.421 1.00 56.66 339 GLY A N 1
ATOM 2614 C CA . GLY A 1 339 ? 46.059 27.815 -91.124 1.00 56.66 339 GLY A CA 1
ATOM 2615 C C . GLY A 1 339 ? 45.006 26.902 -90.478 1.00 56.66 339 GLY A C 1
ATOM 2616 O O . GLY A 1 339 ? 44.682 27.080 -89.306 1.00 56.66 339 GLY A O 1
ATOM 2617 N N . SER A 1 340 ? 44.468 25.932 -91.220 1.00 61.66 340 SER A N 1
ATOM 2618 C CA . SER A 1 340 ? 43.620 24.845 -90.716 1.00 61.66 340 SER A CA 1
ATOM 2619 C C . SER A 1 340 ? 44.421 23.772 -89.966 1.00 61.66 340 SER A C 1
ATOM 2621 O O . SER A 1 340 ? 43.983 23.316 -88.915 1.00 61.66 340 SER A O 1
ATOM 2623 N N . THR A 1 341 ? 45.620 23.422 -90.446 1.00 61.72 341 THR A N 1
ATOM 2624 C CA . THR A 1 341 ? 46.525 22.473 -89.771 1.00 61.72 341 THR A CA 1
ATOM 2625 C C . THR A 1 341 ? 47.058 23.072 -88.473 1.00 61.72 341 THR A C 1
ATOM 2627 O O . THR A 1 341 ? 47.108 22.392 -87.455 1.00 61.72 341 THR A O 1
ATOM 2630 N N . LEU A 1 342 ? 47.375 24.370 -88.485 1.00 60.31 342 LEU A N 1
ATOM 2631 C CA . LEU A 1 342 ? 47.816 25.094 -87.292 1.00 60.31 342 LEU A CA 1
ATOM 2632 C C . LEU A 1 342 ? 46.734 25.127 -86.204 1.00 60.31 342 LEU A C 1
ATOM 2634 O O . LEU A 1 342 ? 47.014 24.799 -85.058 1.00 60.31 342 LEU A O 1
ATOM 2638 N N . ARG A 1 343 ? 45.488 25.448 -86.577 1.00 63.47 343 ARG A N 1
ATOM 2639 C CA . ARG A 1 343 ? 44.356 25.445 -85.639 1.00 63.47 343 ARG A CA 1
ATOM 2640 C C . ARG A 1 343 ? 44.103 24.067 -85.030 1.00 63.47 343 ARG A C 1
ATOM 2642 O O . ARG A 1 343 ? 43.828 23.987 -83.841 1.00 63.47 343 ARG A O 1
ATOM 2649 N N . ALA A 1 344 ? 44.239 22.998 -85.815 1.00 65.94 344 ALA A N 1
ATOM 2650 C CA . ALA A 1 344 ? 44.106 21.635 -85.304 1.00 65.94 344 ALA A CA 1
ATOM 2651 C C . ALA A 1 344 ? 45.221 21.271 -84.307 1.00 65.94 344 ALA A C 1
ATOM 2653 O O . ALA A 1 344 ? 44.962 20.598 -83.319 1.00 65.94 344 ALA A O 1
ATOM 2654 N N . VAL A 1 345 ? 46.452 21.740 -84.535 1.00 62.66 345 VAL A N 1
ATOM 2655 C CA . VAL A 1 345 ? 47.595 21.524 -83.632 1.00 62.66 345 VAL A CA 1
ATOM 2656 C C . VAL A 1 345 ? 47.461 22.344 -82.338 1.00 62.66 345 VAL A C 1
ATOM 2658 O O . VAL A 1 345 ? 47.735 21.827 -81.255 1.00 62.66 345 VAL A O 1
ATOM 2661 N N . GLU A 1 346 ? 47.006 23.598 -82.423 1.00 62.91 346 GLU A N 1
ATOM 2662 C CA . GLU A 1 346 ? 46.764 24.458 -81.255 1.00 62.91 346 GLU A CA 1
ATOM 2663 C C . GLU A 1 346 ? 45.612 23.950 -80.370 1.00 62.91 346 GLU A C 1
ATOM 2665 O O . GLU A 1 346 ? 45.684 24.095 -79.152 1.00 62.91 346 GLU A O 1
ATOM 2670 N N . ASP A 1 347 ? 44.595 23.294 -80.944 1.00 73.12 347 ASP A N 1
ATOM 2671 C CA . ASP A 1 347 ? 43.437 22.741 -80.217 1.00 73.12 347 ASP A CA 1
ATOM 2672 C C . ASP A 1 347 ? 43.783 21.518 -79.334 1.00 73.12 347 ASP A C 1
ATOM 2674 O O . ASP A 1 347 ? 43.092 21.215 -78.358 1.00 73.12 347 ASP A O 1
ATOM 2678 N N . VAL A 1 348 ? 44.906 20.839 -79.601 1.00 68.62 348 VAL A N 1
ATOM 2679 C CA . VAL A 1 348 ? 45.362 19.669 -78.822 1.00 68.62 348 VAL A CA 1
ATOM 2680 C C . VAL A 1 348 ? 45.865 20.062 -77.425 1.00 68.62 348 VAL A C 1
ATOM 2682 O O . VAL A 1 348 ? 45.638 19.340 -76.449 1.00 68.62 348 VAL A O 1
ATOM 2685 N N . LEU A 1 349 ? 46.534 21.214 -77.300 1.00 65.50 349 LEU A N 1
ATOM 2686 C CA . LEU A 1 349 ? 47.139 21.689 -76.048 1.00 65.50 349 LEU A CA 1
ATOM 2687 C C . LEU A 1 349 ? 46.121 21.975 -74.922 1.00 65.50 349 LEU A C 1
ATOM 2689 O O . LEU A 1 349 ? 46.316 21.451 -73.821 1.00 65.50 349 LEU A O 1
ATOM 2693 N N . PRO A 1 350 ? 45.028 22.736 -75.136 1.00 72.31 350 PRO A N 1
ATOM 2694 C CA . PRO A 1 350 ? 44.034 22.981 -74.091 1.00 72.31 350 PRO A CA 1
ATOM 2695 C C . PRO A 1 350 ? 43.269 21.709 -73.697 1.00 72.31 350 PRO A C 1
ATOM 2697 O O . PRO A 1 350 ? 42.980 21.513 -72.517 1.00 72.31 350 PRO A O 1
ATOM 2700 N N . LYS A 1 351 ? 43.002 20.793 -74.641 1.00 75.06 351 LYS A N 1
ATOM 2701 C CA . LYS A 1 351 ? 42.353 19.498 -74.351 1.00 75.06 351 LYS A CA 1
ATOM 2702 C C . LYS A 1 351 ? 43.231 18.592 -73.488 1.00 75.06 351 LYS A C 1
ATOM 2704 O O . LYS A 1 351 ? 42.732 17.912 -72.596 1.00 75.06 351 LYS A O 1
ATOM 2709 N N . ARG A 1 352 ? 44.549 18.632 -73.697 1.00 66.44 352 ARG A N 1
ATOM 2710 C CA . ARG A 1 352 ? 45.524 17.970 -72.822 1.00 66.44 352 ARG A CA 1
ATOM 2711 C C . ARG A 1 352 ? 45.506 18.558 -71.414 1.00 66.44 352 ARG A C 1
ATOM 2713 O O . ARG A 1 352 ? 45.486 17.801 -70.445 1.00 66.44 352 ARG A O 1
ATOM 2720 N N . GLN A 1 353 ? 45.520 19.886 -71.303 1.00 69.75 353 GLN A N 1
ATOM 2721 C CA . GLN A 1 353 ? 45.489 20.552 -70.003 1.00 69.75 353 GLN A CA 1
ATOM 2722 C C . GLN A 1 353 ? 44.222 20.177 -69.224 1.00 69.75 353 GLN A C 1
ATOM 2724 O O . GLN A 1 353 ? 44.315 19.837 -68.050 1.00 69.75 353 GLN A O 1
ATOM 2729 N N . ALA A 1 354 ? 43.074 20.083 -69.901 1.00 73.69 354 ALA A N 1
ATOM 2730 C CA . ALA A 1 354 ? 41.820 19.643 -69.292 1.00 73.69 354 ALA A CA 1
ATOM 2731 C C . ALA A 1 354 ? 41.884 18.223 -68.688 1.00 73.69 354 ALA A C 1
ATOM 2733 O O . ALA A 1 354 ? 41.262 17.971 -67.659 1.00 73.69 354 ALA A O 1
ATOM 2734 N N . ILE A 1 355 ? 42.648 17.292 -69.274 1.00 71.62 355 ILE A N 1
ATOM 2735 C CA . ILE A 1 355 ? 42.852 15.945 -68.701 1.00 71.62 355 ILE A CA 1
ATOM 2736 C C . ILE A 1 355 ? 43.702 16.015 -67.427 1.00 71.62 355 ILE A C 1
ATOM 2738 O O . ILE A 1 355 ? 43.394 15.340 -66.443 1.00 71.62 355 ILE A O 1
ATOM 2742 N N . LEU A 1 356 ? 44.761 16.830 -67.441 1.00 71.00 356 LEU A N 1
ATOM 2743 C CA . LEU A 1 356 ? 45.666 17.003 -66.300 1.00 71.00 356 LEU A CA 1
ATOM 2744 C C . LEU A 1 356 ? 44.970 17.707 -65.129 1.00 71.00 356 LEU A C 1
ATOM 2746 O O . LEU A 1 356 ? 45.134 17.285 -63.987 1.00 71.00 356 LEU A O 1
ATOM 2750 N N . ASP A 1 357 ? 44.135 18.708 -65.414 1.00 74.56 357 ASP A N 1
ATOM 2751 C CA . ASP A 1 357 ? 43.329 19.417 -64.413 1.00 74.56 357 ASP A CA 1
ATOM 2752 C C . ASP A 1 357 ? 42.293 18.490 -63.748 1.00 74.56 357 ASP A C 1
ATOM 2754 O O . ASP A 1 357 ? 41.941 18.668 -62.582 1.00 74.56 357 ASP A O 1
ATOM 2758 N N . LEU A 1 358 ? 41.837 17.455 -64.463 1.00 76.06 358 LEU A N 1
ATOM 2759 C CA . LEU A 1 358 ? 40.981 16.388 -63.933 1.00 76.06 358 LEU A CA 1
ATOM 2760 C C . LEU A 1 358 ? 41.763 15.283 -63.192 1.00 76.06 358 LEU A C 1
ATOM 2762 O O . LEU A 1 358 ? 41.149 14.340 -62.689 1.00 76.06 358 LEU A O 1
ATOM 2766 N N . GLY A 1 359 ? 43.096 15.378 -63.109 1.00 67.94 359 GLY A N 1
ATOM 2767 C CA . GLY A 1 359 ? 43.967 14.391 -62.461 1.00 67.94 359 GLY A CA 1
ATOM 2768 C C . GLY A 1 359 ? 44.200 13.110 -63.273 1.00 67.94 359 GLY A C 1
ATOM 2769 O O . GLY A 1 359 ? 44.615 12.097 -62.708 1.00 67.94 359 GLY A O 1
ATOM 2770 N N . GLY A 1 360 ? 43.908 13.124 -64.579 1.00 63.84 360 GLY A N 1
ATOM 2771 C CA . GLY A 1 360 ? 44.136 12.002 -65.490 1.00 63.84 360 GLY A CA 1
ATOM 2772 C C . GLY A 1 360 ? 45.582 11.916 -65.992 1.00 63.84 360 GLY A C 1
ATOM 2773 O O . GLY A 1 360 ? 46.303 12.911 -66.039 1.00 63.84 360 GLY A O 1
ATOM 2774 N N . THR A 1 361 ? 46.011 10.721 -66.405 1.00 64.00 361 THR A N 1
ATOM 2775 C CA . THR A 1 361 ? 47.320 10.488 -67.037 1.00 64.00 361 THR A CA 1
ATOM 2776 C C . THR A 1 361 ? 47.164 10.192 -68.527 1.00 64.00 361 THR A C 1
ATOM 2778 O O . THR A 1 361 ? 46.176 9.599 -68.960 1.00 64.00 361 THR A O 1
ATOM 2781 N N . LEU A 1 362 ? 48.141 10.618 -69.331 1.00 59.78 362 LEU A N 1
ATOM 2782 C CA . LEU A 1 362 ? 48.148 10.374 -70.775 1.00 59.78 362 LEU A CA 1
ATOM 2783 C C . LEU A 1 362 ? 48.724 8.981 -71.097 1.00 59.78 362 LEU A C 1
ATOM 2785 O O . LEU A 1 362 ? 49.691 8.564 -70.452 1.00 59.78 362 LEU A O 1
ATOM 2789 N N . PRO A 1 363 ? 48.182 8.264 -72.099 1.00 56.59 363 PRO A N 1
ATOM 2790 C CA . PRO A 1 363 ? 48.734 6.992 -72.556 1.00 56.59 363 PRO A CA 1
ATOM 2791 C C . PRO A 1 363 ? 50.164 7.136 -73.123 1.00 56.59 363 PRO A C 1
ATOM 2793 O O . PRO A 1 363 ? 50.451 8.120 -73.806 1.00 56.59 363 PRO A O 1
ATOM 2796 N N . PRO A 1 364 ? 51.059 6.143 -72.936 1.00 49.62 364 PRO A N 1
ATOM 2797 C CA . PRO A 1 364 ? 52.444 6.208 -73.422 1.00 49.62 364 PRO A CA 1
ATOM 2798 C C . PRO A 1 364 ? 52.586 6.304 -74.949 1.00 49.62 364 PRO A C 1
ATOM 2800 O O . PRO A 1 364 ? 53.553 6.884 -75.437 1.00 49.62 364 PRO A O 1
ATOM 2803 N N . SER A 1 365 ? 51.630 5.750 -75.704 1.00 50.66 365 SER A N 1
ATOM 2804 C CA . SER A 1 365 ? 51.588 5.818 -77.174 1.00 50.66 365 SER A CA 1
ATOM 2805 C C . SER A 1 365 ? 51.487 7.250 -77.695 1.00 50.66 365 SER A C 1
ATOM 2807 O O . SER A 1 365 ? 52.068 7.575 -78.726 1.00 50.66 365 SER A O 1
ATOM 2809 N N . ASP A 1 366 ? 50.809 8.113 -76.941 1.00 52.47 366 ASP A N 1
ATOM 2810 C CA . ASP A 1 366 ? 50.429 9.455 -77.376 1.00 52.47 366 ASP A CA 1
ATOM 2811 C C . ASP A 1 366 ? 51.563 10.465 -77.084 1.00 52.47 366 ASP A C 1
ATOM 2813 O O . ASP A 1 366 ? 51.623 11.550 -77.662 1.00 52.47 366 ASP A O 1
ATOM 2817 N N . ALA A 1 367 ? 52.531 10.090 -76.234 1.00 52.19 367 ALA A N 1
ATOM 2818 C CA . ALA A 1 367 ? 53.691 10.910 -75.878 1.00 52.19 367 ALA A CA 1
ATOM 2819 C C . ALA A 1 367 ? 54.651 11.147 -77.061 1.00 52.19 367 ALA A C 1
ATOM 2821 O O . ALA A 1 367 ? 55.238 12.224 -77.181 1.00 52.19 367 ALA A O 1
ATOM 2822 N N . ALA A 1 368 ? 54.796 10.163 -77.955 1.00 49.44 368 ALA A N 1
ATOM 2823 C CA . ALA A 1 368 ? 55.633 10.287 -79.148 1.00 49.44 368 ALA A CA 1
ATOM 2824 C C . ALA A 1 368 ? 55.019 11.236 -80.193 1.00 49.44 368 ALA A C 1
ATOM 2826 O O . ALA A 1 368 ? 55.735 12.023 -80.817 1.00 49.44 368 ALA A O 1
ATOM 2827 N N . ASP A 1 369 ? 53.695 11.203 -80.349 1.00 50.44 369 ASP A N 1
ATOM 2828 C CA . ASP A 1 369 ? 52.965 12.115 -81.233 1.00 50.44 369 ASP A CA 1
ATOM 2829 C C . ASP A 1 369 ? 52.952 13.546 -80.671 1.00 50.44 369 ASP A C 1
ATOM 2831 O O . ASP A 1 369 ? 53.099 14.515 -81.418 1.00 50.44 369 ASP A O 1
ATOM 2835 N N . MET A 1 370 ? 52.919 13.693 -79.342 1.00 52.47 370 MET A N 1
ATOM 2836 C CA . MET A 1 370 ? 53.075 14.987 -78.672 1.00 52.47 370 MET A CA 1
ATOM 2837 C C . MET A 1 370 ? 54.456 15.613 -78.847 1.00 52.47 370 MET A C 1
ATOM 2839 O O . MET A 1 370 ? 54.540 16.828 -79.016 1.00 52.47 370 MET A O 1
ATOM 2843 N N . ALA A 1 371 ? 55.532 14.820 -78.835 1.00 50.69 371 ALA A N 1
ATOM 2844 C CA . ALA A 1 371 ? 56.877 15.337 -79.089 1.00 50.69 371 ALA A CA 1
ATOM 2845 C C . ALA A 1 371 ? 56.971 15.985 -80.482 1.00 50.69 371 ALA A C 1
ATOM 2847 O O . ALA A 1 371 ? 57.537 17.068 -80.619 1.00 50.69 371 ALA A O 1
ATOM 2848 N N . LYS A 1 372 ? 56.330 15.378 -81.491 1.00 52.69 372 LYS A N 1
ATOM 2849 C CA . LYS A 1 372 ? 56.231 15.941 -82.848 1.00 52.69 372 LYS A CA 1
ATOM 2850 C C . LYS A 1 372 ? 55.376 17.209 -82.895 1.00 52.69 372 LYS A C 1
ATOM 2852 O O . LYS A 1 372 ? 55.724 18.153 -83.595 1.00 52.69 372 LYS A O 1
ATOM 2857 N N . ILE A 1 373 ? 54.275 17.256 -82.147 1.00 51.94 373 ILE A N 1
ATOM 2858 C CA . ILE A 1 373 ? 53.405 18.439 -82.056 1.00 51.94 373 ILE A CA 1
ATOM 2859 C C . ILE A 1 373 ? 54.120 19.613 -81.378 1.00 51.94 373 ILE A C 1
ATOM 2861 O O . ILE A 1 373 ? 54.082 20.725 -81.897 1.00 51.94 373 ILE A O 1
ATOM 2865 N N . HIS A 1 374 ? 54.821 19.377 -80.267 1.00 50.50 374 HIS A N 1
ATOM 2866 C CA . HIS A 1 374 ? 55.641 20.394 -79.602 1.00 50.50 374 HIS A CA 1
ATOM 2867 C C . HIS A 1 374 ? 56.783 20.886 -80.496 1.00 50.50 374 HIS A C 1
ATOM 2869 O O . HIS A 1 374 ? 57.048 22.085 -80.534 1.00 50.50 374 HIS A O 1
ATOM 2875 N N . GLU A 1 375 ? 57.424 19.986 -81.246 1.00 51.28 375 GLU A N 1
ATOM 2876 C CA . GLU A 1 375 ? 58.427 20.361 -82.244 1.00 51.28 375 GLU A CA 1
ATOM 2877 C C . GLU A 1 375 ? 57.820 21.281 -83.319 1.00 51.28 375 GLU A C 1
ATOM 2879 O O . GLU A 1 375 ? 58.389 22.327 -83.626 1.00 51.28 375 GLU A O 1
ATOM 2884 N N . LEU A 1 376 ? 56.632 20.954 -83.839 1.00 51.47 376 LEU A N 1
ATOM 2885 C CA . LEU A 1 376 ? 55.934 21.765 -84.844 1.00 51.47 376 LEU A CA 1
ATOM 2886 C C . LEU A 1 376 ? 55.504 23.143 -84.309 1.00 51.47 376 LEU A C 1
ATOM 2888 O O . LEU A 1 376 ? 55.690 24.145 -85.001 1.00 51.47 376 LEU A O 1
ATOM 2892 N N . VAL A 1 377 ? 54.977 23.216 -83.083 1.00 50.34 377 VAL A N 1
ATOM 2893 C CA . VAL A 1 377 ? 54.591 24.481 -82.429 1.00 50.34 377 VAL A CA 1
ATOM 2894 C C . VAL A 1 377 ? 55.821 25.341 -82.121 1.00 50.34 377 VAL A C 1
ATOM 2896 O O . VAL A 1 377 ? 55.810 26.541 -82.396 1.00 50.34 377 VAL A O 1
ATOM 2899 N N . GLY A 1 378 ? 56.901 24.738 -81.614 1.00 48.06 378 GLY A N 1
ATOM 2900 C CA . GLY A 1 378 ? 58.156 25.432 -81.312 1.00 48.06 378 GLY A CA 1
ATOM 2901 C C . GLY A 1 378 ? 58.820 26.011 -82.561 1.00 48.06 378 GLY A C 1
ATOM 2902 O O . GLY A 1 378 ? 59.192 27.184 -82.580 1.00 48.06 378 GLY A O 1
ATOM 2903 N N . VAL A 1 379 ? 58.883 25.236 -83.650 1.00 47.44 379 VAL A N 1
ATOM 2904 C CA . VAL A 1 379 ? 59.356 25.721 -84.957 1.00 47.44 379 VAL A CA 1
ATOM 2905 C C . VAL A 1 379 ? 58.489 26.889 -85.443 1.00 47.44 379 VAL A C 1
ATOM 2907 O O . VAL A 1 379 ? 59.016 27.895 -85.914 1.00 47.44 379 VAL A O 1
ATOM 2910 N N . PHE A 1 380 ? 57.167 26.819 -85.287 1.00 48.69 380 PHE A N 1
ATOM 2911 C CA . PHE A 1 380 ? 56.259 27.875 -85.737 1.00 48.69 380 PHE A CA 1
ATOM 2912 C C . PHE A 1 380 ? 56.389 29.189 -84.943 1.00 48.69 380 PHE A C 1
ATOM 2914 O O . PHE A 1 380 ? 56.427 30.265 -85.552 1.00 48.69 380 PHE A O 1
ATOM 2921 N N . GLN A 1 381 ? 56.505 29.120 -83.611 1.00 47.09 381 GLN A N 1
ATOM 2922 C CA . GLN A 1 381 ? 56.691 30.299 -82.752 1.00 47.09 381 GLN A CA 1
ATOM 2923 C C . GLN A 1 381 ? 57.997 31.042 -83.070 1.00 47.09 381 GLN A C 1
ATOM 2925 O O . GLN A 1 381 ? 57.999 32.271 -83.138 1.00 47.09 381 GLN A O 1
ATOM 2930 N N . VAL A 1 382 ? 59.078 30.313 -83.365 1.00 44.19 382 VAL A N 1
ATOM 2931 C CA . VAL A 1 382 ? 60.380 30.894 -83.745 1.00 44.19 382 VAL A CA 1
ATOM 2932 C C . VAL A 1 382 ? 60.322 31.647 -85.076 1.00 44.19 382 VAL A C 1
ATOM 2934 O O . VAL A 1 382 ? 60.966 32.685 -85.231 1.00 44.19 382 VAL A O 1
ATOM 2937 N N . PHE A 1 383 ? 59.527 31.177 -86.042 1.00 43.06 383 PHE A N 1
ATOM 2938 C CA . PHE A 1 383 ? 59.370 31.853 -87.336 1.00 43.06 383 PHE A CA 1
ATOM 2939 C C . PHE A 1 383 ? 58.259 32.917 -87.352 1.00 43.06 383 PHE A C 1
ATOM 2941 O O . PHE A 1 383 ? 58.002 33.518 -88.401 1.00 43.06 383 PHE A O 1
ATOM 2948 N N . GLY A 1 384 ? 57.621 33.191 -86.206 1.00 41.19 384 GLY A N 1
ATOM 2949 C CA . GLY A 1 384 ? 56.640 34.268 -86.039 1.00 41.19 384 GLY A CA 1
ATOM 2950 C C . GLY A 1 384 ? 55.473 34.195 -87.028 1.00 41.19 384 GLY A C 1
ATOM 2951 O O . GLY A 1 384 ? 55.004 35.227 -87.502 1.00 41.19 384 GLY A O 1
ATOM 2952 N N . GLY A 1 385 ? 55.072 32.983 -87.422 1.00 46.28 385 GLY A N 1
ATOM 2953 C CA . GLY A 1 385 ? 53.977 32.759 -88.369 1.00 46.28 385 GLY A CA 1
ATOM 2954 C C . GLY A 1 385 ? 54.269 33.105 -89.837 1.00 46.28 385 GLY A C 1
ATOM 2955 O O . GLY A 1 385 ? 53.337 33.164 -90.642 1.00 46.28 385 GLY A O 1
ATOM 2956 N N . ARG A 1 386 ? 55.534 33.320 -90.233 1.00 44.56 386 ARG A N 1
ATOM 2957 C CA . ARG A 1 386 ? 55.893 33.609 -91.635 1.00 44.56 386 ARG A CA 1
ATOM 2958 C C . ARG A 1 386 ? 56.015 32.339 -92.489 1.00 44.56 386 ARG A C 1
ATOM 2960 O O . ARG A 1 386 ? 56.978 31.575 -92.417 1.00 44.56 386 ARG A O 1
ATOM 2967 N N . ARG A 1 387 ? 54.976 32.141 -93.306 1.00 43.59 387 ARG A N 1
ATOM 2968 C CA . ARG A 1 387 ? 54.624 30.945 -94.096 1.00 43.59 387 ARG A CA 1
ATOM 2969 C C . ARG A 1 387 ? 55.623 30.566 -95.201 1.00 43.59 387 ARG A C 1
ATOM 2971 O O . ARG A 1 387 ? 55.659 29.417 -95.626 1.00 43.59 387 ARG A O 1
ATOM 2978 N N . ASP A 1 388 ? 56.439 31.511 -95.652 1.00 45.28 388 ASP A N 1
ATOM 2979 C CA . ASP A 1 388 ? 57.425 31.377 -96.731 1.00 45.28 388 ASP A CA 1
ATOM 2980 C C . ASP A 1 388 ? 58.748 30.726 -96.285 1.00 45.28 388 ASP A C 1
ATOM 2982 O O . ASP A 1 388 ? 59.506 30.233 -97.120 1.00 45.28 388 ASP A O 1
ATOM 2986 N N . ARG A 1 389 ? 59.024 30.680 -94.972 1.00 44.00 389 ARG A N 1
ATOM 2987 C CA . ARG A 1 389 ? 60.323 30.233 -94.430 1.00 44.00 389 ARG A CA 1
ATOM 2988 C C . ARG A 1 389 ? 60.318 28.838 -93.800 1.00 44.00 389 ARG A C 1
ATOM 2990 O O . ARG A 1 389 ? 61.388 28.262 -93.618 1.00 44.00 389 ARG A O 1
ATOM 2997 N N . LEU A 1 390 ? 59.143 28.267 -93.523 1.00 45.12 390 LEU A N 1
ATOM 2998 C CA . LEU A 1 390 ? 59.011 26.985 -92.814 1.00 45.12 390 LEU A CA 1
ATOM 2999 C C . LEU A 1 390 ? 59.439 25.768 -93.655 1.00 45.12 390 LEU A C 1
ATOM 3001 O O . LEU A 1 390 ? 60.169 24.904 -93.175 1.00 45.12 390 LEU A O 1
ATOM 3005 N N . GLY A 1 391 ? 59.008 25.704 -94.919 1.00 45.41 391 GLY A N 1
ATOM 3006 C CA . GLY A 1 391 ? 59.299 24.573 -95.812 1.00 45.41 391 GLY A CA 1
ATOM 3007 C C . GLY A 1 391 ? 60.798 24.366 -96.081 1.00 45.41 391 GLY A C 1
ATOM 3008 O O . GLY A 1 391 ? 61.296 23.252 -95.908 1.00 45.41 391 GLY A O 1
ATOM 3009 N N . PRO A 1 392 ? 61.553 25.420 -96.447 1.00 44.44 392 PRO A N 1
ATOM 3010 C CA . PRO A 1 392 ? 63.001 25.331 -96.616 1.00 44.44 392 PRO A CA 1
ATOM 3011 C C . PRO A 1 392 ? 63.733 24.960 -95.320 1.00 44.44 392 PRO A C 1
ATOM 3013 O O . PRO A 1 392 ? 64.658 24.155 -95.366 1.00 44.44 392 PRO A O 1
ATOM 3016 N N . ALA A 1 393 ? 63.309 25.494 -94.168 1.00 43.66 393 ALA A N 1
ATOM 3017 C CA . ALA A 1 393 ? 63.948 25.231 -92.878 1.00 43.66 393 ALA A CA 1
ATOM 3018 C C . ALA A 1 393 ? 63.835 23.756 -92.449 1.00 43.66 393 ALA A C 1
ATOM 3020 O O . ALA A 1 393 ? 64.831 23.164 -92.035 1.00 43.66 393 ALA A O 1
ATOM 3021 N N . LEU A 1 394 ? 62.661 23.137 -92.624 1.00 45.84 394 LEU A N 1
ATOM 3022 C CA . LEU A 1 394 ? 62.449 21.710 -92.344 1.00 45.84 394 LEU A CA 1
ATOM 3023 C C . LEU A 1 394 ? 63.257 20.815 -93.301 1.00 45.84 394 LEU A C 1
ATOM 3025 O O . LEU A 1 394 ? 63.915 19.876 -92.863 1.00 45.84 394 LEU A O 1
ATOM 3029 N N . ALA A 1 395 ? 63.305 21.154 -94.594 1.00 46.38 395 ALA A N 1
ATOM 3030 C CA . ALA A 1 395 ? 64.080 20.402 -95.584 1.00 46.38 395 ALA A CA 1
ATOM 3031 C C . ALA A 1 395 ? 65.607 20.529 -95.403 1.00 46.38 395 ALA A C 1
ATOM 3033 O O . ALA A 1 395 ? 66.353 19.630 -95.802 1.00 46.38 395 ALA A O 1
ATOM 3034 N N . ILE A 1 396 ? 66.080 21.648 -94.840 1.00 44.03 396 ILE A N 1
ATOM 3035 C CA . ILE A 1 396 ? 67.485 21.856 -94.461 1.00 44.03 396 ILE A CA 1
ATOM 3036 C C . ILE A 1 396 ? 67.808 21.046 -93.204 1.00 44.03 396 ILE A C 1
ATOM 3038 O O . ILE A 1 396 ? 68.812 20.339 -93.201 1.00 44.03 396 ILE A O 1
ATOM 3042 N N . ARG A 1 397 ? 66.941 21.075 -92.182 1.00 42.94 397 ARG A N 1
ATOM 3043 C CA . ARG A 1 397 ? 67.064 20.252 -90.967 1.00 42.94 397 ARG A CA 1
ATOM 3044 C C . ARG A 1 397 ? 67.175 18.765 -91.305 1.00 42.94 397 ARG A C 1
ATOM 3046 O O . ARG A 1 397 ? 68.082 18.103 -90.813 1.00 42.94 397 ARG A O 1
ATOM 3053 N N . ASP A 1 398 ? 66.294 18.250 -92.159 1.00 45.12 398 ASP A N 1
ATOM 3054 C CA . ASP A 1 398 ? 66.238 16.815 -92.465 1.00 45.12 398 ASP A CA 1
ATOM 3055 C C . ASP A 1 398 ? 67.472 16.346 -93.252 1.00 45.12 398 ASP A C 1
ATOM 3057 O O . ASP A 1 398 ? 68.077 15.332 -92.901 1.00 45.12 398 ASP A O 1
ATOM 3061 N N . ARG A 1 399 ? 67.930 17.137 -94.237 1.00 45.09 399 ARG A N 1
ATOM 3062 C CA . ARG A 1 399 ? 69.204 16.882 -94.935 1.00 45.09 399 ARG A CA 1
ATOM 3063 C C . ARG A 1 399 ? 70.409 16.957 -94.000 1.00 45.09 399 ARG A C 1
ATOM 3065 O O . ARG A 1 399 ? 71.340 16.168 -94.141 1.00 45.09 399 ARG A O 1
ATOM 3072 N N . PHE A 1 400 ? 70.393 17.888 -93.049 1.00 43.53 400 PHE A N 1
ATOM 3073 C CA . PHE A 1 400 ? 71.485 18.063 -92.097 1.00 43.53 400 PHE A CA 1
ATOM 3074 C C . PHE A 1 400 ? 71.533 16.928 -91.067 1.00 43.53 400 PHE A C 1
ATOM 3076 O O . PHE A 1 400 ? 72.614 16.444 -90.753 1.00 43.53 400 PHE A O 1
ATOM 3083 N N . LEU A 1 401 ? 70.385 16.440 -90.586 1.00 43.84 401 LEU A N 1
ATOM 3084 C CA . LEU A 1 401 ? 70.307 15.271 -89.702 1.00 43.84 401 LEU A CA 1
ATOM 3085 C C . LEU A 1 401 ? 70.746 13.981 -90.409 1.00 43.84 401 LEU A C 1
ATOM 3087 O O . LEU A 1 401 ? 71.404 13.147 -89.787 1.00 43.84 401 LEU A O 1
ATOM 3091 N N . GLU A 1 402 ? 70.436 13.816 -91.698 1.00 44.34 402 GLU A N 1
ATOM 3092 C CA . GLU A 1 402 ? 70.987 12.719 -92.505 1.00 44.34 402 GLU A CA 1
ATOM 3093 C C . GLU A 1 402 ? 72.508 12.837 -92.676 1.00 44.34 402 GLU A C 1
ATOM 3095 O O . GLU A 1 402 ? 73.223 11.855 -92.469 1.00 44.34 402 GLU A O 1
ATOM 3100 N N . GLN A 1 403 ? 73.026 14.034 -92.973 1.00 41.69 403 GLN A N 1
ATOM 3101 C CA . GLN A 1 403 ? 74.471 14.268 -93.094 1.00 41.69 403 GLN A CA 1
ATOM 3102 C C . GLN A 1 403 ? 75.216 14.102 -91.762 1.00 41.69 403 GLN A C 1
ATOM 3104 O O . GLN A 1 403 ? 76.304 13.526 -91.743 1.00 41.69 403 GLN A O 1
ATOM 3109 N N . ALA A 1 404 ? 74.634 14.541 -90.646 1.00 41.44 404 ALA A N 1
ATOM 3110 C CA . ALA A 1 404 ? 75.201 14.388 -89.308 1.00 41.44 404 ALA A CA 1
ATOM 3111 C C . ALA A 1 404 ? 75.219 12.918 -88.856 1.00 41.44 404 ALA A C 1
ATOM 3113 O O . ALA A 1 404 ? 76.196 12.471 -88.261 1.00 41.44 404 ALA A O 1
ATOM 3114 N N . LYS A 1 405 ? 74.188 12.128 -89.196 1.00 40.91 405 LYS A N 1
ATOM 3115 C CA . LYS A 1 405 ? 74.193 10.670 -88.970 1.00 40.91 405 LYS A CA 1
ATOM 3116 C C . LYS A 1 405 ? 75.240 9.949 -89.820 1.00 40.91 405 LYS A C 1
ATOM 3118 O O . LYS A 1 405 ? 75.810 8.962 -89.363 1.00 40.91 405 LYS A O 1
ATOM 3123 N N . ALA A 1 406 ? 75.499 10.438 -91.033 1.00 41.28 406 ALA A N 1
ATOM 3124 C CA . ALA A 1 406 ? 76.484 9.862 -91.945 1.00 41.28 406 ALA A CA 1
ATOM 3125 C C . ALA A 1 406 ? 77.939 10.252 -91.617 1.00 41.28 406 ALA A C 1
ATOM 3127 O O . ALA A 1 406 ? 78.863 9.571 -92.058 1.00 41.28 406 ALA A O 1
ATOM 3128 N N . THR A 1 407 ? 78.167 11.313 -90.833 1.00 40.38 407 THR A N 1
ATOM 3129 C CA . THR A 1 407 ? 79.499 11.916 -90.670 1.00 40.38 407 THR A CA 1
ATOM 3130 C C . THR A 1 407 ? 79.845 12.100 -89.191 1.00 40.38 407 THR A C 1
ATOM 3132 O O . THR A 1 407 ? 79.454 13.080 -88.566 1.00 40.38 407 THR A O 1
ATOM 3135 N N . LYS A 1 408 ? 80.641 11.186 -88.618 1.00 39.88 408 LYS A N 1
ATOM 3136 C CA . LYS A 1 408 ? 81.243 11.332 -87.273 1.00 39.88 408 LYS A CA 1
ATOM 3137 C C . LYS A 1 408 ? 82.379 12.380 -87.254 1.00 39.88 408 LYS A C 1
ATOM 3139 O O . LYS A 1 408 ? 83.495 12.060 -86.859 1.00 39.88 408 LYS A O 1
ATOM 3144 N N . SER A 1 409 ? 82.158 13.607 -87.731 1.00 42.53 409 SER A N 1
ATOM 3145 C CA . SER A 1 409 ? 83.205 14.645 -87.751 1.00 42.53 409 SER A CA 1
ATOM 3146 C C . SER A 1 409 ? 82.728 15.984 -87.190 1.00 42.53 409 SER A C 1
ATOM 3148 O O . SER A 1 409 ? 81.761 16.571 -87.672 1.00 42.53 409 SER A O 1
ATOM 3150 N N . GLN A 1 410 ? 83.457 16.480 -86.186 1.00 39.28 410 GLN A N 1
ATOM 3151 C CA . GLN A 1 410 ? 83.207 17.729 -85.455 1.00 39.28 410 GLN A CA 1
ATOM 3152 C C . GLN A 1 410 ? 83.302 18.999 -86.326 1.00 39.28 410 GLN A C 1
ATOM 3154 O O . GLN A 1 410 ? 82.764 20.039 -85.953 1.00 39.28 410 GLN A O 1
ATOM 3159 N N . SER A 1 411 ? 83.936 18.943 -87.503 1.00 38.44 411 SER A N 1
ATOM 3160 C CA . SER A 1 411 ? 84.219 20.146 -88.305 1.00 38.44 411 SER A CA 1
ATOM 3161 C C . SER A 1 411 ? 82.996 20.743 -89.015 1.00 38.44 411 SER A C 1
ATOM 3163 O O . SER A 1 411 ? 82.977 21.938 -89.294 1.00 38.44 411 SER A O 1
ATOM 3165 N N . SER A 1 412 ? 81.946 19.952 -89.268 1.00 43.38 412 SER A N 1
ATOM 3166 C CA . SER A 1 412 ? 80.717 20.441 -89.926 1.00 43.38 412 SER A CA 1
ATOM 3167 C C . SER A 1 412 ? 79.742 21.124 -88.958 1.00 43.38 412 SER A C 1
ATOM 3169 O O . SER A 1 412 ? 78.881 21.893 -89.379 1.00 43.38 412 SER A O 1
ATOM 3171 N N . ILE A 1 413 ? 79.901 20.886 -87.654 1.00 41.44 413 ILE A N 1
ATOM 3172 C CA . ILE A 1 413 ? 79.052 21.439 -86.592 1.00 41.44 413 ILE A CA 1
ATOM 3173 C C . ILE A 1 413 ? 79.397 22.918 -86.335 1.00 41.44 413 ILE A C 1
ATOM 3175 O O . ILE A 1 413 ? 78.501 23.749 -86.213 1.00 41.44 413 ILE A O 1
ATOM 3179 N N . ALA A 1 414 ? 80.685 23.277 -86.359 1.00 40.09 414 ALA A N 1
ATOM 3180 C CA . ALA A 1 414 ? 81.148 24.654 -86.154 1.00 40.09 414 ALA A CA 1
ATOM 3181 C C . ALA A 1 414 ? 80.709 25.622 -87.273 1.00 40.09 414 ALA A C 1
ATOM 3183 O O . ALA A 1 414 ? 80.404 26.783 -87.010 1.00 40.09 414 ALA A O 1
ATOM 3184 N N . ALA A 1 415 ? 80.604 25.142 -88.518 1.00 42.12 415 ALA A N 1
ATOM 3185 C CA . ALA A 1 415 ? 80.117 25.942 -89.645 1.00 42.12 415 ALA A CA 1
ATOM 3186 C C . ALA A 1 415 ? 78.590 26.168 -89.619 1.00 42.12 415 ALA A C 1
ATOM 3188 O O . ALA A 1 415 ? 78.100 27.118 -90.221 1.00 42.12 415 ALA A O 1
ATOM 3189 N N . ALA A 1 416 ? 77.828 25.325 -88.913 1.00 42.38 416 ALA A N 1
ATOM 3190 C CA . ALA A 1 416 ? 76.375 25.461 -88.781 1.00 42.38 416 ALA A CA 1
ATOM 3191 C C . ALA A 1 416 ? 75.955 26.455 -87.678 1.00 42.38 416 ALA A C 1
ATOM 3193 O O . ALA A 1 416 ? 74.869 27.033 -87.749 1.00 42.38 416 ALA A O 1
ATOM 3194 N N . LEU A 1 417 ? 76.831 26.704 -86.696 1.00 41.56 417 LEU A N 1
ATOM 3195 C CA . LEU A 1 417 ? 76.594 27.596 -85.551 1.00 41.56 417 LEU A CA 1
ATOM 3196 C C . LEU A 1 417 ? 76.660 29.098 -85.883 1.00 41.56 417 LEU A C 1
ATOM 3198 O O . LEU A 1 417 ? 76.315 29.926 -85.047 1.00 41.56 417 LEU A O 1
ATOM 3202 N N . THR A 1 418 ? 77.038 29.473 -87.106 1.00 39.81 418 THR A N 1
ATOM 3203 C CA . THR A 1 418 ? 77.038 30.876 -87.564 1.00 39.81 418 THR A CA 1
ATOM 3204 C C . THR A 1 418 ? 75.683 31.349 -88.097 1.00 39.81 418 THR A C 1
ATOM 3206 O O . THR A 1 418 ? 75.509 32.542 -88.339 1.00 39.81 418 THR A O 1
ATOM 3209 N N . ASN A 1 419 ? 74.697 30.455 -88.263 1.00 41.47 419 ASN A N 1
ATOM 3210 C CA . ASN A 1 419 ? 73.343 30.839 -88.659 1.00 41.47 419 ASN A CA 1
ATOM 3211 C C . ASN A 1 419 ? 72.431 30.945 -87.419 1.00 41.47 419 ASN A C 1
ATOM 3213 O O . ASN A 1 419 ? 72.059 29.912 -86.855 1.00 41.47 419 ASN A O 1
ATOM 3217 N N . PRO A 1 420 ? 72.007 32.157 -87.015 1.00 40.59 420 PRO A N 1
ATOM 3218 C CA . PRO A 1 420 ? 71.256 32.363 -85.775 1.00 40.59 420 PRO A CA 1
ATOM 3219 C C . PRO A 1 420 ? 69.920 31.604 -85.734 1.00 40.59 420 PRO A C 1
ATOM 3221 O O . PRO A 1 420 ? 69.471 31.214 -84.662 1.00 40.59 420 PRO A O 1
ATOM 3224 N N . HIS A 1 421 ? 69.312 31.301 -86.886 1.00 38.53 421 HIS A N 1
ATOM 3225 C CA . HIS A 1 421 ? 68.087 30.498 -86.946 1.00 38.53 421 HIS A CA 1
ATOM 3226 C C . HIS A 1 421 ? 68.332 29.001 -86.722 1.00 38.53 421 HIS A C 1
ATOM 3228 O O . HIS A 1 421 ? 67.479 28.324 -86.152 1.00 38.53 421 HIS A O 1
ATOM 3234 N N .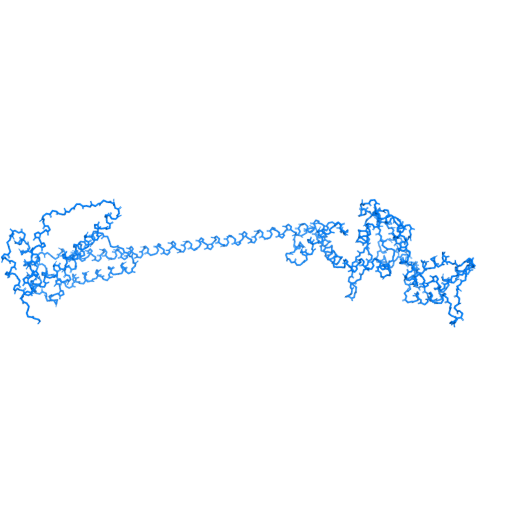 LEU A 1 422 ? 69.492 28.479 -87.136 1.00 42.09 422 LEU A N 1
ATOM 3235 C CA . LEU A 1 422 ? 69.883 27.105 -86.821 1.00 42.09 422 LEU A CA 1
ATOM 3236 C C . LEU A 1 422 ? 70.269 26.983 -85.350 1.00 42.09 422 LEU A C 1
ATOM 3238 O O . LEU A 1 422 ? 69.911 25.986 -84.746 1.00 42.09 422 LEU A O 1
ATOM 3242 N N . VAL A 1 423 ? 70.888 28.004 -84.750 1.00 41.94 423 VAL A N 1
ATOM 3243 C CA . VAL A 1 423 ? 71.220 28.019 -83.314 1.00 41.94 423 VAL A CA 1
ATOM 3244 C C . VAL A 1 423 ? 69.967 27.920 -82.443 1.00 41.94 423 VAL A C 1
ATOM 3246 O O . VAL A 1 423 ? 69.943 27.107 -81.525 1.00 41.94 423 VAL A O 1
ATOM 3249 N N . THR A 1 424 ? 68.892 28.652 -82.757 1.00 41.03 424 THR A N 1
ATOM 3250 C CA . THR A 1 424 ? 67.630 28.560 -81.997 1.00 41.03 424 THR A CA 1
ATOM 3251 C C . THR A 1 424 ? 66.915 27.220 -82.206 1.00 41.03 424 THR A C 1
ATOM 3253 O O . THR A 1 424 ? 66.377 26.654 -81.256 1.00 41.03 424 THR A O 1
ATOM 3256 N N . VAL A 1 425 ? 66.938 26.666 -83.426 1.00 42.22 425 VAL A N 1
ATOM 3257 C CA . VAL A 1 425 ? 66.396 25.321 -83.702 1.00 42.22 425 VAL A CA 1
ATOM 3258 C C . VAL A 1 425 ? 67.226 24.242 -83.000 1.00 42.22 425 VAL A C 1
ATOM 3260 O O . VAL A 1 425 ? 66.651 23.322 -82.428 1.00 42.22 425 VAL A O 1
ATOM 3263 N N . PHE A 1 426 ? 68.553 24.379 -82.964 1.00 44.22 426 PHE A N 1
ATOM 3264 C CA . PHE A 1 426 ? 69.446 23.504 -82.209 1.00 44.22 426 PHE A CA 1
ATOM 3265 C C . PHE A 1 426 ? 69.233 23.642 -80.703 1.00 44.22 426 PHE A C 1
ATOM 3267 O O . PHE A 1 426 ? 69.187 22.621 -80.029 1.00 44.22 426 PHE A O 1
ATOM 3274 N N . GLN A 1 427 ? 69.044 24.849 -80.162 1.00 43.94 427 GLN A N 1
ATOM 3275 C CA . GLN A 1 427 ? 68.716 25.055 -78.747 1.00 43.94 427 GLN A CA 1
ATOM 3276 C C . GLN A 1 427 ? 67.392 24.386 -78.385 1.00 43.94 427 GLN A C 1
ATOM 3278 O O . GLN A 1 427 ? 67.356 23.616 -77.434 1.00 43.94 427 GLN A O 1
ATOM 3283 N N . LEU A 1 428 ? 66.342 24.571 -79.189 1.00 42.97 428 LEU A N 1
ATOM 3284 C CA . LEU A 1 428 ? 65.055 23.913 -78.960 1.00 42.97 428 LEU A CA 1
ATOM 3285 C C . LEU A 1 428 ? 65.139 22.393 -79.122 1.00 42.97 428 LEU A C 1
ATOM 3287 O O . LEU A 1 428 ? 64.567 21.673 -78.314 1.00 42.97 428 LEU A O 1
ATOM 3291 N N . GLN A 1 429 ? 65.880 21.878 -80.107 1.00 46.09 429 GLN A N 1
ATOM 3292 C CA . GLN A 1 429 ? 66.115 20.436 -80.242 1.00 46.09 429 GLN A CA 1
ATOM 3293 C C . GLN A 1 429 ? 66.961 19.876 -79.095 1.00 46.09 429 GLN A C 1
ATOM 3295 O O . GLN A 1 429 ? 66.740 18.740 -78.682 1.00 46.09 429 GLN A O 1
ATOM 3300 N N . THR A 1 430 ? 67.888 20.664 -78.551 1.00 43.06 430 THR A N 1
ATOM 3301 C CA . THR A 1 430 ? 68.719 20.284 -77.404 1.00 43.06 430 THR A CA 1
ATOM 3302 C C . THR A 1 430 ? 67.891 20.280 -76.126 1.00 43.06 430 THR A C 1
ATOM 3304 O O . THR A 1 430 ? 67.931 19.302 -75.387 1.00 43.06 430 THR A O 1
ATOM 3307 N N . GLU A 1 431 ? 67.060 21.295 -75.893 1.00 42.47 431 GLU A N 1
ATOM 3308 C CA . GLU A 1 431 ? 66.124 21.319 -74.767 1.00 42.47 431 GLU A CA 1
ATOM 3309 C C . GLU A 1 431 ? 65.075 20.207 -74.875 1.00 42.47 431 GLU A C 1
ATOM 3311 O O . GLU A 1 431 ? 64.784 19.544 -73.881 1.00 42.47 431 GLU A O 1
ATOM 3316 N N . LEU A 1 432 ? 64.577 19.912 -76.081 1.00 43.22 432 LEU A N 1
ATOM 3317 C CA . LEU A 1 432 ? 63.654 18.802 -76.328 1.00 43.22 432 LEU A CA 1
ATOM 3318 C C . LEU A 1 432 ? 64.333 17.437 -76.124 1.00 43.22 432 LEU A C 1
ATOM 3320 O O . LEU A 1 432 ? 63.723 16.519 -75.578 1.00 43.22 432 LEU A O 1
ATOM 3324 N N . ALA A 1 433 ? 65.598 17.285 -76.527 1.00 43.72 433 ALA A N 1
ATOM 3325 C CA . ALA A 1 433 ? 66.382 16.072 -76.297 1.00 43.72 433 ALA A CA 1
ATOM 3326 C C . ALA A 1 433 ? 66.687 15.867 -74.805 1.00 43.72 433 ALA A C 1
ATOM 3328 O O . ALA A 1 433 ? 66.548 14.750 -74.303 1.00 43.72 433 ALA A O 1
ATOM 3329 N N . ILE A 1 434 ? 67.029 16.941 -74.085 1.00 43.53 434 ILE A N 1
ATOM 3330 C CA . ILE A 1 434 ? 67.243 16.930 -72.632 1.00 43.53 434 ILE A CA 1
ATOM 3331 C C . ILE A 1 434 ? 65.938 16.585 -71.908 1.00 43.53 434 ILE A C 1
ATOM 3333 O O . ILE A 1 434 ? 65.939 15.697 -71.055 1.00 43.53 434 ILE A O 1
ATOM 3337 N N . ALA A 1 435 ? 64.819 17.210 -72.281 1.00 40.44 435 ALA A N 1
ATOM 3338 C CA . ALA A 1 435 ? 63.508 16.923 -71.706 1.00 40.44 435 ALA A CA 1
ATOM 3339 C C . ALA A 1 435 ? 63.076 15.470 -71.970 1.00 40.44 435 ALA A C 1
ATOM 3341 O O . ALA A 1 435 ? 62.625 14.781 -71.056 1.00 40.44 435 ALA A O 1
ATOM 3342 N N . ASN A 1 436 ? 63.289 14.954 -73.185 1.00 43.69 436 ASN A N 1
ATOM 3343 C CA . ASN A 1 436 ? 62.976 13.565 -73.528 1.00 43.69 436 ASN A CA 1
ATOM 3344 C C . ASN A 1 436 ? 63.846 12.554 -72.768 1.00 43.69 436 ASN A C 1
ATOM 3346 O O . ASN A 1 436 ? 63.341 11.514 -72.341 1.00 43.69 436 ASN A O 1
ATOM 3350 N N . GLU A 1 437 ? 65.135 12.832 -72.560 1.00 47.88 437 GLU A N 1
ATOM 3351 C CA . GLU A 1 437 ? 65.986 11.977 -71.725 1.00 47.88 437 GLU A CA 1
ATOM 3352 C C . GLU A 1 437 ? 65.627 12.065 -70.238 1.00 47.88 437 GLU A C 1
ATOM 3354 O O . GLU A 1 437 ? 65.644 11.046 -69.545 1.00 47.88 437 GLU A O 1
ATOM 3359 N N . GLN A 1 438 ? 65.220 13.232 -69.733 1.00 43.34 438 GLN A N 1
ATOM 3360 C CA . GLN A 1 438 ? 64.709 13.360 -68.365 1.00 43.34 438 GLN A CA 1
ATOM 3361 C C . GLN A 1 438 ? 63.418 12.557 -68.162 1.00 43.34 438 GLN A C 1
ATOM 3363 O O . GLN A 1 438 ? 63.311 11.826 -67.176 1.00 43.34 438 GLN A O 1
ATOM 3368 N N . ILE A 1 439 ? 62.491 12.602 -69.122 1.00 43.44 439 ILE A N 1
ATOM 3369 C CA . ILE A 1 439 ? 61.256 11.806 -69.100 1.00 43.44 439 ILE A CA 1
ATOM 3370 C C . ILE A 1 439 ? 61.580 10.307 -69.159 1.00 43.44 439 ILE A C 1
ATOM 3372 O O . ILE A 1 439 ? 61.073 9.541 -68.343 1.00 43.44 439 ILE A O 1
ATOM 3376 N N . LYS A 1 440 ? 62.488 9.864 -70.041 1.00 45.75 440 LYS A N 1
ATOM 3377 C CA . LYS A 1 440 ? 62.929 8.455 -70.082 1.00 45.75 440 LYS A CA 1
ATOM 3378 C C . LYS A 1 440 ? 63.584 8.005 -68.776 1.00 45.75 440 LYS A C 1
ATOM 3380 O O . LYS A 1 440 ? 63.369 6.871 -68.354 1.00 45.75 440 LYS A O 1
ATOM 3385 N N . ARG A 1 441 ? 64.372 8.864 -68.121 1.00 48.53 441 ARG A N 1
ATOM 3386 C CA . ARG A 1 441 ? 64.971 8.567 -66.808 1.00 48.53 441 ARG A CA 1
ATOM 3387 C C . ARG A 1 441 ? 63.914 8.451 -65.713 1.00 48.53 441 ARG A C 1
ATOM 3389 O O . ARG A 1 441 ? 64.013 7.535 -64.902 1.00 48.53 441 ARG A O 1
ATOM 3396 N N . GLN A 1 442 ? 62.902 9.317 -65.708 1.00 46.22 442 GLN A N 1
ATOM 3397 C CA . GLN A 1 442 ? 61.780 9.223 -64.770 1.00 46.22 442 GLN A CA 1
ATOM 3398 C C . GLN A 1 442 ? 60.962 7.945 -64.993 1.00 46.22 442 GLN A C 1
ATOM 3400 O O . GLN A 1 442 ? 60.707 7.223 -64.032 1.00 46.22 442 GLN A O 1
ATOM 3405 N N . MET A 1 443 ? 60.679 7.598 -66.251 1.00 49.78 443 MET A N 1
ATOM 3406 C CA . MET A 1 443 ? 59.998 6.355 -66.630 1.00 49.78 443 MET A CA 1
ATOM 3407 C C . MET A 1 443 ? 60.771 5.115 -66.163 1.00 49.78 443 MET A C 1
ATOM 3409 O O . MET A 1 443 ? 60.196 4.248 -65.513 1.00 49.78 443 MET A O 1
ATOM 3413 N N . ARG A 1 444 ? 62.094 5.056 -66.393 1.00 51.28 444 ARG A N 1
ATOM 3414 C CA . ARG A 1 444 ? 62.941 3.951 -65.901 1.00 51.28 444 ARG A CA 1
ATOM 3415 C C . ARG A 1 444 ? 63.014 3.906 -64.375 1.00 51.28 444 ARG A C 1
ATOM 3417 O O . ARG A 1 444 ? 63.090 2.822 -63.810 1.00 51.28 444 ARG A O 1
ATOM 3424 N N . ALA A 1 445 ? 62.987 5.055 -63.696 1.00 50.69 445 ALA A N 1
ATOM 3425 C CA . ALA A 1 445 ? 62.977 5.115 -62.235 1.00 50.69 445 ALA A CA 1
ATOM 3426 C C . ALA A 1 445 ? 61.642 4.626 -61.640 1.00 50.69 445 ALA A C 1
ATOM 3428 O O . ALA A 1 445 ? 61.642 3.957 -60.606 1.00 50.69 445 ALA A O 1
ATOM 3429 N N . GLU A 1 446 ? 60.513 4.910 -62.291 1.00 50.88 446 GLU A N 1
ATOM 3430 C CA . GLU A 1 446 ? 59.198 4.371 -61.922 1.00 50.88 446 GLU A CA 1
ATOM 3431 C C . GLU A 1 446 ? 59.065 2.877 -62.238 1.00 50.88 446 GLU A C 1
ATOM 3433 O O . GLU A 1 446 ? 58.515 2.119 -61.438 1.00 50.88 446 GLU A O 1
ATOM 3438 N N . GLU A 1 447 ? 59.624 2.429 -63.358 1.00 49.50 447 GLU A N 1
ATOM 3439 C CA . GLU A 1 447 ? 59.615 1.029 -63.780 1.00 49.50 447 GLU A CA 1
ATOM 3440 C C . GLU A 1 447 ? 60.551 0.166 -62.913 1.00 49.50 447 GLU A C 1
ATOM 3442 O O . GLU A 1 447 ? 60.166 -0.926 -62.486 1.00 49.50 447 GLU A O 1
ATOM 3447 N N . ALA A 1 448 ? 61.714 0.695 -62.515 1.00 53.59 448 ALA A N 1
ATOM 3448 C CA . ALA A 1 448 ? 62.613 0.070 -61.541 1.00 53.59 448 ALA A CA 1
ATOM 3449 C C . ALA A 1 448 ? 62.004 0.025 -60.127 1.00 53.59 448 ALA A C 1
ATOM 3451 O O . ALA A 1 448 ? 62.168 -0.970 -59.422 1.00 53.59 448 ALA A O 1
ATOM 3452 N N . LYS A 1 449 ? 61.232 1.046 -59.718 1.00 57.22 449 LYS A N 1
ATOM 3453 C CA . LYS A 1 449 ? 60.448 1.009 -58.466 1.00 57.22 449 LYS A CA 1
ATOM 3454 C C . LYS A 1 449 ? 59.327 -0.032 -58.497 1.00 57.22 449 LYS A C 1
ATOM 3456 O O . LYS A 1 449 ? 58.993 -0.576 -57.449 1.00 57.22 449 LYS A O 1
ATOM 3461 N N . ARG A 1 450 ? 58.746 -0.309 -59.669 1.00 47.84 450 ARG A N 1
ATOM 3462 C CA . ARG A 1 450 ? 57.693 -1.324 -59.842 1.00 47.84 450 ARG A CA 1
ATOM 3463 C C . ARG A 1 450 ? 58.225 -2.756 -59.928 1.00 47.84 450 ARG A C 1
ATOM 3465 O O . ARG A 1 450 ? 57.512 -3.666 -59.523 1.00 47.84 450 ARG A O 1
ATOM 3472 N N . THR A 1 451 ? 59.436 -2.963 -60.448 1.00 52.78 451 THR A N 1
ATOM 3473 C CA . THR A 1 451 ? 59.980 -4.305 -60.753 1.00 52.78 451 THR A CA 1
ATOM 3474 C C . THR A 1 451 ? 61.152 -4.745 -59.865 1.00 52.78 451 THR A C 1
ATOM 3476 O O . THR A 1 451 ? 61.465 -5.931 -59.831 1.00 52.78 451 THR A O 1
ATOM 3479 N N . GLY A 1 452 ? 61.782 -3.837 -59.110 1.00 48.31 452 GLY A N 1
ATOM 3480 C CA . GLY A 1 452 ? 62.803 -4.158 -58.103 1.00 48.31 452 GLY A CA 1
ATOM 3481 C C . GLY A 1 452 ? 64.194 -4.535 -58.637 1.00 48.31 452 GLY A C 1
ATOM 3482 O O . GLY A 1 452 ? 65.059 -4.890 -57.840 1.00 48.31 452 GLY A O 1
ATOM 3483 N N . VAL A 1 453 ? 64.445 -4.447 -59.948 1.00 49.12 453 VAL A N 1
ATOM 3484 C CA . VAL A 1 453 ? 65.726 -4.823 -60.579 1.00 49.12 453 VAL A CA 1
ATOM 3485 C C . VAL A 1 453 ? 66.398 -3.592 -61.204 1.00 49.12 453 VAL A C 1
ATOM 3487 O O . VAL A 1 453 ? 65.782 -2.868 -61.985 1.00 49.12 453 VAL A O 1
ATOM 3490 N N . GLN A 1 454 ? 67.673 -3.341 -60.875 1.00 45.53 454 GLN A N 1
ATOM 3491 C CA . GLN A 1 454 ? 68.485 -2.299 -61.522 1.00 45.53 454 GLN A CA 1
ATOM 3492 C C . GLN A 1 454 ? 68.871 -2.726 -62.950 1.00 45.53 454 GLN A C 1
ATOM 3494 O O . GLN A 1 454 ? 69.462 -3.784 -63.145 1.00 45.53 454 GLN A O 1
ATOM 3499 N N . SER A 1 455 ? 68.552 -1.894 -63.947 1.00 44.25 455 SER A N 1
ATOM 3500 C CA . SER A 1 455 ? 68.990 -2.082 -65.343 1.00 44.25 455 SER A CA 1
ATOM 3501 C C . SER A 1 455 ? 70.465 -1.673 -65.544 1.00 44.25 455 SER A C 1
ATOM 3503 O O . SER A 1 455 ? 70.915 -0.742 -64.871 1.00 44.25 455 SER A O 1
ATOM 3505 N N . PRO A 1 456 ? 71.218 -2.318 -66.461 1.00 38.53 456 PRO A N 1
ATOM 3506 C CA . PRO A 1 456 ? 72.644 -2.050 -66.682 1.00 38.53 456 PRO A CA 1
ATOM 3507 C C . PRO A 1 456 ? 72.900 -0.714 -67.418 1.00 38.53 456 PRO A C 1
ATOM 3509 O O . PRO A 1 456 ? 71.981 -0.169 -68.039 1.00 38.53 456 PRO A O 1
ATOM 3512 N N . PRO A 1 457 ? 74.133 -0.162 -67.357 1.00 38.09 457 PRO A N 1
ATOM 3513 C CA . PRO A 1 457 ? 74.473 1.114 -67.983 1.00 38.09 457 PRO A CA 1
ATOM 3514 C C . PRO A 1 457 ? 74.597 0.990 -69.512 1.00 38.09 457 PRO A C 1
ATOM 3516 O O . PRO A 1 457 ? 75.025 -0.030 -70.039 1.00 38.09 457 PRO A O 1
ATOM 3519 N N . THR A 1 458 ? 74.182 2.052 -70.201 1.00 43.62 458 THR A N 1
ATOM 3520 C CA . THR A 1 458 ? 73.974 2.169 -71.656 1.00 43.62 458 THR A CA 1
ATOM 3521 C C . THR A 1 458 ? 75.213 1.982 -72.539 1.00 43.62 458 THR A C 1
ATOM 3523 O O . THR A 1 458 ? 76.277 2.515 -72.234 1.00 43.62 458 THR A O 1
ATOM 3526 N N . ASP A 1 459 ? 74.977 1.368 -73.707 1.00 37.53 459 ASP A N 1
ATOM 3527 C CA . ASP A 1 459 ? 75.850 1.297 -74.886 1.00 37.53 459 ASP A CA 1
ATOM 3528 C C . ASP A 1 459 ? 76.335 2.673 -75.403 1.00 37.53 459 ASP A C 1
ATOM 3530 O O . ASP A 1 459 ? 75.618 3.685 -75.385 1.00 37.53 459 ASP A O 1
ATOM 3534 N N . GLU A 1 460 ? 77.556 2.648 -75.949 1.00 36.66 460 GLU A N 1
ATOM 35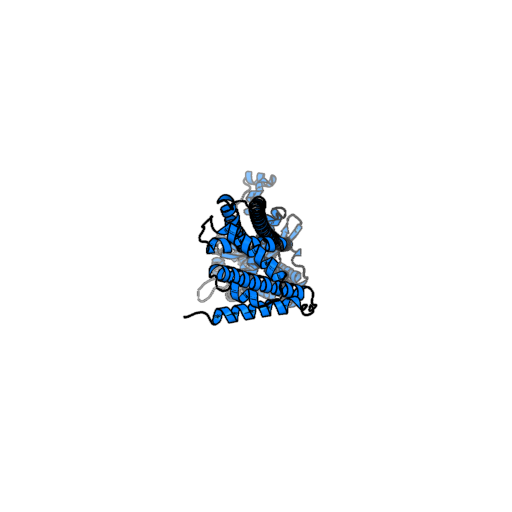35 C CA . GLU A 1 460 ? 78.446 3.702 -76.484 1.00 36.66 460 GLU A CA 1
ATOM 3536 C C . GLU A 1 460 ? 77.846 4.776 -77.423 1.00 36.66 460 GLU A C 1
ATOM 3538 O O . GLU A 1 460 ? 78.525 5.746 -77.777 1.00 36.66 460 GLU A O 1
ATOM 3543 N N . ILE A 1 461 ? 76.580 4.675 -77.830 1.00 34.97 461 ILE A N 1
ATOM 3544 C CA . ILE A 1 461 ? 75.940 5.662 -78.720 1.00 34.97 461 ILE A CA 1
ATOM 3545 C C . ILE A 1 461 ? 75.606 6.958 -77.957 1.00 34.97 461 ILE A C 1
ATOM 3547 O O . ILE A 1 461 ? 75.682 8.052 -78.518 1.00 34.97 461 ILE A O 1
ATOM 3551 N N . SER A 1 462 ? 75.317 6.856 -76.655 1.00 42.84 462 SER A N 1
ATOM 3552 C CA . SER A 1 462 ? 74.918 8.000 -75.815 1.00 42.84 462 SER A CA 1
ATOM 3553 C C . SER A 1 462 ? 76.084 8.934 -75.465 1.00 42.84 462 SER A C 1
ATOM 3555 O O . SER A 1 462 ? 75.881 10.141 -75.342 1.00 42.84 462 SER A O 1
ATOM 3557 N N . SER A 1 463 ? 77.305 8.398 -75.342 1.00 40.09 463 SER A N 1
ATOM 3558 C CA . SER A 1 463 ? 78.496 9.188 -74.987 1.00 40.09 463 SER A CA 1
ATOM 3559 C C . SER A 1 463 ? 78.899 10.126 -76.123 1.00 40.09 463 SER A C 1
ATOM 3561 O O . SER A 1 463 ? 79.075 11.318 -75.905 1.00 40.09 463 SER A O 1
ATOM 3563 N N . ASN A 1 464 ? 78.912 9.618 -77.358 1.00 37.88 464 ASN A N 1
ATOM 3564 C CA . ASN A 1 464 ? 79.308 10.393 -78.535 1.00 37.88 464 ASN A CA 1
ATOM 3565 C C . ASN A 1 464 ? 78.324 11.534 -78.862 1.00 37.88 464 ASN A C 1
ATOM 3567 O O . ASN A 1 464 ? 78.736 12.602 -79.314 1.00 37.88 464 ASN A O 1
ATOM 3571 N N . MET A 1 465 ? 77.020 11.334 -78.627 1.00 38.22 465 MET A N 1
ATOM 3572 C CA . MET A 1 465 ? 76.010 12.377 -78.854 1.00 38.22 465 MET A CA 1
ATOM 3573 C C . MET A 1 465 ? 76.068 13.466 -77.773 1.00 38.22 465 MET A C 1
ATOM 3575 O O . MET A 1 465 ? 75.958 14.647 -78.088 1.00 38.22 465 MET A O 1
ATOM 3579 N N . MET A 1 466 ? 76.294 13.082 -76.513 1.00 40.69 466 MET A N 1
ATOM 3580 C CA . MET A 1 466 ? 76.454 14.026 -75.402 1.00 40.69 466 MET A CA 1
ATOM 3581 C C . MET A 1 466 ? 77.780 14.796 -75.469 1.00 40.69 466 MET A C 1
ATOM 3583 O O . MET A 1 466 ? 77.783 15.989 -75.187 1.00 40.69 466 MET A O 1
ATOM 3587 N N . GLU A 1 467 ? 78.880 14.171 -75.903 1.00 43.28 467 GLU A N 1
ATOM 3588 C CA . GLU A 1 467 ? 80.154 14.861 -76.173 1.00 43.28 467 GLU A CA 1
ATOM 3589 C C . GLU A 1 467 ? 80.029 15.849 -77.339 1.00 43.28 467 GLU A C 1
ATOM 3591 O O . GLU A 1 467 ? 80.514 16.977 -77.245 1.00 43.28 467 GLU A O 1
ATOM 3596 N N . GLY A 1 468 ? 79.313 15.476 -78.407 1.00 40.84 468 GLY A N 1
ATOM 3597 C CA . GLY A 1 468 ? 79.002 16.387 -79.511 1.00 40.84 468 GLY A CA 1
ATOM 3598 C C . GLY A 1 468 ? 78.173 17.599 -79.069 1.00 40.84 468 GLY A C 1
ATOM 3599 O O . GLY A 1 468 ? 78.445 18.716 -79.499 1.00 40.84 468 GLY A O 1
ATOM 3600 N N . LEU A 1 469 ? 77.205 17.401 -78.169 1.00 43.69 469 LEU A N 1
ATOM 3601 C CA . LEU A 1 469 ? 76.359 18.470 -77.624 1.00 43.69 469 LEU A CA 1
ATOM 3602 C C . LEU A 1 469 ? 77.085 19.346 -76.588 1.00 43.69 469 LEU A C 1
ATOM 3604 O O . LEU A 1 469 ? 76.852 20.554 -76.549 1.00 43.69 469 LEU A O 1
ATOM 3608 N N . ALA A 1 470 ? 77.999 18.779 -75.795 1.00 43.28 470 ALA A N 1
ATOM 3609 C CA . ALA A 1 470 ? 78.843 19.532 -74.865 1.00 43.28 470 ALA A CA 1
ATOM 3610 C C . ALA A 1 470 ? 79.808 20.473 -75.604 1.00 43.28 470 ALA A C 1
ATOM 3612 O O . ALA A 1 470 ? 79.951 21.632 -75.218 1.00 43.28 470 ALA A O 1
ATOM 3613 N N . LEU A 1 471 ? 80.392 20.015 -76.717 1.00 42.22 471 LEU A N 1
ATOM 3614 C CA . LEU A 1 471 ? 81.232 20.844 -77.589 1.00 42.22 471 LEU A CA 1
ATOM 3615 C C . LEU A 1 471 ? 80.446 21.975 -78.265 1.00 42.22 471 LEU A C 1
ATOM 3617 O O . LEU A 1 471 ? 80.973 23.072 -78.429 1.00 42.22 471 LEU A O 1
ATOM 3621 N N . ILE A 1 472 ? 79.178 21.734 -78.616 1.00 42.12 472 ILE A N 1
ATOM 3622 C CA . ILE A 1 472 ? 78.280 22.761 -79.166 1.00 42.12 472 ILE A CA 1
ATOM 3623 C C . ILE A 1 472 ? 77.963 23.829 -78.118 1.00 42.12 472 ILE A C 1
ATOM 3625 O O . ILE A 1 472 ? 78.079 25.015 -78.416 1.00 42.12 472 ILE A O 1
ATOM 3629 N N . TRP A 1 473 ? 77.619 23.424 -76.891 1.00 43.22 473 TRP A N 1
ATOM 3630 C CA . TRP A 1 473 ? 77.354 24.357 -75.792 1.00 43.22 473 TRP A CA 1
ATOM 3631 C C . TRP A 1 473 ? 78.583 25.224 -75.483 1.00 43.22 473 TRP A C 1
ATOM 3633 O O . TRP A 1 473 ? 78.468 26.448 -75.380 1.00 43.22 473 TRP A O 1
ATOM 3643 N N . GLN A 1 474 ? 79.768 24.608 -75.437 1.00 43.66 474 GLN A N 1
ATOM 3644 C CA . GLN A 1 474 ? 81.034 25.293 -75.179 1.00 43.66 474 GLN A CA 1
ATOM 3645 C C . GLN A 1 474 ? 81.367 26.308 -76.290 1.00 43.66 474 GLN A C 1
ATOM 3647 O O . GLN A 1 474 ? 81.642 27.468 -75.987 1.00 43.66 474 GLN A O 1
ATOM 3652 N N . ALA A 1 475 ? 81.196 25.932 -77.564 1.00 40.91 475 ALA A N 1
ATOM 3653 C CA . ALA A 1 475 ? 81.394 26.826 -78.709 1.00 40.91 475 ALA A CA 1
ATOM 3654 C C . ALA A 1 475 ? 80.391 27.998 -78.761 1.00 40.91 475 ALA A C 1
ATOM 3656 O O . ALA A 1 475 ? 80.759 29.097 -79.168 1.00 40.91 475 ALA A O 1
ATOM 3657 N N . THR A 1 476 ? 79.140 27.799 -78.327 1.00 38.81 476 THR A N 1
ATOM 3658 C CA . THR A 1 476 ? 78.140 28.884 -78.250 1.00 38.81 476 THR A CA 1
ATOM 3659 C C . THR A 1 476 ? 78.330 29.815 -77.053 1.00 38.81 476 THR A C 1
ATOM 3661 O O . THR A 1 476 ? 77.902 30.966 -77.108 1.00 38.81 476 THR A O 1
ATOM 3664 N N . SER A 1 477 ? 78.973 29.344 -75.979 1.00 40.00 477 SER A N 1
ATOM 3665 C CA . SER A 1 477 ? 79.227 30.146 -74.775 1.00 40.00 477 SER A CA 1
ATOM 3666 C C . SER A 1 477 ? 80.390 31.136 -74.934 1.00 40.00 477 SER A C 1
ATOM 3668 O O . SER A 1 477 ? 80.398 32.171 -74.275 1.00 40.00 477 SER A O 1
ATOM 3670 N N . GLU A 1 478 ? 81.330 30.868 -75.848 1.00 36.84 478 GLU A N 1
ATOM 3671 C CA . GLU A 1 478 ? 82.492 31.732 -76.118 1.00 36.84 478 GLU A CA 1
ATOM 3672 C C . GLU A 1 478 ? 82.230 32.826 -77.175 1.00 36.84 478 GLU A C 1
ATOM 3674 O O . GLU A 1 478 ? 83.025 33.754 -77.305 1.00 36.84 478 GLU A O 1
ATOM 3679 N N . SER A 1 479 ? 81.113 32.773 -77.914 1.00 38.94 479 SER A N 1
ATOM 3680 C CA . SER A 1 479 ? 80.804 33.711 -79.011 1.00 38.94 479 SER A CA 1
ATOM 3681 C C . SER A 1 479 ? 79.751 34.783 -78.687 1.00 38.94 479 SER A C 1
ATOM 3683 O O . SER A 1 479 ? 79.212 35.405 -79.603 1.00 38.94 479 SER A O 1
ATOM 3685 N N . LEU A 1 480 ? 79.434 35.013 -77.412 1.00 27.72 480 LEU A N 1
ATOM 3686 C CA . LEU A 1 480 ? 78.516 36.072 -76.977 1.00 27.72 480 LEU A CA 1
ATOM 3687 C C . LEU A 1 480 ? 79.302 37.242 -76.358 1.00 27.72 480 LEU A C 1
ATOM 3689 O O . LEU A 1 480 ? 79.978 37.037 -75.349 1.00 27.72 480 LEU A O 1
ATOM 3693 N N . PRO A 1 481 ? 79.193 38.485 -76.865 1.00 28.06 481 PRO A N 1
ATOM 3694 C CA . PRO A 1 481 ? 79.213 39.632 -75.973 1.00 28.06 481 PRO A CA 1
ATOM 3695 C C . PRO A 1 481 ? 77.893 39.653 -75.183 1.00 28.06 481 PRO A C 1
ATOM 3697 O O . PRO A 1 481 ? 76.841 39.335 -75.739 1.00 28.06 481 PRO A O 1
ATOM 3700 N N . THR A 1 482 ? 77.999 39.990 -73.895 1.00 31.23 482 THR A N 1
ATOM 3701 C CA . THR A 1 482 ? 76.919 40.117 -72.892 1.00 31.23 482 THR A CA 1
ATOM 3702 C C . THR A 1 482 ? 75.609 40.697 -73.395 1.00 31.23 482 THR A C 1
ATOM 3704 O O . THR A 1 482 ? 75.672 41.745 -74.081 1.00 31.23 482 THR A O 1
#

Radius of gyration: 58.77 Å; chains: 1; bounding box: 130×59×145 Å

Secondary structure (DSSP, 8-state):
--GGGGGGGGG-HHHHHHHHTT-----PPPPHHHHHHHHHHHHHHTT-EE-B-TTT--BHHHHHHHHHHT-GGGHHHHHHHHHHHHHT--TTSEE-HHHHHHTTHHHHHHHHHHHHHHHHS-HHHHTTHHHHHHHHEEEEEETTEEEEEE--EEGGG--SHHHHHHHHHHHHTTSEEEEE-TTS-EEEEES-THHHHH-HHHHHHHHHTHHHHHHHHHHHHHHHHHHHTTT-TTSSPPSSHHHHHHHHHHHTTTTS---TTHHHHHHHHHHHHHHHHHHHHHHHHHHHHHHHHHHHHHHHHHHHHHHHHHHHHHHHHHHHHHHHHHHHHHS-TT----HHHHHHHHHHHHHHHHHHHTT----HHHHHHHHHHHHHHHHHHHTTT-TTTHHHHHHHHHHHHHHHHH---THHHHHHTT-HHHHHHHHHHHHHHHHHHHHHHHHHHHHHHHH--PPPPPPTHHHHHHHHHHHHHHHHHSS---